Protein AF-A0A3D3FEJ5-F1 (afdb_monomer_lite)

Sequence (404 aa):
GEAEGVEASVSASFIASGGGHFALRRVYKPVFTRKRGEAEKHRTGNTTDYYIDDVPQKAGDYNKFIATHLGTEEDILTVTRPDYFAQAMKPDARRQKLLELFAGGVDDAAVIAHHAELAPLGEQLGTYTVDDCVKRWKAQRRKVNADKDAIPGRIDEAERAKPAVQDLLADAARMPHLAAQRMKIRSKIDAVKSGESAASLRQQVSKLQADMEQARAEYIRKSSGENKALESQMAVLRQELVNAQATTTKHNASAESKEILTASLNQELKDLRNKAREIHGRQFDESSCICRTCHRPYPPEQVDEMRRKFNEEKAKESEATTAHGKSLKATYEDMVKQAEADRAAAQQSQMEADHLQQKLTALQQMLVTPPAWETTKVCKEQQDKIDQAKASLQSLSTAADAQV

Secondary structure (DSSP, 8-state):
---TTPPEEEEEEEE-TTS-EEEEEEEEEEEEE--TT-SS-EEEEEEEEEEETTEEE-HHHHHHHHHHHH--HHHHHHHH-HHIIIIIS-HHHHHHHHHHHHSTT--HHHHHHH-GGGHHHHHHHTTS-HHHHHHHHHHHHHHHHHHHHHHHHHHHHHHHHSPPHHHHHHHHHHHHHHHHHHHHHHHHHHHHHTTHHHHHHHHHHHHHHHHHHHHHHHHHHHHHHHHHHHHHHHHHHHHHHHHHHHHHHHHHHHHHHHHHHHHHHHHHHHHHHHHHHHHHH----GGGGB-TTT-PBPPHHHHHHHHHHHHHHHHHHHHHHHHHHHHHHHHHHHHHHHHHHHHHHHHHHHHHHHHHHHHHHHHHHT---PPPGGGSHHHHHHHHHHHHHHHHHHHHHHHHHTT-

Foldseek 3Di:
DPDQWDKDKDKDKDQDPVRDIKMKMKIKTFDWDDDPPDDDTDGPGIDIWIDINNHTDDPVVNQVVCCVRPNHPLVCCVVVPVCCLPPVDDPVRSVVVCCVVPVPPDDPVNVCVVDVVNVVVCVVQPVHDPVVSVVVVVVVVVVVVVVVVCVVVVVVVVVVPDPDPVVVVVVVVCVVVVVVVVVVVVVVVCCLVVCVVLVVLVVVLVVLVVVLVVVVVVVVCVLCVVCVVLVVVLVVLVVLLVVLVVLLVVLLVLLVVLVVVLVVLVVVLVVLVVVLVVLVPDDDDPCVQADPPPRHGDDPVVVVVSVVVSVVVSVVSNVVSVVVSVVSVVVSVVSNVSSVVSVVSSVVSVVVSVVSVVVSVVSVVVRDDDDDPCPDPVSVVSVVVSVVSVVVSVVSVVVVVVVD

Structure (mmCIF, N/CA/C/O backbone):
data_AF-A0A3D3FEJ5-F1
#
_entry.id   AF-A0A3D3FEJ5-F1
#
loop_
_atom_site.group_PDB
_atom_site.id
_atom_site.type_symbol
_atom_site.label_atom_id
_atom_site.label_alt_id
_atom_site.label_comp_id
_atom_site.label_asym_id
_atom_site.label_entity_id
_atom_site.label_seq_id
_atom_site.pdbx_PDB_ins_code
_atom_site.Cartn_x
_atom_site.Cartn_y
_atom_site.Cartn_z
_atom_site.occupancy
_atom_site.B_iso_or_equiv
_atom_site.auth_seq_id
_atom_site.auth_comp_id
_atom_site.auth_asym_id
_atom_site.auth_atom_id
_atom_site.pdbx_PDB_model_num
ATOM 1 N N . GLY A 1 1 ? -23.263 4.045 133.073 1.00 56.06 1 GLY A N 1
ATOM 2 C CA . GLY A 1 1 ? -22.485 2.866 133.481 1.00 56.06 1 GLY A CA 1
ATOM 3 C C . GLY A 1 1 ? -23.456 1.739 133.711 1.00 56.06 1 GLY A C 1
ATOM 4 O O . GLY A 1 1 ? -24.516 2.020 134.245 1.00 56.06 1 GLY A O 1
ATOM 5 N N . GLU A 1 2 ? -23.089 0.538 133.264 1.00 51.47 2 GLU A N 1
ATOM 6 C CA . GLU A 1 2 ? -23.818 -0.736 133.425 1.00 51.47 2 GLU A CA 1
ATOM 7 C C . GLU A 1 2 ? -25.006 -0.977 132.477 1.00 51.47 2 GLU A C 1
ATOM 9 O O . GLU A 1 2 ? -26.164 -0.954 132.872 1.00 51.47 2 GLU A O 1
ATOM 14 N N . ALA A 1 3 ? -24.673 -1.229 131.201 1.00 53.91 3 ALA A N 1
ATOM 15 C CA . ALA A 1 3 ? -25.295 -2.261 130.345 1.00 53.91 3 ALA A CA 1
ATOM 16 C C . ALA A 1 3 ? -24.605 -2.400 128.959 1.00 53.91 3 ALA A C 1
ATOM 18 O O . ALA A 1 3 ? -25.174 -2.982 128.032 1.00 53.91 3 ALA A O 1
ATOM 19 N N . GLU A 1 4 ? -23.392 -1.872 128.746 1.00 58.31 4 GLU A N 1
ATOM 20 C CA . GLU A 1 4 ? -22.659 -2.152 127.503 1.00 58.31 4 GLU A CA 1
ATOM 21 C C . GLU A 1 4 ? -22.113 -3.582 127.549 1.00 58.31 4 GLU A C 1
ATOM 23 O O . GLU A 1 4 ? -21.154 -3.868 128.256 1.00 58.31 4 GLU A O 1
ATOM 28 N N . GLY A 1 5 ? -22.771 -4.490 126.822 1.00 65.50 5 GLY A N 1
ATOM 29 C CA . GLY A 1 5 ? -22.427 -5.916 126.790 1.00 65.50 5 GLY A CA 1
ATOM 30 C C . GLY A 1 5 ? -23.532 -6.866 127.251 1.00 65.50 5 GLY A C 1
ATOM 31 O O . GLY A 1 5 ? -23.280 -8.061 127.336 1.00 65.50 5 GLY A O 1
ATOM 32 N N . VAL A 1 6 ? -24.746 -6.376 127.533 1.00 77.00 6 VAL A N 1
ATOM 33 C CA . VAL A 1 6 ? -25.868 -7.250 127.910 1.00 77.00 6 VAL A CA 1
ATOM 34 C C . VAL A 1 6 ? -26.266 -8.139 126.729 1.00 77.00 6 VAL A C 1
ATOM 36 O O . VAL A 1 6 ? -26.616 -7.646 125.654 1.00 77.00 6 VAL A O 1
ATOM 39 N N . GLU A 1 7 ? -26.219 -9.451 126.943 1.00 84.12 7 GLU A N 1
ATOM 40 C CA . GLU A 1 7 ? -26.758 -10.449 126.022 1.00 84.12 7 GLU A CA 1
ATOM 41 C C . GLU A 1 7 ? -28.206 -10.760 126.408 1.00 84.12 7 GLU A C 1
ATOM 43 O O . GLU A 1 7 ? -28.510 -11.030 127.570 1.00 84.12 7 GLU A O 1
ATOM 48 N N . ALA A 1 8 ? -29.109 -10.725 125.429 1.00 89.00 8 ALA A N 1
ATOM 49 C CA . ALA A 1 8 ? -30.489 -11.150 125.611 1.00 89.00 8 ALA A CA 1
ATOM 50 C C . ALA A 1 8 ? -30.648 -12.538 124.997 1.00 89.00 8 ALA A C 1
ATOM 52 O O . ALA A 1 8 ? -30.375 -12.727 123.812 1.00 89.00 8 ALA A O 1
ATOM 53 N N . SER A 1 9 ? -31.101 -13.513 125.781 1.00 90.44 9 SER A N 1
ATOM 54 C CA . SER A 1 9 ? -31.381 -14.851 125.268 1.00 90.44 9 SER A CA 1
ATOM 55 C C . SER A 1 9 ? -32.808 -15.274 125.565 1.00 90.44 9 SER A C 1
ATOM 57 O O . SER A 1 9 ? -33.370 -14.930 126.602 1.00 90.44 9 SER A O 1
ATOM 59 N N . VAL A 1 10 ? -33.389 -16.011 124.625 1.00 93.25 10 VAL A N 1
ATOM 60 C CA . VAL A 1 10 ? -34.671 -16.691 124.789 1.00 93.25 10 VAL A CA 1
ATOM 61 C C . VAL A 1 10 ? -34.430 -18.160 124.496 1.00 93.25 10 VAL A C 1
ATOM 63 O O . VAL A 1 10 ? -33.845 -18.500 123.463 1.00 93.25 10 VAL A O 1
ATOM 66 N N . SER A 1 11 ? -34.866 -19.022 125.404 1.00 91.38 11 SER A N 1
ATOM 67 C CA . SER A 1 11 ? -34.846 -20.467 125.230 1.00 91.38 11 SER A CA 1
ATOM 68 C C . SER A 1 11 ? -36.242 -21.044 125.422 1.00 91.38 11 SER A C 1
ATOM 70 O O . SER A 1 11 ? -37.041 -20.542 126.210 1.00 91.38 11 SER A O 1
ATOM 72 N N . ALA A 1 12 ? -36.539 -22.098 124.674 1.00 91.38 12 ALA A N 1
ATOM 73 C CA . ALA A 1 12 ? -37.779 -22.846 124.771 1.00 91.38 12 ALA A CA 1
ATOM 74 C C . ALA A 1 12 ? -37.475 -24.330 124.567 1.00 91.38 12 ALA A C 1
ATOM 76 O O . ALA A 1 12 ? -36.712 -24.690 123.674 1.00 91.38 12 ALA A O 1
ATOM 77 N N . SER A 1 13 ? -38.053 -25.184 125.409 1.00 90.25 13 SER A N 1
ATOM 78 C CA . SER A 1 13 ? -37.953 -26.640 125.284 1.00 90.25 13 SER A CA 1
ATOM 79 C C . SER A 1 13 ? -39.299 -27.192 124.850 1.00 90.25 13 SER A C 1
ATOM 81 O O . SER A 1 13 ? -40.329 -26.828 125.416 1.00 90.25 13 SER A O 1
ATOM 83 N N . PHE A 1 14 ? -39.284 -28.062 123.848 1.00 88.75 14 PHE A N 1
ATOM 84 C CA . PHE A 1 14 ? -40.476 -28.643 123.252 1.00 88.75 14 PHE A CA 1
ATOM 85 C C . PHE A 1 14 ? -40.434 -30.158 123.401 1.00 88.75 14 PHE A C 1
ATOM 87 O O . PHE A 1 14 ? -39.386 -30.782 123.239 1.00 88.75 14 PHE A O 1
ATOM 94 N N . ILE A 1 15 ? -41.594 -30.743 123.686 1.00 85.81 15 ILE A N 1
ATOM 95 C CA . ILE A 1 15 ? -41.798 -32.189 123.693 1.00 85.81 15 ILE A CA 1
ATOM 96 C C . ILE A 1 15 ? -42.698 -32.497 122.502 1.00 85.81 15 ILE A C 1
ATOM 98 O O . ILE A 1 15 ? -43.832 -32.025 122.432 1.00 85.81 15 ILE A O 1
ATOM 102 N N . ALA A 1 16 ? -42.176 -33.254 121.545 1.00 75.94 16 ALA A N 1
ATOM 103 C CA . ALA A 1 16 ? -42.945 -33.724 120.407 1.00 75.94 16 ALA A CA 1
ATOM 104 C C . ALA A 1 16 ? -43.931 -34.814 120.850 1.00 75.94 16 ALA A C 1
ATOM 106 O O . ALA A 1 16 ? -43.645 -35.601 121.754 1.00 75.94 16 ALA A O 1
ATOM 107 N N . SER A 1 17 ? -45.062 -34.933 120.153 1.00 71.94 17 SER A N 1
ATOM 108 C CA . SER A 1 17 ? -46.116 -35.912 120.467 1.00 71.94 17 SER A CA 1
ATOM 109 C C . SER A 1 17 ? -45.645 -37.378 120.449 1.00 71.94 17 SER A C 1
ATOM 111 O O . SER A 1 17 ? -46.304 -38.236 121.026 1.00 71.94 17 SER A O 1
ATOM 113 N N . GLY A 1 18 ? -44.504 -37.670 119.810 1.00 73.44 18 GLY A N 1
ATOM 114 C CA . GLY A 1 18 ? -43.855 -38.989 119.781 1.00 73.44 18 GLY A CA 1
ATOM 115 C C . GLY A 1 18 ? -42.821 -39.242 120.891 1.00 73.44 18 GLY A C 1
ATOM 116 O O . GLY A 1 18 ? -42.098 -40.230 120.816 1.00 73.44 18 GLY A O 1
ATOM 117 N N . GLY A 1 19 ? -42.700 -38.356 121.886 1.00 71.50 19 GLY A N 1
ATOM 118 C CA . GLY A 1 19 ? -41.788 -38.505 123.031 1.00 71.50 19 GLY A CA 1
ATOM 119 C C . GLY A 1 19 ? -40.366 -37.963 122.827 1.00 71.50 19 GLY A C 1
ATOM 120 O O . GLY A 1 19 ? -39.582 -37.938 123.775 1.00 71.50 19 GLY A O 1
ATOM 121 N N . GLY A 1 20 ? -40.022 -37.496 121.623 1.00 79.81 20 GLY A N 1
ATOM 122 C CA . GLY A 1 20 ? -38.778 -36.757 121.376 1.00 79.81 20 GLY A CA 1
ATOM 123 C C . GLY A 1 20 ? -38.816 -35.361 122.004 1.00 79.81 20 GLY A C 1
ATOM 124 O O . GLY A 1 20 ? -39.882 -34.757 122.102 1.00 79.81 20 GLY A O 1
ATOM 125 N N . HIS A 1 21 ? -37.664 -34.833 122.409 1.00 86.19 21 HIS A N 1
ATOM 126 C CA . HIS A 1 21 ? -37.541 -33.475 122.938 1.00 86.19 21 HIS A CA 1
ATOM 127 C C . HIS A 1 21 ? -36.461 -32.713 122.179 1.00 86.19 21 HIS A C 1
ATOM 129 O O . HIS A 1 21 ? -35.486 -33.314 121.736 1.00 86.19 21 HIS A O 1
ATOM 135 N N . PHE A 1 22 ? -36.658 -31.406 122.023 1.00 90.81 22 PHE A N 1
ATOM 136 C CA . PHE A 1 22 ? -35.626 -30.507 121.520 1.00 90.81 22 PHE A CA 1
ATOM 137 C C . PHE A 1 22 ? -35.732 -29.141 122.198 1.00 90.81 22 PHE A C 1
ATOM 139 O O . PHE A 1 22 ? -36.826 -28.661 122.515 1.00 90.81 22 PHE A O 1
ATOM 146 N N . ALA A 1 23 ? -34.591 -28.498 122.411 1.00 92.94 23 ALA A N 1
ATOM 147 C CA . ALA A 1 23 ? -34.484 -27.164 122.972 1.00 92.94 23 ALA A CA 1
ATOM 148 C C . ALA A 1 23 ? -33.993 -26.182 121.910 1.00 92.94 23 ALA A C 1
ATOM 150 O O . ALA A 1 23 ? -32.957 -26.375 121.280 1.00 92.94 23 ALA A O 1
ATOM 151 N N . LEU A 1 24 ? -34.725 -25.089 121.732 1.00 93.88 24 LEU A N 1
ATOM 152 C CA . LEU A 1 24 ? -34.327 -23.980 120.880 1.00 93.88 24 LEU A CA 1
ATOM 153 C C . LEU A 1 24 ? -33.816 -22.846 121.755 1.00 93.88 24 LEU A C 1
ATOM 155 O O . LEU A 1 24 ? -34.475 -22.460 122.720 1.00 93.88 24 LEU A O 1
ATOM 159 N N . ARG A 1 25 ? -32.675 -22.261 121.394 1.00 94.81 25 ARG A N 1
ATOM 160 C CA . ARG A 1 25 ? -32.161 -21.063 122.060 1.00 94.81 25 ARG A CA 1
ATOM 161 C C . ARG A 1 25 ? -31.662 -20.052 121.040 1.00 94.81 25 ARG A C 1
ATOM 163 O O . ARG A 1 25 ? -30.899 -20.382 120.137 1.00 94.81 25 ARG A O 1
ATOM 170 N N . ARG A 1 26 ? -32.095 -18.804 121.200 1.00 94.25 26 ARG A N 1
ATOM 171 C CA . ARG A 1 26 ? -31.674 -17.661 120.390 1.00 94.25 26 ARG A CA 1
ATOM 172 C C . ARG A 1 26 ? -31.016 -16.639 121.303 1.00 94.25 26 ARG A C 1
ATOM 174 O O . ARG A 1 26 ? -31.635 -16.190 122.264 1.00 94.25 26 ARG A O 1
ATOM 181 N N . VAL A 1 27 ? -29.776 -16.275 121.000 1.00 93.00 27 VAL A N 1
ATOM 182 C CA . VAL A 1 27 ? -28.989 -15.313 121.779 1.00 93.00 27 VAL A CA 1
ATOM 183 C C . VAL A 1 27 ? -28.694 -14.106 120.909 1.00 93.00 27 VAL A C 1
ATOM 185 O O . VAL A 1 27 ? -28.019 -14.222 119.892 1.00 93.00 27 VAL A O 1
ATOM 188 N N . TYR A 1 28 ? -29.198 -12.944 121.301 1.00 92.69 28 TYR A N 1
ATOM 189 C CA . TYR A 1 28 ? -28.879 -11.669 120.681 1.00 92.69 28 TYR A CA 1
ATOM 190 C C . TYR A 1 28 ? -27.816 -10.952 121.502 1.00 92.69 28 TYR A C 1
ATOM 192 O O . TYR A 1 28 ? -28.030 -10.652 122.680 1.00 92.69 28 TYR A O 1
ATOM 200 N N . LYS A 1 29 ? -26.673 -10.665 120.877 1.00 90.31 29 LYS A N 1
ATOM 201 C CA . LYS A 1 29 ? -25.531 -10.063 121.565 1.00 90.31 29 LYS A CA 1
ATOM 202 C C . LYS A 1 29 ? -24.871 -8.947 120.757 1.00 90.31 29 LYS A C 1
ATOM 204 O O . LYS A 1 29 ? -24.789 -9.040 119.525 1.00 90.31 29 LYS A O 1
ATOM 209 N N . PRO A 1 30 ? -24.386 -7.884 121.421 1.00 88.31 30 PRO A N 1
ATOM 210 C CA . PRO A 1 30 ? -23.575 -6.865 120.773 1.00 88.31 30 PRO A CA 1
ATOM 211 C C . PRO A 1 30 ? -22.228 -7.447 120.330 1.00 88.31 30 PRO A C 1
ATOM 213 O O . PRO A 1 30 ? -21.557 -8.164 121.069 1.00 88.31 30 PRO A O 1
ATOM 216 N N . VAL A 1 31 ? -21.817 -7.114 119.110 1.00 87.81 31 VAL A N 1
ATOM 217 C CA . VAL A 1 31 ? -20.504 -7.469 118.572 1.00 87.81 31 VAL A CA 1
ATOM 218 C C . VAL A 1 31 ? -19.569 -6.290 118.787 1.00 87.81 31 VAL A C 1
ATOM 220 O O . VAL A 1 31 ? -19.819 -5.183 118.304 1.00 87.81 31 VAL A O 1
ATOM 223 N N . PHE A 1 32 ? -18.477 -6.543 119.502 1.00 85.25 32 PHE A N 1
ATOM 224 C CA . PHE A 1 32 ? -17.398 -5.585 119.704 1.00 85.25 32 PHE A CA 1
ATOM 225 C C . PHE A 1 32 ? -16.184 -6.023 118.895 1.00 85.25 32 PHE A C 1
ATOM 227 O O . PHE A 1 32 ? -15.639 -7.107 119.119 1.00 85.25 32 PHE A O 1
ATOM 234 N N . THR A 1 33 ? -15.735 -5.180 117.968 1.00 82.19 33 THR A N 1
ATOM 235 C CA . THR A 1 33 ? -14.503 -5.424 117.213 1.00 82.19 33 THR A CA 1
ATOM 236 C C . THR A 1 33 ? -13.509 -4.292 117.440 1.00 82.19 33 THR A C 1
ATOM 238 O O . THR A 1 33 ? -13.861 -3.173 117.804 1.00 82.19 33 THR A O 1
ATOM 241 N N . ARG A 1 34 ? -12.225 -4.612 117.280 1.00 81.00 34 ARG A N 1
ATOM 242 C CA . ARG A 1 34 ? -11.107 -3.674 117.403 1.00 81.00 34 ARG A CA 1
ATOM 243 C C . ARG A 1 34 ? -10.465 -3.533 116.032 1.00 81.00 34 ARG A C 1
ATOM 245 O O . ARG A 1 34 ? -10.137 -4.549 115.415 1.00 81.00 34 ARG A O 1
ATOM 252 N N . LYS A 1 35 ? -10.283 -2.304 115.549 1.00 76.44 35 LYS A N 1
ATOM 253 C CA . LYS A 1 35 ? -9.509 -2.064 114.327 1.00 76.44 35 LYS A CA 1
ATOM 254 C C . LYS A 1 35 ? -8.017 -2.196 114.636 1.00 76.44 35 LYS A C 1
ATOM 256 O O . LYS A 1 35 ? -7.555 -1.880 115.733 1.00 76.44 35 LYS A O 1
ATOM 261 N N . ARG A 1 36 ? -7.249 -2.720 113.677 1.00 67.19 36 ARG A N 1
ATOM 262 C CA . ARG A 1 36 ? -5.806 -2.957 113.831 1.00 67.19 36 ARG A CA 1
ATOM 263 C C . ARG A 1 36 ? -5.096 -1.612 114.057 1.00 67.19 36 ARG A C 1
ATOM 265 O O . ARG A 1 36 ? -5.006 -0.825 113.125 1.00 67.19 36 ARG A O 1
ATOM 272 N N . GLY A 1 37 ? -4.614 -1.371 115.279 1.00 71.19 37 GLY A N 1
ATOM 273 C CA . GLY A 1 37 ? -3.888 -0.151 115.666 1.00 71.19 37 GLY A CA 1
ATOM 274 C C . GLY A 1 37 ? -4.509 0.659 116.814 1.00 71.19 37 GLY A C 1
ATOM 275 O O . GLY A 1 37 ? -3.795 1.430 117.441 1.00 71.19 37 GLY A O 1
ATOM 276 N N . GLU A 1 38 ? -5.784 0.456 117.154 1.00 72.81 38 GLU A N 1
ATOM 277 C CA . GLU A 1 38 ? -6.431 1.115 118.311 1.00 72.81 38 GLU A CA 1
ATOM 278 C C . GLU A 1 38 ? -6.228 0.302 119.591 1.00 72.81 38 GLU A C 1
ATOM 280 O O . GLU A 1 38 ? -5.949 -0.885 119.482 1.00 72.81 38 GLU A O 1
ATOM 285 N N . ALA A 1 39 ? -6.337 0.882 120.791 1.00 68.19 39 ALA A N 1
ATOM 286 C CA . ALA A 1 39 ? -6.144 0.163 122.062 1.00 68.19 39 ALA A CA 1
ATOM 287 C C . ALA A 1 39 ? -7.429 -0.504 122.601 1.00 68.19 39 ALA A C 1
ATOM 289 O O . ALA A 1 39 ? -7.347 -1.575 123.205 1.00 68.19 39 ALA A O 1
ATOM 290 N N . GLU A 1 40 ? -8.603 0.070 122.327 1.00 72.94 40 GLU A N 1
ATOM 291 C CA . GLU A 1 40 ? -9.896 -0.344 122.893 1.00 72.94 40 GLU A CA 1
ATOM 292 C C . GLU A 1 40 ? -10.798 -1.051 121.859 1.00 72.94 40 GLU A C 1
ATOM 294 O O . GLU A 1 40 ? -10.580 -0.969 120.649 1.00 72.94 40 GLU A O 1
ATOM 299 N N . LYS A 1 41 ? -11.791 -1.822 122.330 1.00 77.12 41 LYS A N 1
ATOM 300 C CA . LYS A 1 41 ? -12.805 -2.469 121.474 1.00 77.12 41 LYS A CA 1
ATOM 301 C C . LYS A 1 41 ? -14.028 -1.557 121.367 1.00 77.12 41 LYS A C 1
ATOM 303 O O . LYS A 1 41 ? -14.548 -1.130 122.391 1.00 77.12 41 LYS A O 1
ATOM 308 N N . HIS A 1 42 ? -14.541 -1.349 120.155 1.00 79.00 42 HIS A N 1
ATOM 309 C CA . HIS A 1 42 ? -15.747 -0.553 119.916 1.00 79.00 42 HIS A CA 1
ATOM 310 C C . HIS A 1 42 ? -16.901 -1.440 119.436 1.00 79.00 42 HIS A C 1
ATOM 312 O O . HIS A 1 42 ? -16.696 -2.437 118.736 1.00 79.00 42 HIS A O 1
ATOM 318 N N . ARG A 1 43 ? -18.136 -1.095 119.819 1.00 83.12 43 ARG A N 1
ATOM 319 C CA . ARG A 1 43 ? -19.339 -1.796 119.351 1.00 83.12 43 ARG A CA 1
ATOM 320 C C . ARG A 1 43 ? -19.503 -1.553 117.852 1.00 83.12 43 ARG A C 1
ATOM 322 O O . ARG A 1 43 ? -19.650 -0.411 117.430 1.00 83.12 43 ARG A O 1
ATOM 329 N N . THR A 1 44 ? -19.498 -2.616 117.054 1.00 81.75 44 THR A N 1
ATOM 330 C CA . THR A 1 44 ? -19.622 -2.533 115.588 1.00 81.75 44 THR A CA 1
ATOM 331 C C . THR A 1 44 ? -20.954 -3.030 115.052 1.00 81.75 44 THR A C 1
ATOM 333 O O . THR A 1 44 ? -21.302 -2.732 113.914 1.00 81.75 44 THR A O 1
ATOM 336 N N . GLY A 1 45 ? -21.741 -3.725 115.869 1.00 86.62 45 GLY A N 1
ATOM 337 C CA . GLY A 1 45 ? -23.086 -4.149 115.505 1.00 86.62 45 GLY A CA 1
ATOM 338 C C . GLY A 1 45 ? -23.676 -5.082 116.548 1.00 86.62 45 GLY A C 1
ATOM 339 O O . GLY A 1 45 ? -23.204 -5.129 117.683 1.00 86.62 45 GLY A O 1
ATOM 340 N N . ASN A 1 46 ? -24.695 -5.839 116.153 1.00 89.06 46 ASN A N 1
ATOM 341 C CA . ASN A 1 46 ? -25.262 -6.923 116.949 1.00 89.06 46 ASN A CA 1
ATOM 342 C C . ASN A 1 46 ? -25.338 -8.185 116.084 1.00 89.06 46 ASN A C 1
ATOM 344 O O . ASN A 1 46 ? -25.555 -8.092 114.877 1.00 89.06 46 ASN A O 1
ATOM 348 N N . THR A 1 47 ? -25.176 -9.352 116.699 1.00 90.69 47 THR A N 1
ATOM 349 C CA . THR A 1 47 ? -25.355 -10.654 116.048 1.00 90.69 47 THR A CA 1
ATOM 350 C C . THR A 1 47 ? -26.396 -11.471 116.798 1.00 90.69 47 THR A C 1
ATOM 352 O O . THR A 1 47 ? -26.698 -11.204 117.963 1.00 90.69 47 THR A O 1
ATOM 355 N N . THR A 1 48 ? -26.959 -12.458 116.110 1.00 92.81 48 THR A N 1
ATOM 356 C CA . THR A 1 48 ? -27.819 -13.467 116.720 1.00 92.81 48 THR A CA 1
ATOM 357 C C . THR A 1 48 ? -27.190 -14.836 116.528 1.00 92.81 48 THR A C 1
ATOM 359 O O . THR A 1 48 ? -26.985 -15.251 115.388 1.00 92.81 48 THR A O 1
ATOM 362 N N . ASP A 1 49 ? -26.952 -15.537 117.627 1.00 93.50 49 ASP A N 1
ATOM 363 C CA . ASP A 1 49 ? -26.521 -16.928 117.616 1.00 93.50 49 ASP A CA 1
ATOM 364 C C . ASP A 1 49 ? -27.731 -17.827 117.883 1.00 93.50 49 ASP A C 1
ATOM 366 O O . ASP A 1 49 ? -28.556 -17.552 118.762 1.00 93.50 49 ASP A O 1
ATOM 370 N N . TYR A 1 50 ? -27.842 -18.899 117.107 1.00 95.56 50 TYR A N 1
ATOM 371 C CA . TYR A 1 50 ? -28.946 -19.849 117.172 1.00 95.56 50 TYR A CA 1
ATOM 372 C C . TYR A 1 50 ? -28.424 -21.193 117.651 1.00 95.56 50 TYR A C 1
ATOM 374 O O . TYR A 1 50 ? -27.348 -21.612 117.233 1.00 95.56 50 TYR A O 1
ATOM 382 N N . TYR A 1 51 ? -29.184 -21.872 118.500 1.00 95.38 51 TYR A N 1
ATOM 383 C CA . TYR A 1 51 ? -28.821 -23.169 119.054 1.00 95.38 51 TYR A CA 1
ATOM 384 C C . TYR A 1 51 ? -30.022 -24.112 119.032 1.00 95.38 51 TYR A C 1
ATOM 386 O O . TYR A 1 51 ? -31.147 -23.694 119.323 1.00 95.38 51 TYR A O 1
ATOM 394 N N . ILE A 1 52 ? -29.754 -25.377 118.715 1.00 93.06 52 ILE A N 1
ATOM 395 C CA . ILE A 1 52 ? -30.688 -26.501 118.845 1.00 93.06 52 ILE A CA 1
ATOM 396 C C . ILE A 1 52 ? -29.998 -27.528 119.741 1.00 93.06 52 ILE A C 1
ATOM 398 O O . ILE A 1 52 ? -28.884 -27.931 119.421 1.00 93.06 52 ILE A O 1
ATOM 402 N N . ASP A 1 53 ? -30.605 -27.883 120.874 1.00 92.25 53 ASP A N 1
ATOM 403 C CA . ASP A 1 53 ? -30.022 -28.769 121.899 1.00 92.25 53 ASP A CA 1
ATOM 404 C C . ASP A 1 53 ? -28.600 -28.348 122.304 1.00 92.25 53 ASP A C 1
ATOM 406 O O . ASP A 1 53 ? -27.665 -29.142 122.361 1.00 92.25 53 ASP A O 1
ATOM 410 N N . ASP A 1 54 ? -28.430 -27.038 122.506 1.00 90.44 54 ASP A N 1
ATOM 411 C CA . ASP A 1 54 ? -27.156 -26.368 122.794 1.00 90.44 54 ASP A CA 1
ATOM 412 C C . ASP A 1 54 ? -26.066 -26.473 121.709 1.00 90.44 54 ASP A C 1
ATOM 414 O O . ASP A 1 54 ? -24.971 -25.930 121.878 1.00 90.44 54 ASP A O 1
ATOM 418 N N . VAL A 1 55 ? -26.382 -27.029 120.535 1.00 92.69 55 VAL A N 1
ATOM 419 C CA . VAL A 1 55 ? -25.497 -27.045 119.361 1.00 92.69 55 VAL A CA 1
ATOM 420 C C . VAL A 1 55 ? -25.711 -25.784 118.513 1.00 92.69 55 VAL A C 1
ATOM 422 O O . VAL A 1 55 ? -26.838 -25.540 118.074 1.00 92.69 55 VAL A O 1
ATOM 425 N N . PRO A 1 56 ? -24.667 -24.974 118.240 1.00 93.75 56 PRO A N 1
ATOM 426 C CA . PRO A 1 56 ? -24.794 -23.760 117.435 1.00 93.75 56 PRO A CA 1
ATOM 427 C C . PRO A 1 56 ? -25.139 -24.071 115.972 1.00 93.75 56 PRO A C 1
ATOM 429 O O . PRO A 1 56 ? -24.518 -24.925 115.343 1.00 93.75 56 PRO A O 1
ATOM 432 N N . GLN A 1 57 ? -26.097 -23.328 115.418 1.00 94.62 57 GLN A N 1
ATOM 433 C CA . GLN A 1 57 ? -26.614 -23.485 114.059 1.00 94.62 57 GLN A CA 1
ATOM 434 C C . GLN A 1 57 ? -26.547 -22.182 113.263 1.00 94.62 57 GLN A C 1
ATOM 436 O O . GLN A 1 57 ? -26.619 -21.074 113.803 1.00 94.62 57 GLN A O 1
ATOM 441 N N . LYS A 1 58 ? -26.462 -22.312 111.935 1.00 93.88 58 LYS A N 1
ATOM 442 C CA . LYS A 1 58 ? -26.656 -21.175 111.026 1.00 93.88 58 LYS A CA 1
ATOM 443 C C . LYS A 1 58 ? -28.133 -20.784 111.002 1.00 93.88 58 LYS A C 1
ATOM 445 O O . LYS A 1 58 ? -29.006 -21.644 111.063 1.00 93.88 58 LYS A O 1
ATOM 450 N N . ALA A 1 59 ? -28.409 -19.494 110.804 1.00 91.06 59 ALA A N 1
ATOM 451 C CA . ALA A 1 59 ? -29.773 -18.959 110.767 1.00 91.06 59 ALA A CA 1
ATOM 452 C C . ALA A 1 59 ? -30.698 -19.704 109.781 1.00 91.06 59 ALA A C 1
ATOM 454 O O . ALA A 1 59 ? -31.846 -19.986 110.102 1.00 91.06 59 ALA A O 1
ATOM 455 N N . GLY A 1 60 ? -30.192 -20.062 108.594 1.00 91.31 60 GLY A N 1
ATOM 456 C CA . GLY A 1 60 ? -30.979 -20.783 107.589 1.00 91.31 60 GLY A CA 1
ATOM 457 C C . GLY A 1 60 ? -31.372 -22.197 108.022 1.00 91.31 60 GLY A C 1
ATOM 458 O O . GLY A 1 60 ? -32.516 -22.595 107.823 1.00 91.31 60 GLY A O 1
ATOM 459 N N . ASP A 1 61 ? -30.452 -22.939 108.637 1.00 92.62 61 ASP A N 1
ATOM 460 C CA . ASP A 1 61 ? -30.706 -24.314 109.084 1.00 92.62 61 ASP A CA 1
ATOM 461 C C . ASP A 1 61 ? -31.606 -24.329 110.323 1.00 92.62 61 ASP A C 1
ATOM 463 O O . ASP A 1 61 ? -32.524 -25.141 110.410 1.00 92.62 61 ASP A O 1
ATOM 467 N N . TYR A 1 62 ? -31.430 -23.350 111.215 1.00 93.38 62 TYR A N 1
ATOM 468 C CA . TYR A 1 62 ? -32.336 -23.104 112.334 1.00 93.38 62 TYR A CA 1
ATOM 469 C C . TYR A 1 62 ? -33.772 -22.822 111.862 1.00 93.38 62 TYR A C 1
ATOM 471 O O . TYR A 1 62 ? -34.717 -23.456 112.328 1.00 93.38 62 TYR A O 1
ATOM 479 N N . ASN A 1 63 ? -33.944 -21.940 110.872 1.00 91.50 63 ASN A N 1
ATOM 480 C CA . ASN A 1 63 ? -35.263 -21.630 110.315 1.00 91.50 63 ASN A CA 1
ATOM 481 C C . ASN A 1 63 ? -35.890 -22.828 109.587 1.00 91.50 63 ASN A C 1
ATOM 483 O O . ASN A 1 63 ? -37.092 -23.043 109.705 1.00 91.50 63 ASN A O 1
ATOM 487 N N . LYS A 1 64 ? -35.102 -23.633 108.859 1.00 92.12 64 LYS A N 1
ATOM 488 C CA . LYS A 1 64 ? -35.592 -24.872 108.226 1.00 92.12 64 LYS A CA 1
ATOM 489 C C . LYS A 1 64 ? -36.046 -25.903 109.254 1.00 92.12 64 LYS A C 1
ATOM 491 O O . LYS A 1 64 ? -37.066 -26.558 109.048 1.00 92.12 64 LYS A O 1
ATOM 496 N N . PHE A 1 65 ? -35.299 -26.045 110.347 1.00 90.75 65 PHE A N 1
ATOM 497 C CA . PHE A 1 65 ? -35.665 -26.945 111.434 1.00 90.75 65 PHE A CA 1
ATOM 498 C C . PHE A 1 65 ? -37.001 -26.525 112.056 1.00 90.75 65 PHE A C 1
ATOM 500 O O . PHE A 1 65 ? -37.908 -27.347 112.171 1.00 90.75 65 PHE A O 1
ATOM 507 N N . ILE A 1 66 ? -37.167 -25.228 112.349 1.00 90.62 66 ILE A N 1
ATOM 508 C CA . ILE A 1 66 ? -38.450 -24.669 112.798 1.00 90.62 66 ILE A CA 1
ATOM 509 C C . ILE A 1 66 ? -39.550 -24.946 111.769 1.00 90.62 66 ILE A C 1
ATOM 511 O O . ILE A 1 66 ? -40.577 -25.502 112.138 1.00 90.62 66 ILE A O 1
ATOM 515 N N . ALA A 1 67 ? -39.319 -24.647 110.487 1.00 89.69 67 ALA A N 1
ATOM 516 C CA . ALA A 1 67 ? -40.302 -24.858 109.424 1.00 89.69 67 ALA A CA 1
ATOM 517 C C . ALA A 1 67 ? -40.798 -26.309 109.346 1.00 89.69 67 ALA A C 1
ATOM 519 O O . ALA A 1 67 ? -41.983 -26.553 109.139 1.00 89.69 67 ALA A O 1
ATOM 520 N N . THR A 1 68 ? -39.893 -27.265 109.548 1.00 88.88 68 THR A N 1
ATOM 521 C CA . THR A 1 68 ? -40.191 -28.699 109.461 1.00 88.88 68 THR A CA 1
ATOM 522 C C . THR A 1 68 ? -40.958 -29.206 110.682 1.00 88.88 68 THR A C 1
ATOM 524 O O . THR A 1 68 ? -41.859 -30.027 110.538 1.00 88.88 68 THR A O 1
ATOM 527 N N . HIS A 1 69 ? -40.606 -28.740 111.885 1.00 85.69 69 HIS A N 1
ATOM 528 C CA . HIS A 1 69 ? -41.157 -29.276 113.135 1.00 85.69 69 HIS A CA 1
ATOM 529 C C . HIS A 1 69 ? -42.325 -28.467 113.711 1.00 85.69 69 HIS A C 1
ATOM 531 O O . HIS A 1 69 ? -43.148 -29.028 114.429 1.00 85.69 69 HIS A O 1
ATOM 537 N N . LEU A 1 70 ? -42.395 -27.167 113.421 1.00 85.38 70 LEU A N 1
ATOM 538 C CA . LEU A 1 70 ? -43.374 -26.228 113.980 1.00 85.38 70 LEU A CA 1
ATOM 539 C C . LEU A 1 70 ? -44.209 -25.507 112.905 1.00 85.38 70 LEU A C 1
ATOM 541 O O . LEU A 1 70 ? -45.167 -24.821 113.254 1.00 85.38 70 LEU A O 1
ATOM 545 N N . GLY A 1 71 ? -43.880 -25.675 111.621 1.00 85.69 71 GLY A N 1
ATOM 546 C CA . GLY A 1 71 ? -44.505 -24.958 110.507 1.00 85.69 71 GLY A CA 1
ATOM 547 C C . GLY A 1 71 ? -43.707 -23.727 110.079 1.00 85.69 71 GLY A C 1
ATOM 548 O O . GLY A 1 71 ? -42.819 -23.254 110.792 1.00 85.69 71 GLY A O 1
ATOM 549 N N . THR A 1 72 ? -43.987 -23.222 108.876 1.00 87.06 72 THR A N 1
ATOM 550 C CA . THR A 1 72 ? -43.272 -22.060 108.326 1.00 87.06 72 THR A CA 1
ATOM 551 C C . THR A 1 72 ? -43.508 -20.808 109.173 1.00 87.06 72 THR A C 1
ATOM 553 O O . THR A 1 72 ? -44.469 -20.729 109.935 1.00 87.06 72 THR A O 1
ATOM 556 N N . GLU A 1 73 ? -42.652 -19.791 109.037 1.00 85.50 73 GLU A N 1
ATOM 557 C CA . GLU A 1 73 ? -42.845 -18.518 109.747 1.00 85.50 73 GLU A CA 1
ATOM 558 C C . GLU A 1 73 ? -44.232 -17.916 109.467 1.00 85.50 73 GLU A C 1
ATOM 560 O O . GLU A 1 73 ? -44.884 -17.428 110.387 1.00 85.50 73 GLU A O 1
ATOM 565 N N . GLU A 1 74 ? -44.726 -18.027 108.230 1.00 84.81 74 GLU A N 1
ATOM 566 C CA . GLU A 1 74 ? -46.077 -17.589 107.869 1.00 84.81 74 GLU A CA 1
ATOM 567 C C . GLU A 1 74 ? -47.164 -18.400 108.592 1.00 84.81 74 GLU A C 1
ATOM 569 O O . GLU A 1 74 ? -48.142 -17.811 109.055 1.00 84.81 74 GLU A O 1
ATOM 574 N N . ASP A 1 75 ? -46.997 -19.720 108.747 1.00 84.31 75 ASP A N 1
ATOM 575 C CA . ASP A 1 75 ? -47.933 -20.574 109.499 1.00 84.31 75 ASP A CA 1
ATOM 576 C C . ASP A 1 75 ? -47.959 -20.188 110.978 1.00 84.31 75 ASP A C 1
ATOM 578 O O . ASP A 1 75 ? -49.023 -19.976 111.562 1.00 84.31 75 ASP A O 1
ATOM 582 N N . ILE A 1 76 ? -46.774 -20.031 111.572 1.00 87.38 76 ILE A N 1
ATOM 583 C CA . ILE A 1 76 ? -46.619 -19.656 112.976 1.00 87.38 76 ILE A CA 1
ATOM 584 C C . ILE A 1 76 ? -47.243 -18.281 113.211 1.00 87.38 76 ILE A C 1
ATOM 586 O O . ILE A 1 76 ? -48.018 -18.119 114.152 1.00 87.38 76 ILE A O 1
ATOM 590 N N . LEU A 1 77 ? -46.966 -17.289 112.361 1.00 88.50 77 LEU A N 1
ATOM 591 C CA . LEU A 1 77 ? -47.563 -15.956 112.471 1.00 88.50 77 LEU A CA 1
ATOM 592 C C . LEU A 1 77 ? -49.078 -15.994 112.263 1.00 88.50 77 LEU A C 1
ATOM 594 O O . LEU A 1 77 ? -49.798 -15.320 112.989 1.00 88.50 77 LEU A O 1
ATOM 598 N N . THR A 1 78 ? -49.575 -16.814 111.338 1.00 86.19 78 THR A N 1
ATOM 599 C CA . THR A 1 78 ? -51.018 -16.980 111.105 1.00 86.19 78 THR A CA 1
ATOM 600 C C . THR A 1 78 ? -51.741 -17.502 112.348 1.00 86.19 78 THR A C 1
ATOM 602 O O . THR A 1 78 ? -52.831 -17.029 112.660 1.00 86.19 78 THR A O 1
ATOM 605 N N . VAL A 1 79 ? -51.134 -18.436 113.085 1.00 84.19 79 VAL A N 1
ATOM 606 C CA . VAL A 1 79 ? -51.729 -19.010 114.304 1.00 84.19 79 VAL A CA 1
ATOM 607 C C . VAL A 1 79 ? -51.519 -18.113 115.529 1.00 84.19 79 VAL A C 1
ATOM 609 O O . VAL A 1 79 ? -52.402 -18.005 116.377 1.00 84.19 79 VAL A O 1
ATOM 612 N N . THR A 1 80 ? -50.358 -17.467 115.647 1.00 86.31 80 THR A N 1
ATOM 613 C CA . THR A 1 80 ? -49.974 -16.711 116.854 1.00 86.31 80 THR A CA 1
ATOM 614 C C . THR A 1 80 ? -50.409 -15.249 116.837 1.00 86.31 80 THR A C 1
ATOM 616 O O . THR A 1 80 ? -50.554 -14.646 117.901 1.00 86.31 80 THR A O 1
ATOM 619 N N . ARG A 1 81 ? -50.626 -14.662 115.654 1.00 90.00 81 ARG A N 1
ATOM 620 C CA . ARG A 1 81 ? -51.003 -13.256 115.479 1.00 90.00 81 ARG A CA 1
ATOM 621 C C . ARG A 1 81 ? -52.340 -13.127 114.746 1.00 90.00 81 ARG A C 1
ATOM 623 O O . ARG A 1 81 ? -52.376 -13.254 113.521 1.00 90.00 81 ARG A O 1
ATOM 630 N N . PRO A 1 82 ? -53.428 -12.777 115.459 1.00 84.00 82 PRO A N 1
ATOM 631 C CA . PRO A 1 82 ? -54.762 -12.656 114.864 1.00 84.00 82 PRO A CA 1
ATOM 632 C C . PRO A 1 82 ? -54.855 -11.668 113.686 1.00 84.00 82 PRO A C 1
ATOM 634 O O . PRO A 1 82 ? -55.710 -11.819 112.816 1.00 84.00 82 PRO A O 1
ATOM 637 N N . ASP A 1 83 ? -53.986 -10.654 113.637 1.00 89.56 83 ASP A N 1
ATOM 638 C CA . ASP A 1 83 ? -53.958 -9.614 112.603 1.00 89.56 83 ASP A CA 1
ATOM 639 C C . ASP A 1 83 ? -53.193 -10.017 111.331 1.00 89.56 83 ASP A C 1
ATOM 641 O O . ASP A 1 83 ? -53.434 -9.450 110.262 1.00 89.56 83 ASP A O 1
ATOM 645 N N . TYR A 1 84 ? -52.282 -10.993 111.416 1.00 90.44 84 TYR A N 1
ATOM 646 C CA . TYR A 1 84 ? -51.335 -11.294 110.340 1.00 90.44 84 TYR A CA 1
ATOM 647 C C . TYR A 1 84 ? -52.038 -11.763 109.064 1.00 90.44 84 TYR A C 1
ATOM 649 O O . TYR A 1 84 ? -51.863 -11.180 107.990 1.00 90.44 84 TYR A O 1
ATOM 657 N N . PHE A 1 85 ? -52.902 -12.768 109.199 1.00 87.94 85 PHE A N 1
ATOM 658 C CA . PHE A 1 85 ? -53.643 -13.318 108.074 1.00 87.94 85 PHE A CA 1
ATOM 659 C C . PHE A 1 85 ? -54.603 -12.290 107.460 1.00 87.94 85 PHE A C 1
ATOM 661 O O . PHE A 1 85 ? -54.684 -12.154 106.242 1.00 87.94 85 PHE A O 1
ATOM 668 N N . ALA A 1 86 ? -55.315 -11.528 108.296 1.00 85.00 86 ALA A N 1
ATOM 669 C CA . ALA A 1 86 ? -56.345 -10.604 107.831 1.00 85.00 86 ALA A CA 1
ATOM 670 C C . ALA A 1 86 ? -55.774 -9.314 107.216 1.00 85.00 86 ALA A C 1
ATOM 672 O O . ALA A 1 86 ? -56.335 -8.816 106.240 1.00 85.00 86 ALA A O 1
ATOM 673 N N . GLN A 1 87 ? -54.677 -8.768 107.752 1.00 87.44 87 GLN A N 1
ATOM 674 C CA . GLN A 1 87 ? -54.196 -7.425 107.397 1.00 87.44 87 GLN A CA 1
ATOM 675 C C . GLN A 1 87 ? -52.798 -7.403 106.773 1.00 87.44 87 GLN A C 1
ATOM 677 O O . GLN A 1 87 ? -52.567 -6.619 105.855 1.00 87.44 87 GLN A O 1
ATOM 682 N N . ALA A 1 88 ? -51.870 -8.241 107.244 1.00 88.25 88 ALA A N 1
ATOM 683 C CA . ALA A 1 88 ? -50.476 -8.185 106.802 1.00 88.25 88 ALA A CA 1
ATOM 684 C C . ALA A 1 88 ? -50.226 -8.964 105.497 1.00 88.25 88 ALA A C 1
ATOM 686 O O . ALA A 1 88 ? -49.402 -8.552 104.678 1.00 88.25 88 ALA A O 1
ATOM 687 N N . MET A 1 89 ? -50.937 -10.072 105.274 1.00 87.38 89 MET A N 1
ATOM 688 C CA . MET A 1 89 ? -50.790 -10.865 104.051 1.00 87.38 89 MET A CA 1
ATOM 689 C C . MET A 1 89 ? -51.418 -10.178 102.827 1.00 87.38 89 MET A C 1
ATOM 691 O O . MET A 1 89 ? -52.535 -9.655 102.873 1.00 87.38 89 MET A O 1
ATOM 695 N N . LYS A 1 90 ? -50.720 -10.241 101.683 1.00 89.12 90 LYS A N 1
ATOM 696 C CA . LYS A 1 90 ? -51.231 -9.730 100.400 1.00 89.12 90 LYS A CA 1
ATOM 697 C C . LYS A 1 90 ? -52.512 -10.470 99.987 1.00 89.12 90 LYS A C 1
ATOM 699 O O . LYS A 1 90 ? -52.580 -11.681 100.189 1.00 89.12 90 LYS A O 1
ATOM 704 N N . PRO A 1 91 ? -53.485 -9.800 99.339 1.00 87.88 91 PRO A N 1
ATOM 705 C CA . PRO A 1 91 ? -54.746 -10.421 98.930 1.00 87.88 91 PRO A CA 1
ATOM 706 C C . PRO A 1 91 ? -54.599 -11.747 98.171 1.00 87.88 91 PRO A C 1
ATOM 708 O O . PRO A 1 91 ? -55.294 -12.702 98.511 1.00 87.88 91 PRO A O 1
ATOM 711 N N . ASP A 1 92 ? -53.670 -11.827 97.217 1.00 85.06 92 ASP A N 1
ATOM 712 C CA . ASP A 1 92 ? -53.441 -13.040 96.419 1.00 85.06 92 ASP A CA 1
ATOM 713 C C . ASP A 1 92 ? -52.851 -14.177 97.259 1.00 85.06 92 ASP A C 1
ATOM 715 O O . ASP A 1 92 ? -53.338 -15.302 97.200 1.00 85.06 92 ASP A O 1
ATOM 719 N N . ALA A 1 93 ? -51.872 -13.868 98.116 1.00 84.88 93 ALA A N 1
ATOM 720 C CA . ALA A 1 93 ? -51.276 -14.838 99.033 1.00 84.88 93 ALA A CA 1
ATOM 721 C C . ALA A 1 93 ? -52.296 -15.337 100.069 1.00 84.88 93 ALA A C 1
ATOM 723 O O . ALA A 1 93 ? -52.330 -16.524 100.371 1.00 84.88 93 ALA A O 1
ATOM 724 N N . ARG A 1 94 ? -53.189 -14.465 100.566 1.00 87.19 94 ARG A N 1
ATOM 725 C CA . ARG A 1 94 ? -54.312 -14.873 101.431 1.00 87.19 94 ARG A CA 1
ATOM 726 C C . ARG A 1 94 ? -55.247 -15.829 100.709 1.00 87.19 94 ARG A C 1
ATOM 728 O O . ARG A 1 94 ? -55.618 -16.853 101.267 1.00 87.19 94 ARG A O 1
ATOM 735 N N . ARG A 1 95 ? -55.641 -15.490 99.476 1.00 84.62 95 ARG A N 1
ATOM 736 C CA . ARG A 1 95 ? -56.526 -16.334 98.666 1.00 84.62 95 ARG A CA 1
ATOM 737 C C . ARG A 1 95 ? -55.889 -17.697 98.430 1.00 84.62 95 ARG A C 1
ATOM 739 O O . ARG A 1 95 ? -56.552 -18.704 98.640 1.00 84.62 95 ARG A O 1
ATOM 746 N N . GLN A 1 96 ? -54.620 -17.721 98.038 1.00 83.69 96 GLN A N 1
ATOM 747 C CA . GLN A 1 96 ? -53.879 -18.957 97.844 1.00 83.69 96 GLN A CA 1
ATOM 748 C C . GLN A 1 96 ? -53.802 -19.767 99.141 1.00 83.69 96 GLN A C 1
ATOM 750 O O . GLN A 1 96 ? -54.139 -20.943 99.128 1.00 83.69 96 GLN A O 1
ATOM 755 N N . LYS A 1 97 ? -53.484 -19.135 100.275 1.00 81.81 97 LYS A N 1
ATOM 756 C CA . LYS A 1 97 ? -53.423 -19.814 101.574 1.00 81.81 97 LYS A CA 1
ATOM 757 C C . LYS A 1 97 ? -54.770 -20.403 102.002 1.00 81.81 97 LYS A C 1
ATOM 759 O O . LYS A 1 97 ? -54.807 -21.505 102.533 1.00 81.81 97 LYS A O 1
ATOM 764 N N . LEU A 1 98 ? -55.885 -19.712 101.746 1.00 85.25 98 LEU A N 1
ATOM 765 C CA . LEU A 1 98 ? -57.228 -20.265 101.979 1.00 85.25 98 LEU A CA 1
ATOM 766 C C . LEU A 1 98 ? -57.505 -21.476 101.094 1.00 85.25 98 LEU A C 1
ATOM 768 O O . LEU A 1 98 ? -58.079 -22.450 101.568 1.00 85.25 98 LEU A O 1
ATOM 772 N N . LEU A 1 99 ? -57.106 -21.418 99.824 1.00 84.19 99 LEU A N 1
ATOM 773 C CA . LEU A 1 99 ? -57.259 -22.543 98.906 1.00 84.19 99 LEU A CA 1
ATOM 774 C C . LEU A 1 99 ? -56.386 -23.728 99.343 1.00 84.19 99 LEU A C 1
ATOM 776 O O . LEU A 1 99 ? -56.874 -24.847 99.398 1.00 84.19 99 LEU A O 1
ATOM 780 N N . GLU A 1 100 ? -55.142 -23.494 99.753 1.00 80.94 100 GLU A N 1
ATOM 781 C CA . GLU A 1 100 ? -54.257 -24.540 100.279 1.00 80.94 100 GLU A CA 1
ATOM 782 C C . GLU A 1 100 ? -54.815 -25.189 101.558 1.00 80.94 100 GLU A C 1
ATOM 784 O O . GLU A 1 100 ? -54.762 -26.408 101.700 1.00 80.94 100 GLU A O 1
ATOM 789 N N . LEU A 1 101 ? -55.371 -24.391 102.480 1.00 78.88 101 LEU A N 1
ATOM 790 C CA . LEU A 1 101 ? -55.885 -24.876 103.766 1.00 78.88 101 LEU A CA 1
ATOM 791 C C . LEU A 1 101 ? -57.262 -25.549 103.669 1.00 78.88 101 LEU A C 1
ATOM 793 O O . LEU A 1 101 ? -57.514 -26.516 104.384 1.00 78.88 101 LEU A O 1
ATOM 797 N N . PHE A 1 102 ? -58.165 -25.030 102.831 1.00 81.31 102 PHE A N 1
ATOM 798 C CA . PHE A 1 102 ? -59.577 -25.440 102.809 1.00 81.31 102 PHE A CA 1
ATOM 799 C C . PHE A 1 102 ? -60.023 -26.105 101.506 1.00 81.31 102 PHE A C 1
ATOM 801 O O . PHE A 1 102 ? -61.043 -26.789 101.506 1.00 81.31 102 PHE A O 1
ATOM 808 N N . ALA A 1 103 ? -59.289 -25.925 100.407 1.00 72.19 103 ALA A N 1
ATOM 809 C CA . ALA A 1 103 ? -59.584 -26.538 99.110 1.00 72.19 103 ALA A CA 1
ATOM 810 C C . ALA A 1 103 ? -58.617 -27.688 98.773 1.00 72.19 103 ALA A C 1
ATOM 812 O O . ALA A 1 103 ? -58.431 -28.031 97.604 1.00 72.19 103 ALA A O 1
ATOM 813 N N . GLY A 1 104 ? -58.006 -28.297 99.797 1.00 63.16 104 GLY A N 1
ATOM 814 C CA . GLY A 1 104 ? -57.148 -29.466 99.637 1.00 63.16 104 GLY A CA 1
ATOM 815 C C . GLY A 1 104 ? -57.862 -30.577 98.861 1.00 63.16 104 GLY A C 1
ATOM 816 O O . GLY A 1 104 ? -58.882 -31.094 99.311 1.00 63.16 104 GLY A O 1
ATOM 817 N N . GLY A 1 105 ? -57.313 -30.936 97.696 1.00 66.12 105 GLY A N 1
ATOM 818 C CA . GLY A 1 105 ? -57.798 -32.042 96.863 1.00 66.12 105 GLY A CA 1
ATOM 819 C C . GLY A 1 105 ? -58.594 -31.658 95.612 1.00 66.12 105 GLY A C 1
ATOM 820 O O . GLY A 1 105 ? -59.061 -32.562 94.927 1.00 66.12 105 GLY A O 1
ATOM 821 N N . VAL A 1 106 ? -58.742 -30.369 95.285 1.00 73.31 106 VAL A N 1
ATOM 822 C CA . VAL A 1 106 ? -59.356 -29.936 94.016 1.00 73.31 106 VAL A CA 1
ATOM 823 C C . VAL A 1 106 ? -58.260 -29.582 93.011 1.00 73.31 106 VAL A C 1
ATOM 825 O O . VAL A 1 106 ? -57.570 -28.578 93.181 1.00 73.31 106 VAL A O 1
ATOM 828 N N . ASP A 1 107 ? -58.085 -30.407 91.979 1.00 78.38 107 ASP A N 1
ATOM 829 C CA . ASP A 1 107 ? -57.179 -30.125 90.864 1.00 78.38 107 ASP A CA 1
ATOM 830 C C . ASP A 1 107 ? -57.914 -29.445 89.694 1.00 78.38 107 ASP A C 1
ATOM 832 O O . ASP A 1 107 ? -59.142 -29.493 89.577 1.00 78.38 107 ASP A O 1
ATOM 836 N N . ASP A 1 108 ? -57.154 -28.792 88.810 1.00 79.19 108 ASP A N 1
ATOM 837 C CA . ASP A 1 108 ? -57.714 -28.104 87.638 1.00 79.19 108 ASP A CA 1
ATOM 838 C C . ASP A 1 108 ? -58.540 -29.064 86.760 1.00 79.19 108 ASP A C 1
ATOM 840 O O . ASP A 1 108 ? -59.550 -28.667 86.180 1.00 79.19 108 ASP A O 1
ATOM 844 N N . ALA A 1 109 ? -58.148 -30.342 86.694 1.00 79.81 109 ALA A N 1
ATOM 845 C CA . ALA A 1 109 ? -58.844 -31.368 85.925 1.00 79.81 109 ALA A CA 1
ATOM 846 C C . ALA A 1 109 ? -60.240 -31.679 86.492 1.00 79.81 109 ALA A C 1
ATOM 848 O O . ALA A 1 109 ? -61.202 -31.759 85.724 1.00 79.81 109 ALA A O 1
ATOM 849 N N . ALA A 1 110 ? -60.380 -31.794 87.816 1.00 81.25 110 ALA A N 1
ATOM 850 C CA . ALA A 1 110 ? -61.665 -31.976 88.482 1.00 81.25 110 ALA A CA 1
ATOM 851 C C . ALA A 1 110 ? -62.573 -30.761 88.274 1.00 81.25 110 ALA A C 1
ATOM 853 O O . ALA A 1 110 ? -63.753 -30.927 87.964 1.00 81.25 110 ALA A O 1
ATOM 854 N N . VAL A 1 111 ? -62.035 -29.540 88.371 1.00 84.06 111 VAL A N 1
ATOM 855 C CA . VAL A 1 111 ? -62.816 -28.318 88.106 1.00 84.06 111 VAL A CA 1
ATOM 856 C C . VAL A 1 111 ? -63.319 -28.300 86.662 1.00 84.06 111 VAL A C 1
ATOM 858 O O . VAL A 1 111 ? -64.503 -28.070 86.429 1.00 84.06 111 VAL A O 1
ATOM 861 N N . ILE A 1 112 ? -62.457 -28.596 85.686 1.00 84.88 112 ILE A N 1
ATOM 862 C CA . ILE A 1 112 ? -62.844 -28.636 84.268 1.00 84.88 112 ILE A CA 1
ATOM 863 C C . ILE A 1 112 ? -63.901 -29.720 84.009 1.00 84.88 112 ILE A C 1
ATOM 865 O O . ILE A 1 112 ? -64.839 -29.484 83.252 1.00 84.88 112 ILE A O 1
ATOM 869 N N . ALA A 1 113 ? -63.799 -30.885 84.656 1.00 83.38 113 ALA A N 1
ATOM 870 C CA . ALA A 1 113 ? -64.771 -31.968 84.504 1.00 83.38 113 ALA A CA 1
ATOM 871 C C . ALA A 1 113 ? -66.159 -31.625 85.079 1.00 83.38 113 ALA A C 1
ATOM 873 O O . ALA A 1 113 ? -67.173 -32.085 84.553 1.00 83.38 113 ALA A O 1
ATOM 874 N N . HIS A 1 114 ? -66.219 -30.814 86.138 1.00 86.31 114 HIS A N 1
ATOM 875 C CA . HIS A 1 114 ? -67.475 -30.397 86.769 1.00 86.31 114 HIS A CA 1
ATOM 876 C C . HIS A 1 114 ? -68.183 -29.232 86.055 1.00 86.31 114 HIS A C 1
ATOM 878 O O . HIS A 1 114 ? -69.367 -29.003 86.307 1.00 86.31 114 HIS A O 1
ATOM 884 N N . HIS A 1 115 ? -67.496 -28.528 85.153 1.00 87.06 115 HIS A N 1
ATOM 885 C CA . HIS A 1 115 ? -67.984 -27.321 84.485 1.00 87.06 115 HIS A CA 1
ATOM 886 C C . HIS A 1 115 ? -67.952 -27.479 82.959 1.00 87.06 115 HIS A C 1
ATOM 888 O O . HIS A 1 115 ? -66.906 -27.337 82.326 1.00 87.06 115 HIS A O 1
ATOM 894 N N . ALA A 1 116 ? -69.110 -27.744 82.345 1.00 87.50 116 ALA A N 1
ATOM 895 C CA . ALA A 1 116 ? -69.220 -28.025 80.908 1.00 87.50 116 ALA A CA 1
ATOM 896 C C . ALA A 1 116 ? -68.685 -26.882 80.022 1.00 87.50 116 ALA A C 1
ATOM 898 O O . ALA A 1 116 ? -68.120 -27.123 78.957 1.00 87.50 116 ALA A O 1
ATOM 899 N N . GLU A 1 117 ? -68.812 -25.638 80.477 1.00 89.25 117 GLU A N 1
ATOM 900 C CA . GLU A 1 117 ? -68.278 -24.442 79.829 1.00 89.25 117 GLU A CA 1
ATOM 901 C C . GLU A 1 117 ? -66.741 -24.411 79.751 1.00 89.25 117 GLU A C 1
ATOM 903 O O . GLU A 1 117 ? -66.187 -23.737 78.881 1.00 89.25 117 GLU A O 1
ATOM 908 N N . LEU A 1 118 ? -66.047 -25.154 80.622 1.00 88.12 118 LEU A N 1
ATOM 909 C CA . LEU A 1 118 ? -64.587 -25.256 80.645 1.00 88.12 118 LEU A CA 1
ATOM 910 C C . LEU A 1 118 ? -64.058 -26.434 79.821 1.00 88.12 118 LEU A C 1
ATOM 912 O O . LEU A 1 118 ? -62.851 -26.505 79.598 1.00 88.12 118 LEU A O 1
ATOM 916 N N . ALA A 1 119 ? -64.923 -27.322 79.317 1.00 85.12 119 ALA A N 1
ATOM 917 C CA . ALA A 1 119 ? -64.517 -28.495 78.539 1.00 85.12 119 ALA A CA 1
ATOM 918 C C . ALA A 1 119 ? -63.531 -28.187 77.385 1.00 85.12 119 ALA A C 1
ATOM 920 O O . ALA A 1 119 ? -62.560 -28.934 77.235 1.00 85.12 119 ALA A O 1
ATOM 921 N N . PRO A 1 120 ? -63.663 -27.075 76.622 1.00 86.25 120 PRO A N 1
ATOM 922 C CA . PRO A 1 120 ? -62.702 -26.732 75.569 1.00 86.25 120 PRO A CA 1
ATOM 923 C C . PRO A 1 120 ? -61.278 -26.460 76.074 1.00 86.25 120 PRO A C 1
ATOM 925 O O . PRO A 1 120 ? -60.323 -26.582 75.309 1.00 86.25 120 PRO A O 1
ATOM 928 N N . LEU A 1 121 ? -61.106 -26.088 77.349 1.00 83.06 121 LEU A N 1
ATOM 929 C CA . LEU A 1 121 ? -59.782 -25.874 77.934 1.00 83.06 121 LEU A CA 1
ATOM 930 C C . LEU A 1 121 ? -59.019 -27.187 78.101 1.00 83.06 121 LEU A C 1
ATOM 932 O O . LEU A 1 121 ? -57.795 -27.163 78.030 1.00 83.06 121 LEU A O 1
ATOM 936 N N . GLY A 1 122 ? -59.704 -28.325 78.256 1.00 79.44 122 GLY A N 1
ATOM 937 C CA . GLY A 1 122 ? -59.053 -29.630 78.395 1.00 79.44 122 GLY A CA 1
ATOM 938 C C . GLY A 1 122 ? -58.140 -29.958 77.209 1.00 79.44 122 GLY A C 1
ATOM 939 O O . GLY A 1 122 ? -56.969 -30.288 77.397 1.00 79.44 122 GLY A O 1
ATOM 940 N N . GLU A 1 123 ? -58.631 -29.768 75.980 1.00 78.31 123 GLU A N 1
ATOM 941 C CA . GLU A 1 123 ? -57.833 -29.960 74.758 1.00 78.31 123 GLU A CA 1
ATOM 942 C C . GLU A 1 123 ? -56.703 -28.929 74.624 1.00 78.31 123 GLU A C 1
ATOM 944 O O . GLU A 1 123 ? -55.636 -29.223 74.085 1.00 78.31 123 GLU A O 1
ATOM 949 N N . GLN A 1 124 ? -56.925 -27.708 75.116 1.00 77.94 124 GLN A N 1
ATOM 950 C CA . GLN A 1 124 ? -55.978 -26.605 74.972 1.00 77.94 124 GLN A CA 1
ATOM 951 C C . GLN A 1 124 ? -54.852 -26.614 76.015 1.00 77.94 124 GLN A C 1
ATOM 953 O O . GLN A 1 124 ? -53.764 -26.100 75.738 1.00 77.94 124 GLN A O 1
ATOM 958 N N . LEU A 1 125 ? -55.102 -27.168 77.202 1.00 80.81 125 LEU A N 1
ATOM 959 C CA . LEU A 1 125 ? -54.121 -27.304 78.277 1.00 80.81 125 LEU A CA 1
ATOM 960 C C . LEU A 1 125 ? -53.133 -28.434 77.978 1.00 80.81 125 LEU A C 1
ATOM 962 O O . LEU A 1 125 ? -51.925 -28.244 78.124 1.00 80.81 125 LEU A O 1
ATOM 966 N N . GLY A 1 126 ? -53.614 -29.581 77.489 1.00 77.50 126 GLY A N 1
ATOM 967 C CA . GLY A 1 126 ? -52.761 -30.735 77.198 1.00 77.50 126 GLY A CA 1
ATOM 968 C C . GLY A 1 126 ? -51.953 -31.163 78.431 1.00 77.50 126 GLY A C 1
ATOM 969 O O . GLY A 1 126 ? -52.524 -31.596 79.424 1.00 77.50 126 GLY A O 1
ATOM 970 N N . THR A 1 127 ? -50.621 -31.035 78.374 1.00 76.56 127 THR A N 1
ATOM 971 C CA . THR A 1 127 ? -49.704 -31.332 79.497 1.00 76.56 127 THR A CA 1
ATOM 972 C C . THR A 1 127 ? -49.300 -30.100 80.318 1.00 76.56 127 THR A C 1
ATOM 974 O O . THR A 1 127 ? -48.449 -30.212 81.198 1.00 76.56 127 THR A O 1
ATOM 977 N N . TYR A 1 128 ? -49.811 -28.913 79.989 1.00 80.25 128 TYR A N 1
ATOM 978 C CA . TYR A 1 128 ? -49.435 -27.654 80.634 1.00 80.25 128 TYR A CA 1
ATOM 979 C C . TYR A 1 128 ? -50.406 -27.277 81.751 1.00 80.25 128 TYR A C 1
ATOM 981 O O . TYR A 1 128 ? -51.598 -27.571 81.687 1.00 80.25 128 TYR A O 1
ATOM 989 N N . THR A 1 129 ? -49.890 -26.554 82.746 1.00 82.38 129 THR A N 1
ATOM 990 C CA . THR A 1 129 ? -50.731 -25.905 83.756 1.00 82.38 129 THR A CA 1
ATOM 991 C C . THR A 1 129 ? -51.511 -24.742 83.139 1.00 82.38 129 THR A C 1
ATOM 993 O O . THR A 1 129 ? -51.095 -24.154 82.130 1.00 82.38 129 THR A O 1
ATOM 996 N N . VAL A 1 130 ? -52.629 -24.362 83.763 1.00 83.38 130 VAL A N 1
ATOM 997 C CA . VAL A 1 130 ? -53.436 -23.208 83.329 1.00 83.38 130 VAL A CA 1
ATOM 998 C C . VAL A 1 130 ? -52.589 -21.934 83.258 1.00 83.38 130 VAL A C 1
ATOM 1000 O O . VAL A 1 130 ? -52.661 -21.187 82.276 1.00 83.38 130 VAL A O 1
ATOM 1003 N N . ASP A 1 131 ? -51.711 -21.726 84.237 1.00 83.94 131 ASP A N 1
ATOM 1004 C CA . ASP A 1 131 ? -50.810 -20.574 84.285 1.00 83.94 131 ASP A CA 1
ATOM 1005 C C . ASP A 1 131 ? -49.830 -20.526 83.108 1.00 83.94 131 ASP A C 1
ATOM 1007 O O . ASP A 1 131 ? -49.554 -19.450 82.558 1.00 83.94 131 ASP A O 1
ATOM 1011 N N . ASP A 1 132 ? -49.314 -21.678 82.681 1.00 86.31 132 ASP A N 1
ATOM 1012 C CA . ASP A 1 132 ? -48.388 -21.758 81.553 1.00 86.31 132 ASP A CA 1
ATOM 1013 C C . ASP A 1 132 ? -49.091 -21.483 80.221 1.00 86.31 132 ASP A C 1
ATOM 1015 O O . ASP A 1 132 ? -48.567 -20.735 79.384 1.00 86.31 132 ASP A O 1
ATOM 1019 N N . CYS A 1 133 ? -50.317 -21.981 80.049 1.00 87.44 133 CYS A N 1
ATOM 1020 C CA . CYS A 1 133 ? -51.142 -21.659 78.887 1.00 87.44 133 CYS A CA 1
ATOM 1021 C C . CYS A 1 133 ? -51.480 -20.167 78.816 1.00 87.44 133 CYS A C 1
ATOM 1023 O O . CYS A 1 133 ? -51.320 -19.548 77.759 1.00 87.44 133 CYS A O 1
ATOM 1025 N N . VAL A 1 134 ? -51.827 -19.536 79.943 1.00 88.75 134 VAL A N 1
ATOM 1026 C CA . VAL A 1 134 ? -52.076 -18.086 80.000 1.00 88.75 134 VAL A CA 1
ATOM 1027 C C . VAL A 1 134 ? -50.835 -17.289 79.589 1.00 88.75 134 VAL A C 1
ATOM 1029 O O . VAL A 1 134 ? -50.945 -16.330 78.814 1.00 88.75 134 VAL A O 1
ATOM 1032 N N . LYS A 1 135 ? -49.640 -17.666 80.066 1.00 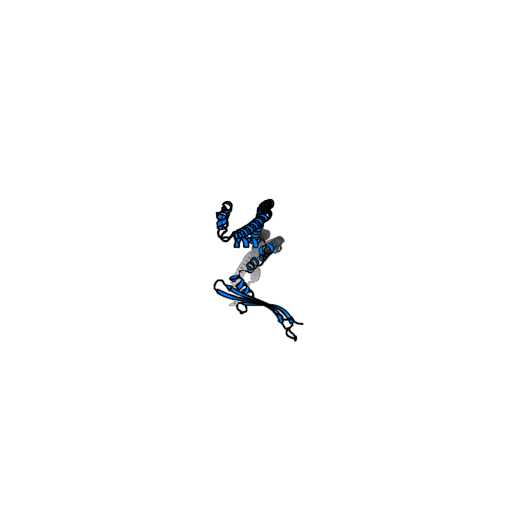90.62 135 LYS A N 1
ATOM 1033 C CA . LYS A 1 135 ? -48.379 -17.020 79.653 1.00 90.62 135 LYS A CA 1
ATOM 1034 C C . LYS A 1 135 ? -48.146 -17.178 78.149 1.00 90.62 135 LYS A C 1
ATOM 1036 O O . LYS A 1 135 ? -47.856 -16.188 77.469 1.00 90.62 135 LYS A O 1
ATOM 1041 N N . ARG A 1 136 ? -48.325 -18.392 77.618 1.00 88.31 136 ARG A N 1
ATOM 1042 C CA . ARG A 1 136 ? -48.140 -18.710 76.195 1.00 88.31 136 ARG A CA 1
ATOM 1043 C C . ARG A 1 136 ? -49.096 -17.922 75.304 1.00 88.31 136 ARG A C 1
ATOM 1045 O O . ARG A 1 136 ? -48.644 -17.284 74.354 1.00 88.31 136 ARG A O 1
ATOM 1052 N N . TRP A 1 137 ? -50.390 -17.900 75.617 1.00 91.56 137 TRP A N 1
ATOM 1053 C CA . TRP A 1 137 ? -51.376 -17.162 74.824 1.00 91.56 137 TRP A CA 1
ATOM 1054 C C . TRP A 1 137 ? -51.149 -15.656 74.881 1.00 91.56 137 TRP A C 1
ATOM 1056 O O . TRP A 1 137 ? -51.256 -14.985 73.856 1.00 91.56 137 TRP A O 1
ATOM 1066 N N . LYS A 1 138 ? -50.754 -15.105 76.039 1.00 93.62 138 LYS A N 1
ATOM 1067 C CA . LYS A 1 138 ? -50.362 -13.689 76.137 1.00 93.62 138 LYS A CA 1
ATOM 1068 C C . LYS A 1 138 ? -49.170 -13.372 75.231 1.00 93.62 138 LYS A C 1
ATOM 1070 O O . LYS A 1 138 ? -49.192 -12.342 74.555 1.00 93.62 138 LYS A O 1
ATOM 1075 N N . ALA A 1 139 ? -48.1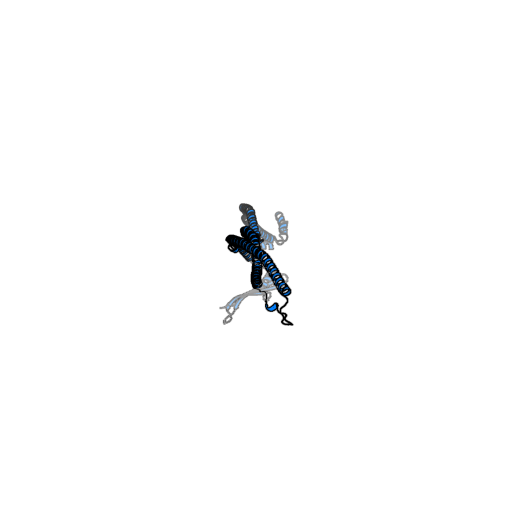59 -14.239 75.188 1.00 92.38 139 ALA A N 1
ATOM 1076 C CA . ALA A 1 139 ? -47.002 -14.070 74.311 1.00 92.38 139 ALA A CA 1
ATOM 1077 C C . ALA A 1 139 ? -47.383 -14.184 72.824 1.00 92.38 139 ALA A C 1
ATOM 1079 O O . ALA A 1 139 ? -47.027 -13.314 72.029 1.00 92.38 139 ALA A O 1
ATOM 1080 N N . GLN A 1 140 ? -48.173 -15.197 72.455 1.00 92.62 140 GLN A N 1
ATOM 1081 C CA . GLN A 1 140 ? -48.638 -15.397 71.082 1.00 92.62 140 GLN A CA 1
ATOM 1082 C C . GLN A 1 140 ? -49.501 -14.226 70.604 1.00 92.62 140 GLN A C 1
ATOM 1084 O O . GLN A 1 140 ? -49.291 -13.721 69.505 1.00 92.62 140 GLN A O 1
ATOM 1089 N N . ARG A 1 141 ? -50.406 -13.725 71.451 1.00 94.50 141 ARG A N 1
ATOM 1090 C CA . ARG A 1 141 ? -51.230 -12.550 71.144 1.00 94.50 141 ARG A CA 1
ATOM 1091 C C . ARG A 1 141 ? -50.381 -11.307 70.882 1.00 94.50 141 ARG A C 1
ATOM 1093 O O . ARG A 1 141 ? -50.671 -10.562 69.953 1.00 94.50 141 ARG A O 1
ATOM 1100 N N . ARG A 1 142 ? -49.323 -11.084 71.674 1.00 94.75 142 ARG A N 1
ATOM 1101 C CA . ARG A 1 142 ? -48.378 -9.976 71.442 1.00 94.75 142 ARG A CA 1
ATOM 1102 C C . ARG A 1 142 ? -47.672 -10.116 70.095 1.00 94.75 142 ARG A C 1
ATOM 1104 O O . ARG A 1 142 ? -47.604 -9.136 69.365 1.00 94.75 142 ARG A O 1
ATOM 1111 N N . LYS A 1 143 ? -47.202 -11.322 69.758 1.00 94.06 143 LYS A N 1
ATOM 1112 C CA . LYS A 1 143 ? -46.544 -11.597 68.474 1.00 94.06 143 LYS A CA 1
ATOM 1113 C C . LYS A 1 143 ? -47.481 -11.344 67.290 1.00 94.06 143 LYS A C 1
ATOM 1115 O O . LYS A 1 143 ? -47.131 -10.587 66.400 1.00 94.06 143 LYS A O 1
ATOM 1120 N N . VAL A 1 144 ? -48.690 -11.906 67.328 1.00 94.88 144 VAL A N 1
ATOM 1121 C CA . VAL A 1 144 ? -49.686 -11.736 66.258 1.00 94.88 144 VAL A CA 1
ATOM 1122 C C . VAL A 1 144 ? -50.066 -10.266 66.072 1.00 94.88 144 VAL A C 1
ATOM 1124 O O . VAL A 1 144 ? -50.203 -9.815 64.941 1.00 94.88 144 VAL A O 1
ATOM 1127 N N . ASN A 1 145 ? -50.200 -9.498 67.157 1.00 94.56 145 ASN A N 1
ATOM 1128 C CA . ASN A 1 145 ? -50.458 -8.062 67.046 1.00 94.56 145 ASN A CA 1
ATOM 1129 C C . ASN A 1 145 ? -49.284 -7.313 66.406 1.00 94.56 145 ASN A C 1
ATOM 1131 O O . ASN A 1 145 ? -49.518 -6.511 65.511 1.00 94.56 145 ASN A O 1
ATOM 1135 N N . ALA A 1 146 ? -48.044 -7.609 66.804 1.00 93.94 146 ALA A N 1
ATOM 1136 C CA . ALA A 1 146 ? -46.869 -6.998 66.187 1.00 93.94 146 ALA A CA 1
ATOM 1137 C C . ALA A 1 146 ? -46.775 -7.320 64.685 1.00 93.94 146 ALA A C 1
ATOM 1139 O O . ALA A 1 146 ? -46.519 -6.428 63.882 1.00 93.94 146 ALA A O 1
ATOM 1140 N N . ASP A 1 147 ? -47.047 -8.571 64.299 1.00 92.19 147 ASP A N 1
ATOM 1141 C CA . ASP A 1 147 ? -47.075 -8.982 62.893 1.00 92.19 147 ASP A CA 1
ATOM 1142 C C . ASP A 1 147 ? -48.17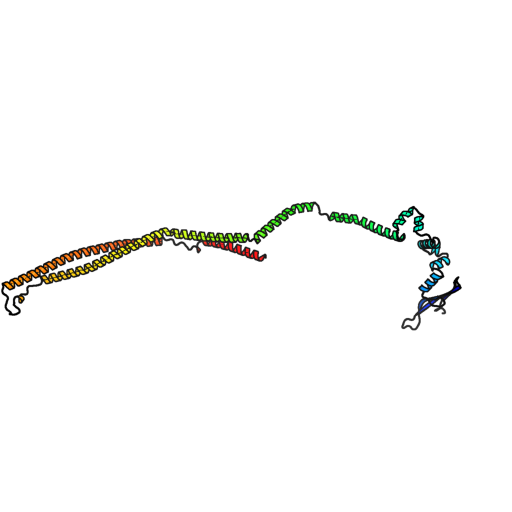8 -8.234 62.126 1.00 92.19 147 ASP A C 1
ATOM 1144 O O . ASP A 1 147 ? -47.930 -7.704 61.044 1.00 92.19 147 ASP A O 1
ATOM 1148 N N . LYS A 1 148 ? -49.382 -8.129 62.704 1.00 95.31 148 LYS A N 1
ATOM 1149 C CA . LYS A 1 148 ? -50.511 -7.393 62.118 1.00 95.31 148 LYS A CA 1
ATOM 1150 C C . LYS A 1 148 ? -50.174 -5.919 61.886 1.00 95.31 148 LYS A C 1
ATOM 1152 O O . LYS A 1 148 ? -50.476 -5.394 60.819 1.00 95.31 148 LYS A O 1
ATOM 1157 N N . ASP A 1 149 ? -49.538 -5.275 62.859 1.00 93.50 149 ASP A N 1
ATOM 1158 C CA . ASP A 1 149 ? -49.176 -3.858 62.785 1.00 93.50 149 ASP A CA 1
ATOM 1159 C C . ASP A 1 149 ? -48.027 -3.613 61.782 1.00 93.50 149 ASP A C 1
ATOM 1161 O O . ASP A 1 149 ? -47.934 -2.534 61.199 1.00 93.50 149 ASP A O 1
ATOM 1165 N N . ALA A 1 150 ? -47.188 -4.622 61.516 1.00 93.31 150 ALA A N 1
ATOM 1166 C CA . ALA A 1 150 ? -46.087 -4.545 60.552 1.00 93.31 150 ALA A CA 1
ATOM 1167 C C . ALA A 1 150 ? -46.504 -4.791 59.086 1.00 93.31 150 ALA A C 1
ATOM 1169 O O . ALA A 1 150 ? -45.802 -4.355 58.170 1.00 93.31 150 ALA A O 1
ATOM 1170 N N . ILE A 1 151 ? -47.619 -5.490 58.833 1.00 92.44 151 ILE A N 1
ATOM 1171 C CA . ILE A 1 151 ? -48.072 -5.837 57.471 1.00 92.44 151 ILE A CA 1
ATOM 1172 C C . ILE A 1 151 ? -48.258 -4.601 56.567 1.00 92.44 151 ILE A C 1
ATOM 1174 O O . ILE A 1 151 ? -47.726 -4.636 55.456 1.00 92.44 151 ILE A O 1
ATOM 1178 N N . PRO A 1 152 ? -48.934 -3.511 56.990 1.00 93.31 152 PRO A N 1
ATOM 1179 C CA . PRO A 1 152 ? -49.130 -2.339 56.133 1.00 93.31 152 PRO A CA 1
ATOM 1180 C C . PRO A 1 152 ? -47.816 -1.727 55.634 1.00 93.31 152 PRO A C 1
ATOM 1182 O O . PRO A 1 152 ? -47.672 -1.479 54.442 1.00 93.31 152 PRO A O 1
ATOM 1185 N N . GLY A 1 153 ? -46.815 -1.580 56.511 1.00 91.06 153 GLY A N 1
ATOM 1186 C CA . GLY A 1 153 ? -45.509 -1.031 56.126 1.00 91.06 153 GLY A CA 1
ATOM 1187 C C . GLY A 1 153 ? -44.771 -1.899 55.103 1.00 91.06 153 GLY A C 1
ATOM 1188 O O . GLY A 1 153 ? -44.170 -1.379 54.166 1.00 91.06 153 GLY A O 1
ATOM 1189 N N . ARG A 1 154 ? -44.871 -3.229 55.229 1.00 91.31 154 ARG A N 1
ATOM 1190 C CA . ARG A 1 154 ? -44.289 -4.169 54.255 1.00 91.31 154 ARG A CA 1
ATOM 1191 C C . ARG A 1 154 ? -44.983 -4.104 52.894 1.00 91.31 154 ARG A C 1
ATOM 1193 O O . ARG A 1 154 ? -44.324 -4.287 51.874 1.00 91.31 154 ARG A O 1
ATOM 1200 N N . ILE A 1 155 ? -46.295 -3.864 52.871 1.00 91.38 155 ILE A N 1
ATOM 1201 C CA . ILE A 1 155 ? -47.051 -3.668 51.626 1.00 91.38 155 ILE A CA 1
ATOM 1202 C C . ILE A 1 155 ? -46.611 -2.363 50.954 1.00 91.38 155 ILE A C 1
ATOM 1204 O O . ILE A 1 155 ? -46.285 -2.379 49.771 1.00 91.38 155 ILE A O 1
ATOM 1208 N N . ASP A 1 156 ? -46.516 -1.268 51.709 1.00 90.31 156 ASP A N 1
ATOM 1209 C CA . ASP A 1 156 ? -46.081 0.033 51.185 1.00 90.31 156 ASP A CA 1
ATOM 1210 C C . ASP A 1 156 ? -44.657 -0.007 50.607 1.00 90.31 156 ASP A C 1
ATOM 1212 O O . ASP A 1 156 ? -44.366 0.633 49.594 1.00 90.31 156 ASP A O 1
ATOM 1216 N N . GLU A 1 157 ? -43.750 -0.748 51.246 1.00 87.88 157 GLU A N 1
ATOM 1217 C CA . GLU A 1 157 ? -42.389 -0.963 50.749 1.00 87.88 157 GLU A CA 1
ATOM 1218 C C . GLU A 1 157 ? -42.386 -1.776 49.448 1.00 87.88 157 GLU A C 1
ATOM 1220 O O . GLU A 1 157 ? -41.736 -1.385 48.477 1.00 87.88 157 GLU A O 1
ATOM 1225 N N . ALA A 1 158 ? -43.161 -2.862 49.391 1.00 87.12 158 ALA A N 1
ATOM 1226 C CA . ALA A 1 158 ? -43.287 -3.684 48.192 1.00 87.12 158 ALA A CA 1
ATOM 1227 C C . ALA A 1 158 ? -43.920 -2.918 47.017 1.00 87.12 158 ALA A C 1
ATOM 1229 O O . ALA A 1 158 ? -43.480 -3.088 45.883 1.00 87.12 158 ALA A O 1
ATOM 1230 N N . GLU A 1 159 ? -44.911 -2.055 47.267 1.00 86.00 159 GLU A N 1
ATOM 1231 C CA . GLU A 1 159 ? -45.495 -1.187 46.236 1.00 86.00 159 GLU A CA 1
ATOM 1232 C C . GLU A 1 159 ? -44.491 -0.143 45.730 1.00 86.00 159 GLU A C 1
ATOM 1234 O O . GLU A 1 159 ? -44.391 0.059 44.522 1.00 86.00 159 GLU A O 1
ATOM 1239 N N . ARG A 1 160 ? -43.683 0.469 46.610 1.00 83.44 160 ARG A N 1
ATOM 1240 C CA . ARG A 1 160 ? -42.605 1.386 46.186 1.00 83.44 160 ARG A CA 1
ATOM 1241 C C . ARG A 1 160 ? -41.490 0.691 45.408 1.00 83.44 160 ARG A C 1
ATOM 1243 O O . ARG A 1 160 ? -40.862 1.324 44.566 1.00 83.44 160 ARG A O 1
ATOM 1250 N N . ALA A 1 161 ? -41.220 -0.578 45.702 1.00 81.12 161 ALA A N 1
ATOM 1251 C CA . ALA A 1 161 ? -40.196 -1.356 45.015 1.00 81.12 161 ALA A CA 1
ATOM 1252 C C . ALA A 1 161 ? -40.611 -1.784 43.597 1.00 81.12 161 ALA A C 1
ATOM 1254 O O . ALA A 1 161 ? -39.756 -2.211 42.818 1.00 81.12 161 ALA A O 1
ATOM 1255 N N . LYS A 1 162 ? -41.900 -1.681 43.235 1.00 78.38 162 LYS A N 1
ATOM 1256 C CA . LYS A 1 162 ? -42.345 -1.954 41.866 1.00 78.38 162 LYS A CA 1
ATOM 1257 C C . LYS A 1 162 ? -41.815 -0.864 40.927 1.00 78.38 162 LYS A C 1
ATOM 1259 O O . LYS A 1 162 ? -42.084 0.315 41.155 1.00 78.38 162 LYS A O 1
ATOM 1264 N N . PRO A 1 163 ? -41.103 -1.229 39.847 1.00 69.19 163 PRO A N 1
ATOM 1265 C CA . PRO A 1 163 ? -40.707 -0.271 38.824 1.00 69.19 163 PRO A CA 1
ATOM 1266 C C . PRO A 1 163 ? -41.934 0.415 38.216 1.00 69.19 163 PRO A C 1
ATOM 1268 O O . PRO A 1 163 ? -42.963 -0.230 37.990 1.00 69.19 163 PRO A O 1
ATOM 1271 N N . ALA A 1 164 ? -41.825 1.710 37.913 1.00 69.88 164 ALA A N 1
ATOM 1272 C CA . ALA A 1 164 ? -42.889 2.430 37.230 1.00 69.88 164 ALA A CA 1
ATOM 1273 C C . ALA A 1 164 ? -43.133 1.815 35.840 1.00 69.88 164 ALA A C 1
ATOM 1275 O O . ALA A 1 164 ? -42.208 1.614 35.053 1.00 69.88 164 ALA A O 1
ATOM 1276 N N . VAL A 1 165 ? -44.395 1.522 35.518 1.00 66.56 165 VAL A N 1
ATOM 1277 C CA . VAL A 1 165 ? -44.782 0.845 34.264 1.00 66.56 165 VAL A CA 1
ATOM 1278 C C . VAL A 1 165 ? -44.348 1.641 33.022 1.00 66.56 165 VAL A C 1
ATOM 1280 O O . VAL A 1 165 ? -44.012 1.047 31.997 1.00 66.56 165 VAL A O 1
ATOM 1283 N N . GLN A 1 166 ? -44.293 2.977 33.112 1.00 63.38 166 GLN A N 1
ATOM 1284 C CA . GLN A 1 166 ? -43.759 3.823 32.040 1.00 63.38 166 GLN A CA 1
ATOM 1285 C C . GLN A 1 166 ? -42.271 3.568 31.742 1.00 63.38 166 GLN A C 1
ATOM 1287 O O . GLN A 1 166 ? -41.898 3.577 30.568 1.00 63.38 166 GLN A O 1
ATOM 1292 N N . ASP A 1 167 ? -41.437 3.307 32.752 1.00 62.84 167 ASP A N 1
ATOM 1293 C CA . ASP A 1 167 ? -39.993 3.107 32.560 1.00 62.84 167 ASP A CA 1
ATOM 1294 C C . ASP A 1 167 ? -39.709 1.774 31.859 1.00 62.84 167 ASP A C 1
ATOM 1296 O O . ASP A 1 167 ? -38.913 1.720 30.924 1.00 62.84 167 ASP A O 1
ATOM 1300 N N . LEU A 1 168 ? -40.462 0.722 32.197 1.00 64.50 168 LEU A N 1
ATOM 1301 C CA . LEU A 1 168 ? -40.391 -0.579 31.519 1.00 64.50 168 LEU A CA 1
ATOM 1302 C C . LEU A 1 168 ? -40.716 -0.482 30.019 1.00 64.50 168 LEU A C 1
ATOM 1304 O O . LEU A 1 168 ? -40.053 -1.117 29.197 1.00 64.50 168 LEU A O 1
ATOM 1308 N N . LEU A 1 169 ? -41.717 0.320 29.645 1.00 69.06 169 LEU A N 1
ATOM 1309 C CA . LEU A 1 169 ? -42.081 0.538 28.240 1.00 69.06 169 LEU A CA 1
ATOM 1310 C C . LEU A 1 169 ? -41.050 1.409 27.508 1.00 69.06 169 LEU A C 1
ATOM 1312 O O . LEU A 1 169 ? -40.708 1.123 26.358 1.00 69.06 169 LEU A O 1
ATOM 1316 N N . ALA A 1 170 ? -40.529 2.447 28.167 1.00 69.38 170 ALA A N 1
ATOM 1317 C CA . ALA A 1 170 ? -39.485 3.302 27.611 1.00 69.38 170 ALA A CA 1
ATOM 1318 C C . ALA A 1 170 ? -38.176 2.529 27.377 1.00 69.38 170 ALA A C 1
ATOM 1320 O O . ALA A 1 170 ? -37.554 2.678 26.322 1.00 69.38 170 ALA A O 1
ATOM 1321 N N . ASP A 1 171 ? -37.783 1.664 28.311 1.00 69.50 171 ASP A N 1
ATOM 1322 C CA . ASP A 1 171 ? -36.588 0.829 28.194 1.00 69.50 171 ASP A CA 1
ATOM 1323 C C . ASP A 1 171 ? -36.757 -0.271 27.141 1.00 69.50 171 ASP A C 1
ATOM 1325 O O . ASP A 1 171 ? -35.852 -0.494 26.330 1.00 69.50 171 ASP A O 1
ATOM 1329 N N . ALA A 1 172 ? -37.939 -0.892 27.060 1.00 71.94 172 ALA A N 1
ATOM 1330 C CA . ALA A 1 172 ? -38.263 -1.846 26.000 1.00 71.94 172 ALA A CA 1
ATOM 1331 C C . ALA A 1 172 ? -38.185 -1.211 24.599 1.00 71.94 172 ALA A C 1
ATOM 1333 O O . ALA A 1 172 ? -37.694 -1.844 23.663 1.00 71.94 172 ALA A O 1
ATOM 1334 N N . ALA A 1 173 ? -38.595 0.054 24.452 1.00 73.38 173 ALA A N 1
ATOM 1335 C CA . ALA A 1 173 ? -38.484 0.792 23.194 1.00 73.38 173 ALA A CA 1
ATOM 1336 C C . ALA A 1 173 ? -37.034 1.201 22.852 1.00 73.38 173 ALA A C 1
ATOM 1338 O O . ALA A 1 173 ? -36.663 1.244 21.677 1.00 73.38 173 ALA A O 1
ATOM 1339 N N . ARG A 1 174 ? -36.186 1.475 23.856 1.00 76.62 174 ARG A N 1
ATOM 1340 C CA . ARG A 1 174 ? -34.768 1.852 23.660 1.00 76.62 174 ARG A CA 1
ATOM 1341 C C . ARG A 1 174 ? -33.849 0.657 23.412 1.00 76.62 174 ARG A C 1
ATOM 1343 O O . ARG A 1 174 ? -32.853 0.799 22.700 1.00 76.62 174 ARG A O 1
ATOM 1350 N N . MET A 1 175 ? -34.173 -0.514 23.958 1.00 79.06 175 MET A N 1
ATOM 1351 C CA . MET A 1 175 ? -33.409 -1.757 23.795 1.00 79.06 175 MET A CA 1
ATOM 1352 C C . MET A 1 175 ? -33.034 -2.102 22.342 1.00 79.06 175 MET A C 1
ATOM 1354 O O . MET A 1 175 ? -31.850 -2.339 22.095 1.00 79.06 175 MET A O 1
ATOM 1358 N N . PRO A 1 176 ? -33.955 -2.107 21.357 1.00 84.06 176 PRO A N 1
ATOM 1359 C CA . PRO A 1 176 ? -33.595 -2.413 19.972 1.00 84.06 176 PRO A CA 1
ATOM 1360 C C . PRO A 1 176 ? -32.650 -1.369 19.364 1.00 84.06 176 PRO A C 1
ATOM 1362 O O . PRO A 1 176 ? -31.729 -1.732 18.632 1.00 84.06 176 PRO A O 1
ATOM 1365 N N . HIS A 1 177 ? -32.800 -0.087 19.712 1.00 81.88 177 HIS A N 1
ATOM 1366 C CA . HIS A 1 177 ? -31.891 0.968 19.258 1.00 81.88 177 HIS A CA 1
ATOM 1367 C C . HIS A 1 177 ? -30.482 0.804 19.853 1.00 81.88 177 HIS A C 1
ATOM 1369 O O . HIS A 1 177 ? -29.488 0.888 19.130 1.00 81.88 177 HIS A O 1
ATOM 1375 N N . LEU A 1 178 ? -30.382 0.503 21.152 1.00 84.38 178 LEU A N 1
ATOM 1376 C CA . LEU A 1 178 ? -29.108 0.209 21.818 1.00 84.38 178 LEU A CA 1
ATOM 1377 C C . LEU A 1 178 ? -28.457 -1.068 21.264 1.00 84.38 178 LEU A C 1
ATOM 1379 O O . LEU A 1 178 ? -27.246 -1.098 21.037 1.00 84.38 178 LEU A O 1
ATOM 1383 N N . ALA A 1 179 ? -29.245 -2.107 20.978 1.00 84.44 179 ALA A N 1
ATOM 1384 C CA . ALA A 1 179 ? -28.764 -3.329 20.341 1.00 84.44 179 ALA A CA 1
ATOM 1385 C C . ALA A 1 179 ? -28.225 -3.058 18.925 1.00 84.44 179 ALA A C 1
ATOM 1387 O O . ALA A 1 179 ? -27.139 -3.537 18.586 1.00 84.44 179 ALA A O 1
ATOM 1388 N N . ALA A 1 180 ? -28.922 -2.236 18.134 1.00 85.12 180 ALA A N 1
ATOM 1389 C CA . ALA A 1 180 ? -28.477 -1.810 16.809 1.00 85.12 180 ALA A CA 1
ATOM 1390 C C . ALA A 1 180 ? -27.192 -0.969 16.875 1.00 85.12 180 ALA A C 1
ATOM 1392 O O . ALA A 1 180 ? -26.256 -1.212 16.112 1.00 85.12 180 ALA A O 1
ATOM 1393 N N . GLN A 1 181 ? -27.091 -0.027 17.821 1.00 86.12 181 GLN A N 1
ATOM 1394 C CA . GLN A 1 181 ? -25.862 0.738 18.055 1.00 86.12 181 GLN A CA 1
ATOM 1395 C C . GLN A 1 181 ? -24.693 -0.175 18.435 1.00 86.12 181 GLN A C 1
ATOM 1397 O O . GLN A 1 181 ? -23.612 -0.058 17.855 1.00 86.12 181 GLN A O 1
ATOM 1402 N N . ARG A 1 182 ? -24.913 -1.134 19.342 1.00 85.94 182 ARG A N 1
ATOM 1403 C CA . ARG A 1 182 ? -23.900 -2.121 19.737 1.00 85.94 182 ARG A CA 1
ATOM 1404 C C . ARG A 1 182 ? -23.434 -2.957 18.547 1.00 85.94 182 ARG A C 1
ATOM 1406 O O . ARG A 1 182 ? -22.236 -3.183 18.398 1.00 85.94 182 ARG A O 1
ATOM 1413 N N . MET A 1 183 ? -24.356 -3.396 17.691 1.00 86.62 183 MET A N 1
ATOM 1414 C CA . MET A 1 183 ? -24.034 -4.170 16.489 1.00 86.62 183 MET A CA 1
ATOM 1415 C C . MET A 1 183 ? -23.246 -3.334 15.473 1.00 86.62 183 MET A C 1
ATOM 1417 O O . MET A 1 183 ? -22.256 -3.811 14.926 1.00 86.62 183 MET A O 1
ATOM 1421 N N . LYS A 1 184 ? -23.602 -2.056 15.297 1.00 85.12 184 LYS A N 1
ATOM 1422 C CA . LYS A 1 184 ? -22.872 -1.118 14.433 1.00 85.12 184 LYS A CA 1
ATOM 1423 C C . LYS A 1 184 ? -21.446 -0.881 14.934 1.00 85.12 184 LYS A C 1
ATOM 1425 O O . LYS A 1 184 ? -20.511 -0.912 14.139 1.00 85.12 184 LYS A O 1
ATOM 1430 N N . ILE A 1 185 ? -21.263 -0.699 16.243 1.00 82.75 185 ILE A N 1
ATOM 1431 C CA . ILE A 1 185 ? -19.937 -0.555 16.862 1.00 82.75 185 ILE A CA 1
ATOM 1432 C C . ILE A 1 185 ? -19.122 -1.846 16.707 1.00 82.75 185 ILE A C 1
ATOM 1434 O O . ILE A 1 185 ? -17.972 -1.769 16.290 1.00 82.75 185 ILE A O 1
ATOM 1438 N N . ARG A 1 186 ? -19.715 -3.025 16.949 1.00 79.50 186 ARG A N 1
ATOM 1439 C CA . ARG A 1 186 ? -19.047 -4.317 16.708 1.00 79.50 186 ARG A CA 1
ATOM 1440 C C . ARG A 1 186 ? -18.612 -4.485 15.255 1.00 79.50 186 ARG A C 1
ATOM 1442 O O . ARG A 1 186 ? -17.450 -4.777 15.035 1.00 79.50 186 ARG A O 1
ATOM 1449 N N . SER A 1 187 ? -19.474 -4.170 14.285 1.00 78.88 187 SER A N 1
ATOM 1450 C CA . SER A 1 187 ? -19.100 -4.238 12.863 1.00 78.88 187 SER A CA 1
ATOM 1451 C C . SER A 1 187 ? -17.922 -3.322 12.515 1.00 78.88 187 SER A C 1
ATOM 1453 O O . SER A 1 187 ? -17.052 -3.705 11.744 1.00 78.88 187 SER A O 1
ATOM 1455 N N . LYS A 1 188 ? -17.841 -2.131 13.129 1.00 74.56 188 LYS A N 1
ATOM 1456 C CA . LYS A 1 188 ? -16.701 -1.222 12.952 1.00 74.56 188 LYS A CA 1
ATOM 1457 C C . LYS A 1 188 ? -15.423 -1.789 13.566 1.00 74.56 188 LYS A C 1
ATOM 1459 O O . LYS A 1 188 ? -14.367 -1.671 12.961 1.00 74.56 188 LYS A O 1
ATOM 1464 N N . ILE A 1 189 ? -15.517 -2.397 14.749 1.00 73.19 189 ILE A N 1
ATOM 1465 C CA . ILE A 1 189 ? -14.381 -3.060 15.402 1.00 73.19 189 ILE A CA 1
ATOM 1466 C C . ILE A 1 189 ? -13.901 -4.239 14.553 1.00 73.19 189 ILE A C 1
ATOM 1468 O O . ILE A 1 189 ? -12.703 -4.372 14.333 1.00 73.19 189 ILE A O 1
ATOM 1472 N N . ASP A 1 190 ? -14.816 -5.054 14.037 1.00 70.12 190 ASP A N 1
ATOM 1473 C CA . ASP A 1 190 ? -14.484 -6.215 13.212 1.00 70.12 190 ASP A CA 1
ATOM 1474 C C . ASP A 1 190 ? -13.894 -5.796 11.853 1.00 70.12 190 ASP A C 1
ATOM 1476 O O . ASP A 1 190 ? -12.934 -6.413 11.402 1.00 70.12 190 ASP A O 1
ATOM 1480 N N . ALA A 1 191 ? -14.360 -4.703 11.238 1.00 65.06 191 ALA A N 1
ATOM 1481 C CA . ALA A 1 191 ? -13.761 -4.128 10.023 1.00 65.06 191 ALA A CA 1
ATOM 1482 C C . ALA A 1 191 ? -12.329 -3.599 10.253 1.00 65.06 191 ALA A C 1
ATOM 1484 O O . ALA A 1 191 ? -11.458 -3.721 9.390 1.00 65.06 191 ALA A O 1
ATOM 1485 N N . VAL A 1 192 ? -12.057 -3.040 11.438 1.00 65.50 192 VAL A N 1
ATOM 1486 C CA . VAL A 1 192 ? -10.704 -2.615 11.836 1.00 65.50 192 VAL A CA 1
ATOM 1487 C C . VAL A 1 192 ? -9.815 -3.831 12.139 1.00 65.50 192 VAL A C 1
ATOM 1489 O O . VAL A 1 192 ? -8.687 -3.888 11.656 1.00 65.50 192 VAL A O 1
ATOM 1492 N N . LYS A 1 193 ? -10.321 -4.832 12.875 1.00 63.44 193 LYS A N 1
ATOM 1493 C CA . LYS A 1 193 ? -9.571 -6.042 13.274 1.00 63.44 193 LYS A CA 1
ATOM 1494 C C . LYS A 1 193 ? -9.302 -7.018 12.133 1.00 63.44 193 LYS A C 1
ATOM 1496 O O . LYS A 1 193 ? -8.248 -7.641 12.109 1.00 63.44 193 LYS A O 1
ATOM 1501 N N . SER A 1 194 ? -10.231 -7.158 11.191 1.00 59.84 194 SER A N 1
ATOM 1502 C CA . SER A 1 194 ? -10.045 -7.980 9.986 1.00 59.84 194 SER A CA 1
ATOM 1503 C C . SER A 1 194 ? -9.022 -7.381 9.019 1.00 59.84 194 SER A C 1
ATOM 1505 O O . SER A 1 194 ? -8.642 -8.026 8.043 1.00 59.84 194 SER A O 1
ATOM 1507 N N . GLY A 1 195 ? -8.549 -6.157 9.286 1.00 60.38 195 GLY A N 1
ATOM 1508 C CA . GLY A 1 195 ? -7.600 -5.471 8.430 1.00 60.38 195 GLY A CA 1
ATOM 1509 C C . GLY A 1 195 ? -8.197 -5.136 7.069 1.00 60.38 195 GLY A C 1
ATOM 1510 O O . GLY A 1 195 ? -7.437 -4.975 6.127 1.00 60.38 195 GLY A O 1
ATOM 1511 N N . GLU A 1 196 ? -9.521 -5.026 6.939 1.00 64.25 196 GLU A N 1
ATOM 1512 C CA . GLU A 1 196 ? -10.200 -4.705 5.677 1.00 64.25 196 GLU A CA 1
ATOM 1513 C C . GLU A 1 196 ? -9.755 -3.327 5.151 1.00 64.25 196 GLU A C 1
ATOM 1515 O O . GLU A 1 196 ? -9.483 -3.152 3.961 1.00 64.25 196 GLU A O 1
ATOM 1520 N N . SER A 1 197 ? -9.524 -2.375 6.064 1.00 67.31 197 SER A N 1
ATOM 1521 C CA . SER A 1 197 ? -8.897 -1.085 5.754 1.00 67.31 197 SER A CA 1
ATOM 1522 C C . SER A 1 197 ? -7.456 -1.253 5.256 1.00 67.31 197 SER A C 1
ATOM 1524 O O . SER A 1 197 ? -7.107 -0.714 4.205 1.00 67.31 197 SER A O 1
ATOM 1526 N N . ALA A 1 198 ? -6.637 -2.058 5.938 1.00 70.62 198 ALA A N 1
ATOM 1527 C CA . ALA A 1 198 ? -5.256 -2.337 5.548 1.00 70.62 198 ALA A CA 1
ATOM 1528 C C . ALA A 1 198 ? -5.168 -3.122 4.226 1.00 70.62 198 ALA A C 1
ATOM 1530 O O . ALA A 1 198 ? -4.304 -2.840 3.404 1.00 70.62 198 ALA A O 1
ATOM 1531 N N . ALA A 1 199 ? -6.070 -4.072 3.983 1.00 74.88 199 ALA A N 1
ATOM 1532 C CA . ALA A 1 199 ? -6.172 -4.845 2.753 1.00 74.88 199 ALA A CA 1
ATOM 1533 C C . ALA A 1 199 ? -6.580 -3.951 1.576 1.00 74.88 199 ALA A C 1
ATOM 1535 O O . ALA A 1 199 ? -5.935 -4.005 0.530 1.00 74.88 199 ALA A O 1
ATOM 1536 N N . SER A 1 200 ? -7.564 -3.062 1.768 1.00 79.62 200 SER A N 1
ATOM 1537 C CA . SER A 1 200 ? -7.961 -2.084 0.747 1.00 79.62 200 SER A CA 1
ATOM 1538 C C . SER A 1 200 ? -6.826 -1.112 0.400 1.00 79.62 200 SER A C 1
ATOM 1540 O O . SER A 1 200 ? -6.588 -0.834 -0.774 1.00 79.62 200 SER A O 1
ATOM 1542 N N . LEU A 1 201 ? -6.055 -0.664 1.399 1.00 79.25 201 LEU A N 1
ATOM 1543 C CA . LEU A 1 201 ? -4.885 0.194 1.209 1.00 79.25 201 LEU A CA 1
ATOM 1544 C C . LEU A 1 201 ? -3.727 -0.551 0.535 1.00 79.25 201 LEU A C 1
ATOM 1546 O O . LEU A 1 201 ? -3.101 0.003 -0.363 1.00 79.25 201 LEU A O 1
ATOM 1550 N N . ARG A 1 202 ? -3.469 -1.821 0.885 1.00 81.06 202 ARG A N 1
ATOM 1551 C CA . ARG A 1 202 ? -2.485 -2.667 0.174 1.00 81.06 202 ARG A CA 1
ATOM 1552 C C . ARG A 1 202 ? -2.874 -2.833 -1.294 1.00 81.06 202 ARG A C 1
ATOM 1554 O O . ARG A 1 202 ? -2.019 -2.713 -2.170 1.00 81.06 202 ARG A O 1
ATOM 1561 N N . GLN A 1 203 ? -4.159 -3.057 -1.567 1.00 85.88 203 GLN A N 1
ATOM 1562 C CA . GLN A 1 203 ? -4.683 -3.166 -2.925 1.00 85.88 203 GLN A CA 1
ATOM 1563 C C . GLN A 1 203 ? -4.576 -1.835 -3.686 1.00 85.88 203 GLN A C 1
ATOM 1565 O O . GLN A 1 203 ? -4.186 -1.838 -4.851 1.00 85.88 203 GLN A O 1
ATOM 1570 N N . GLN A 1 204 ? -4.846 -0.696 -3.038 1.00 87.31 204 GLN A N 1
ATOM 1571 C CA . GLN A 1 204 ? -4.634 0.629 -3.630 1.00 87.31 204 GLN A CA 1
ATOM 1572 C C . GLN A 1 204 ? -3.161 0.894 -3.949 1.00 87.31 204 GLN A C 1
ATOM 1574 O O . GLN A 1 204 ? -2.867 1.353 -5.048 1.00 87.31 204 GLN A O 1
ATOM 1579 N N . VAL A 1 205 ? -2.233 0.574 -3.039 1.00 87.75 205 VAL A N 1
ATOM 1580 C CA . VAL A 1 205 ? -0.787 0.716 -3.285 1.00 87.75 205 VAL A CA 1
ATOM 1581 C C . VAL A 1 205 ? -0.362 -0.146 -4.472 1.00 87.75 205 VAL A C 1
ATOM 1583 O O . VAL A 1 205 ? 0.302 0.354 -5.376 1.00 87.75 205 VAL A O 1
ATOM 1586 N N . SER A 1 206 ? -0.790 -1.410 -4.514 1.00 86.25 206 SER A N 1
ATOM 1587 C CA . SER A 1 206 ? -0.489 -2.312 -5.630 1.00 86.25 206 SER A CA 1
ATOM 1588 C C . SER A 1 206 ? -1.054 -1.796 -6.956 1.00 86.25 206 SER A C 1
ATOM 1590 O O . SER A 1 206 ? -0.357 -1.827 -7.970 1.00 86.25 206 SER A O 1
ATOM 1592 N N . LYS A 1 207 ? -2.279 -1.257 -6.949 1.00 90.19 207 LYS A N 1
ATOM 1593 C CA . LYS A 1 207 ? -2.893 -0.656 -8.135 1.00 90.19 207 LYS A CA 1
ATOM 1594 C C . LYS A 1 207 ? -2.131 0.583 -8.608 1.00 90.19 207 LYS A C 1
ATOM 1596 O O . LYS A 1 207 ? -1.803 0.665 -9.782 1.00 90.19 207 LYS A O 1
ATOM 1601 N N . LEU A 1 208 ? -1.788 1.503 -7.706 1.00 89.81 208 LEU A N 1
ATOM 1602 C CA . LEU A 1 208 ? -1.016 2.705 -8.042 1.00 89.81 208 LEU A CA 1
ATOM 1603 C C . LEU A 1 208 ? 0.374 2.361 -8.599 1.00 89.81 208 LEU A C 1
ATOM 1605 O O . LEU A 1 208 ? 0.845 3.027 -9.515 1.00 89.81 208 LEU A O 1
ATOM 1609 N N . GLN A 1 209 ? 1.016 1.308 -8.085 1.00 87.94 209 GLN A N 1
ATOM 1610 C CA . GLN A 1 209 ? 2.280 0.801 -8.626 1.00 87.94 209 GLN A CA 1
ATOM 1611 C C . GLN A 1 209 ? 2.116 0.222 -10.036 1.00 87.94 209 GLN A C 1
ATOM 1613 O O . GLN A 1 209 ? 2.942 0.500 -10.903 1.00 87.94 209 GLN A O 1
ATOM 1618 N N . ALA A 1 210 ? 1.051 -0.545 -10.282 1.00 88.44 210 ALA A N 1
ATOM 1619 C CA . ALA A 1 210 ? 0.745 -1.067 -11.612 1.00 88.44 210 ALA A CA 1
ATOM 1620 C C . ALA A 1 210 ? 0.438 0.063 -12.611 1.00 88.44 210 ALA A C 1
ATOM 1622 O O . ALA A 1 210 ? 0.982 0.066 -13.714 1.00 88.44 210 ALA A O 1
ATOM 1623 N N . ASP A 1 211 ? -0.356 1.056 -12.201 1.00 88.81 211 ASP A N 1
ATOM 1624 C CA . ASP A 1 211 ? -0.678 2.238 -13.007 1.00 88.81 211 ASP A CA 1
ATOM 1625 C C . ASP A 1 211 ? 0.587 3.056 -13.336 1.00 88.81 211 ASP A C 1
ATOM 1627 O O . ASP A 1 211 ? 0.714 3.597 -14.436 1.00 88.81 211 ASP A O 1
ATOM 1631 N N . MET A 1 212 ? 1.548 3.135 -12.406 1.00 88.75 212 MET A N 1
ATOM 1632 C CA . MET A 1 212 ? 2.835 3.803 -12.627 1.00 88.75 212 MET A CA 1
ATOM 1633 C C . MET A 1 212 ? 3.708 3.056 -13.640 1.00 88.75 212 MET A C 1
ATOM 1635 O O . MET A 1 212 ? 4.282 3.678 -14.534 1.00 88.75 212 MET A O 1
ATOM 1639 N N . GLU A 1 213 ? 3.787 1.728 -13.544 1.00 85.56 213 GLU A N 1
ATOM 1640 C CA . GLU A 1 213 ? 4.558 0.923 -14.496 1.00 85.56 213 GLU A CA 1
ATOM 1641 C C . GLU A 1 213 ? 3.924 0.952 -15.894 1.00 85.56 213 GLU A C 1
ATOM 1643 O O . GLU A 1 213 ? 4.627 1.049 -16.902 1.00 85.56 213 GLU A O 1
ATOM 1648 N N . GLN A 1 214 ? 2.590 0.963 -15.972 1.00 87.94 214 GLN A N 1
ATOM 1649 C CA . GLN A 1 214 ? 1.882 1.133 -17.237 1.00 87.94 214 GLN A CA 1
ATOM 1650 C C . GLN A 1 214 ? 2.147 2.516 -17.849 1.00 87.94 214 GLN A C 1
ATOM 1652 O O . GLN A 1 214 ? 2.486 2.603 -19.031 1.00 87.94 214 GLN A O 1
ATOM 1657 N N . ALA A 1 215 ? 2.065 3.590 -17.058 1.00 86.06 215 ALA A N 1
ATOM 1658 C CA . ALA A 1 215 ? 2.364 4.944 -17.524 1.00 86.06 215 ALA A CA 1
ATOM 1659 C C . ALA A 1 215 ? 3.822 5.079 -17.998 1.00 86.06 215 ALA A C 1
ATOM 1661 O O . ALA A 1 215 ? 4.082 5.690 -19.037 1.00 86.06 215 ALA A O 1
ATOM 1662 N N . ARG A 1 216 ? 4.767 4.439 -17.296 1.00 87.00 216 ARG A N 1
ATOM 1663 C CA . ARG A 1 216 ? 6.174 4.349 -17.708 1.00 87.00 216 ARG A CA 1
ATOM 1664 C C . ARG A 1 216 ? 6.323 3.627 -19.046 1.00 87.00 216 ARG A C 1
ATOM 1666 O O . ARG A 1 216 ? 7.009 4.125 -19.938 1.00 87.00 216 ARG A O 1
ATOM 1673 N N . ALA A 1 217 ? 5.670 2.479 -19.215 1.00 83.81 217 ALA A N 1
ATOM 1674 C CA . ALA A 1 217 ? 5.708 1.718 -20.461 1.00 83.81 217 ALA A CA 1
ATOM 1675 C C . ALA A 1 217 ? 5.094 2.502 -21.634 1.00 83.81 217 ALA A C 1
ATOM 1677 O O . ALA A 1 217 ? 5.645 2.498 -22.736 1.00 83.81 217 ALA A O 1
ATOM 1678 N N . GLU A 1 218 ? 3.986 3.212 -21.412 1.00 85.25 218 GLU A N 1
ATOM 1679 C CA . GLU A 1 218 ? 3.369 4.090 -22.411 1.00 85.25 218 GLU A CA 1
ATOM 1680 C C . GLU A 1 218 ? 4.266 5.280 -22.771 1.00 85.25 218 GLU A C 1
ATOM 1682 O O . GLU A 1 218 ? 4.395 5.605 -23.952 1.00 85.25 218 GLU A O 1
ATOM 1687 N N . TYR A 1 219 ? 4.931 5.896 -21.789 1.00 84.00 219 TYR A N 1
ATOM 1688 C CA . TYR A 1 219 ? 5.899 6.970 -22.014 1.00 84.00 219 TYR A CA 1
ATOM 1689 C C . TYR A 1 219 ? 7.094 6.500 -22.845 1.00 84.00 219 TYR A C 1
ATOM 1691 O O . TYR A 1 219 ? 7.474 7.165 -23.808 1.00 84.00 219 TYR A O 1
ATOM 1699 N N . ILE A 1 220 ? 7.651 5.326 -22.530 1.00 81.38 220 ILE A N 1
ATOM 1700 C CA . ILE A 1 220 ? 8.749 4.719 -23.295 1.00 81.38 220 ILE A CA 1
ATOM 1701 C C . ILE A 1 220 ? 8.288 4.364 -24.716 1.00 81.38 220 ILE A C 1
ATOM 1703 O O . ILE A 1 220 ? 9.011 4.594 -25.683 1.00 81.38 220 ILE A O 1
ATOM 1707 N N . ARG A 1 221 ? 7.069 3.839 -24.885 1.00 78.88 221 ARG 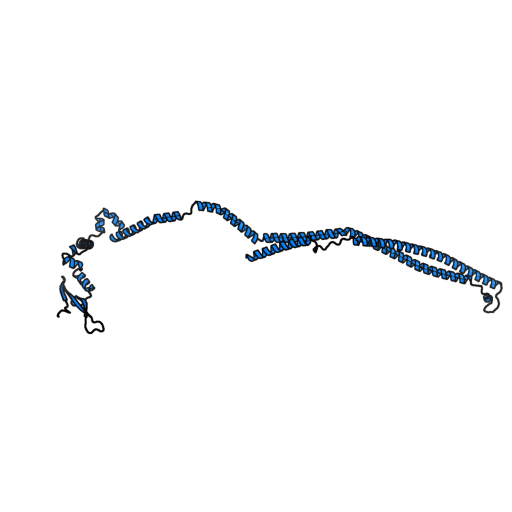A N 1
ATOM 1708 C CA . ARG A 1 221 ? 6.513 3.528 -26.214 1.00 78.88 221 ARG A CA 1
ATOM 1709 C C . ARG A 1 221 ? 6.273 4.775 -27.060 1.00 78.88 221 ARG A C 1
ATOM 1711 O O . ARG A 1 221 ? 6.555 4.737 -28.251 1.00 78.88 221 ARG A O 1
ATOM 1718 N N . LYS A 1 222 ? 5.765 5.862 -26.473 1.00 78.62 222 LYS A N 1
ATOM 1719 C CA . LYS A 1 222 ? 5.574 7.138 -27.183 1.00 78.62 222 LYS A CA 1
ATOM 1720 C C . LYS A 1 222 ? 6.917 7.759 -27.560 1.00 78.62 222 LYS A C 1
ATOM 1722 O O . LYS A 1 222 ? 7.129 8.045 -28.730 1.00 78.62 222 LYS A O 1
ATOM 1727 N N . SER A 1 223 ? 7.854 7.830 -26.615 1.00 74.56 223 SER A N 1
ATOM 1728 C CA . SER A 1 223 ? 9.197 8.376 -26.864 1.00 74.56 223 SER A CA 1
ATOM 1729 C C . SER A 1 223 ? 10.003 7.578 -27.893 1.00 74.56 223 SER A C 1
ATOM 1731 O O . SER A 1 223 ? 10.632 8.163 -28.768 1.00 74.56 223 SER A O 1
ATOM 1733 N N . SER A 1 224 ? 9.970 6.244 -27.839 1.00 69.81 224 SER A N 1
ATOM 1734 C CA . SER A 1 224 ? 10.623 5.399 -28.855 1.00 69.81 224 SER A CA 1
ATOM 1735 C C . SER A 1 224 ? 9.876 5.394 -30.192 1.00 69.81 224 SER A C 1
ATOM 1737 O O . SER A 1 224 ? 10.493 5.286 -31.249 1.00 69.81 224 SER A O 1
ATOM 1739 N N . GLY A 1 225 ? 8.548 5.534 -30.171 1.00 73.12 225 GLY A N 1
ATOM 1740 C CA . GLY A 1 225 ? 7.715 5.616 -31.369 1.00 73.12 225 GLY A CA 1
ATOM 1741 C C . GLY A 1 225 ? 7.958 6.884 -32.187 1.00 73.12 225 GLY A C 1
ATOM 1742 O O . GLY A 1 225 ? 7.970 6.805 -33.414 1.00 73.12 225 GLY A O 1
ATOM 1743 N N . GLU A 1 226 ? 8.204 8.018 -31.523 1.00 71.75 226 GLU A N 1
ATOM 1744 C CA . GLU A 1 226 ? 8.470 9.319 -32.157 1.00 71.75 226 GLU A CA 1
ATOM 1745 C C . GLU A 1 226 ? 9.704 9.286 -33.071 1.00 71.75 226 GLU A C 1
ATOM 1747 O O . GLU A 1 226 ? 9.662 9.817 -34.181 1.00 71.75 226 GLU A O 1
ATOM 1752 N N . ASN A 1 227 ? 10.762 8.573 -32.673 1.00 81.31 227 ASN A N 1
ATOM 1753 C CA . ASN A 1 227 ? 11.981 8.457 -33.477 1.00 81.31 227 ASN A CA 1
ATOM 1754 C C . ASN A 1 227 ? 11.985 7.256 -34.431 1.00 81.31 227 ASN A C 1
ATOM 1756 O O . ASN A 1 227 ? 12.788 7.234 -35.359 1.00 81.31 227 ASN A O 1
ATOM 1760 N N . LYS A 1 228 ? 11.088 6.272 -34.278 1.00 82.31 228 LYS A N 1
ATOM 1761 C CA . LYS A 1 228 ? 11.131 5.010 -35.044 1.00 82.31 228 LYS A CA 1
ATOM 1762 C C . LYS A 1 228 ? 11.095 5.210 -36.564 1.00 82.31 228 LYS A C 1
ATOM 1764 O O . LYS A 1 228 ? 11.792 4.515 -37.303 1.00 82.31 228 LYS A O 1
ATOM 1769 N N . ALA A 1 229 ? 10.285 6.158 -37.042 1.00 82.38 229 ALA A N 1
ATOM 1770 C CA . ALA A 1 229 ? 10.216 6.486 -38.466 1.00 82.38 229 ALA A CA 1
ATOM 1771 C C . ALA A 1 229 ? 11.534 7.109 -38.962 1.00 82.38 229 ALA A C 1
ATOM 1773 O O . ALA A 1 229 ? 12.063 6.676 -39.986 1.00 82.38 229 ALA A O 1
ATOM 1774 N N . LEU A 1 230 ? 12.101 8.051 -38.201 1.00 84.62 230 LEU A N 1
ATOM 1775 C CA . LEU A 1 230 ? 13.386 8.691 -38.503 1.00 84.62 230 LEU A CA 1
ATOM 1776 C C . LEU A 1 230 ? 14.545 7.686 -38.453 1.00 84.62 230 LEU A C 1
ATOM 1778 O O . LEU A 1 230 ? 15.359 7.647 -39.368 1.00 84.62 230 LEU A O 1
ATOM 1782 N N . GLU A 1 231 ? 14.580 6.807 -37.452 1.00 85.75 231 GLU A N 1
ATOM 1783 C CA . GLU A 1 231 ? 15.580 5.743 -37.321 1.00 85.75 231 GLU A CA 1
ATOM 1784 C C . GLU A 1 231 ? 15.532 4.760 -38.496 1.00 85.75 231 GLU A C 1
ATOM 1786 O O . GLU A 1 231 ? 16.580 4.374 -39.017 1.00 85.75 231 GLU A O 1
ATOM 1791 N N . SER A 1 232 ? 14.332 4.394 -38.964 1.00 86.81 232 SER A N 1
ATOM 1792 C CA . SER A 1 232 ? 14.181 3.534 -40.144 1.00 86.81 232 SER A CA 1
ATOM 1793 C C . SER A 1 232 ? 14.706 4.203 -41.420 1.00 86.81 232 SER A C 1
ATOM 1795 O O . SER A 1 232 ? 15.421 3.570 -42.196 1.00 86.81 232 SER A O 1
ATOM 1797 N N . GLN A 1 233 ? 14.439 5.501 -41.601 1.00 87.50 233 GLN A N 1
ATOM 1798 C CA . GLN A 1 233 ? 14.957 6.281 -42.728 1.00 87.50 233 GLN A CA 1
ATOM 1799 C C . GLN A 1 233 ? 16.481 6.430 -42.647 1.00 87.50 233 GLN A C 1
ATOM 1801 O O . GLN A 1 233 ? 17.176 6.262 -43.647 1.00 87.50 233 GLN A O 1
ATOM 1806 N N . MET A 1 234 ? 17.022 6.670 -41.451 1.00 89.25 234 MET A N 1
ATOM 1807 C CA . MET A 1 234 ? 18.465 6.719 -41.218 1.00 89.25 234 MET A CA 1
ATOM 1808 C C . MET A 1 234 ? 19.145 5.372 -41.489 1.00 89.25 234 MET A C 1
ATOM 1810 O O . MET A 1 234 ? 20.268 5.355 -41.985 1.00 89.25 234 MET A O 1
ATOM 1814 N N . ALA A 1 235 ? 18.499 4.242 -41.187 1.00 90.94 235 ALA A N 1
ATOM 1815 C CA . ALA A 1 235 ? 19.042 2.919 -41.493 1.00 90.94 235 ALA A CA 1
ATOM 1816 C C . ALA A 1 235 ? 19.172 2.692 -43.009 1.00 90.94 235 ALA A C 1
ATOM 1818 O O . ALA A 1 235 ? 20.217 2.229 -43.464 1.00 90.94 235 ALA A O 1
ATOM 1819 N N . VAL A 1 236 ? 18.155 3.083 -43.786 1.00 92.56 236 VAL A N 1
ATOM 1820 C CA . VAL A 1 236 ? 18.191 3.018 -45.257 1.00 92.56 236 VAL A CA 1
ATOM 1821 C C . VAL A 1 236 ? 19.296 3.918 -45.813 1.00 92.56 236 VAL A C 1
ATOM 1823 O O . VAL A 1 236 ? 20.158 3.442 -46.548 1.00 92.56 236 VAL A O 1
ATOM 1826 N N . LEU A 1 237 ? 19.353 5.183 -45.384 1.00 91.94 237 LEU A N 1
ATOM 1827 C CA . LEU A 1 237 ? 20.373 6.132 -45.844 1.00 91.94 237 LEU A CA 1
ATOM 1828 C C . LEU A 1 237 ? 21.800 5.709 -45.465 1.00 91.94 237 LEU A C 1
ATOM 1830 O O . LEU A 1 237 ? 22.732 5.957 -46.223 1.00 91.94 237 LEU A O 1
ATOM 1834 N N . ARG A 1 238 ? 21.999 5.050 -44.314 1.00 92.44 238 ARG A N 1
ATOM 1835 C CA . ARG A 1 238 ? 23.301 4.464 -43.942 1.00 92.44 238 ARG A CA 1
ATOM 1836 C C . ARG A 1 238 ? 23.713 3.359 -44.905 1.00 92.44 238 ARG A C 1
ATOM 1838 O O . ARG A 1 238 ? 24.879 3.303 -45.283 1.00 92.44 238 ARG A O 1
ATOM 1845 N N . GLN A 1 239 ? 22.779 2.499 -45.304 1.00 93.06 239 GLN A N 1
ATOM 1846 C CA . GLN A 1 239 ? 23.064 1.445 -46.273 1.00 93.06 239 GLN A CA 1
ATOM 1847 C C . GLN A 1 239 ? 23.407 2.033 -47.647 1.00 93.06 239 GLN A C 1
ATOM 1849 O O . GLN A 1 239 ? 24.370 1.598 -48.276 1.00 93.06 239 GLN A O 1
ATOM 1854 N N . GLU A 1 240 ? 22.659 3.044 -48.092 1.00 92.44 240 GLU A N 1
ATOM 1855 C CA . GLU A 1 240 ? 22.933 3.770 -49.337 1.00 92.44 240 GLU A CA 1
ATOM 1856 C C . GLU A 1 240 ? 24.299 4.466 -49.300 1.00 92.44 240 GLU A C 1
ATOM 1858 O O . GLU A 1 240 ? 25.066 4.351 -50.253 1.00 92.44 240 GLU A O 1
ATOM 1863 N N . LEU A 1 241 ? 24.653 5.104 -48.179 1.00 93.50 241 LEU A N 1
ATOM 1864 C CA . LEU A 1 241 ? 25.955 5.741 -47.986 1.00 93.50 241 LEU A CA 1
ATOM 1865 C C . LEU A 1 241 ? 27.103 4.731 -48.092 1.00 93.50 241 LEU A C 1
ATOM 1867 O O . LEU A 1 241 ? 28.082 4.988 -48.790 1.00 93.50 241 LEU A O 1
ATOM 1871 N N . VAL A 1 242 ? 26.984 3.583 -47.419 1.00 93.62 242 VAL A N 1
ATOM 1872 C CA . VAL A 1 242 ? 27.993 2.513 -47.481 1.00 93.62 242 VAL A CA 1
ATOM 1873 C C . VAL A 1 242 ? 28.157 2.016 -48.917 1.00 93.62 242 VAL A C 1
ATOM 1875 O O . VAL A 1 242 ? 29.284 1.837 -49.380 1.00 93.62 242 VAL A O 1
ATOM 1878 N N . ASN A 1 243 ? 27.052 1.843 -49.646 1.00 92.81 243 ASN A N 1
ATOM 1879 C CA . ASN A 1 243 ? 27.093 1.433 -51.046 1.00 92.81 243 ASN A CA 1
ATOM 1880 C C . ASN A 1 243 ? 27.781 2.496 -51.922 1.00 92.81 243 ASN A C 1
ATOM 1882 O O . ASN A 1 243 ? 28.674 2.151 -52.695 1.00 92.81 243 ASN A O 1
ATOM 1886 N N . ALA A 1 244 ? 27.432 3.778 -51.766 1.00 92.19 244 ALA A N 1
ATOM 1887 C CA . ALA A 1 244 ? 28.048 4.882 -52.504 1.00 92.19 244 ALA A CA 1
ATOM 1888 C C . ALA A 1 244 ? 29.562 4.977 -52.223 1.00 92.19 244 ALA A C 1
ATOM 1890 O O . ALA A 1 244 ? 30.371 5.031 -53.150 1.00 92.19 244 ALA A O 1
ATOM 1891 N N . GLN A 1 245 ? 29.978 4.868 -50.959 1.00 92.56 245 GLN A N 1
ATOM 1892 C CA . GLN A 1 245 ? 31.395 4.835 -50.574 1.00 92.56 245 GLN A CA 1
ATOM 1893 C C . GLN A 1 245 ? 32.138 3.627 -51.167 1.00 92.56 245 GLN A C 1
ATOM 1895 O O . GLN A 1 245 ? 33.268 3.763 -51.643 1.00 92.56 245 GLN A O 1
ATOM 1900 N N . ALA A 1 246 ? 31.510 2.449 -51.197 1.00 93.06 246 ALA A N 1
ATOM 1901 C CA . ALA A 1 246 ? 32.076 1.265 -51.840 1.00 93.06 246 ALA A CA 1
ATOM 1902 C C . ALA A 1 246 ? 32.227 1.447 -53.363 1.00 93.06 246 ALA A C 1
ATOM 1904 O O . ALA A 1 246 ? 33.221 1.012 -53.946 1.00 93.06 246 ALA A O 1
ATOM 1905 N N . THR A 1 247 ? 31.284 2.130 -54.021 1.00 92.44 247 THR A N 1
ATOM 1906 C CA . THR A 1 247 ? 31.421 2.460 -55.449 1.00 92.44 247 THR A CA 1
ATOM 1907 C C . THR A 1 247 ? 32.546 3.463 -55.704 1.00 92.44 247 THR A C 1
ATOM 1909 O O . THR A 1 247 ? 33.347 3.241 -56.612 1.00 92.44 247 THR A O 1
ATOM 1912 N N . THR A 1 248 ? 32.694 4.489 -54.859 1.00 92.75 248 THR A N 1
ATOM 1913 C CA . THR A 1 248 ? 33.796 5.456 -54.961 1.00 92.75 248 THR A CA 1
ATOM 1914 C C . THR A 1 248 ? 35.153 4.783 -54.810 1.00 92.75 248 THR A C 1
ATOM 1916 O O . THR A 1 248 ? 36.048 5.010 -55.623 1.00 92.75 248 THR A O 1
ATOM 1919 N N . THR A 1 249 ? 35.320 3.920 -53.802 1.00 93.44 249 THR A N 1
ATOM 1920 C CA . THR A 1 249 ? 36.593 3.210 -53.591 1.00 93.44 249 THR A CA 1
ATOM 1921 C C . THR A 1 249 ? 36.927 2.293 -54.765 1.00 93.44 249 THR A C 1
ATOM 1923 O O . THR A 1 249 ? 38.073 2.278 -55.212 1.00 93.44 249 THR A O 1
ATOM 1926 N N . LYS A 1 250 ? 35.931 1.601 -55.333 1.00 93.94 250 LYS A N 1
ATOM 1927 C CA . LYS A 1 250 ? 36.105 0.775 -56.535 1.00 93.94 250 LYS A CA 1
ATOM 1928 C C . LYS A 1 250 ? 36.561 1.593 -57.749 1.00 93.94 250 LYS A C 1
ATOM 1930 O O . LYS A 1 250 ? 37.508 1.187 -58.422 1.00 93.94 250 LYS A O 1
ATOM 1935 N N . HIS A 1 251 ? 35.903 2.715 -58.041 1.00 93.00 251 HIS A N 1
ATOM 1936 C CA . HIS A 1 251 ? 36.264 3.558 -59.185 1.00 93.00 251 HIS A CA 1
ATOM 1937 C C . HIS A 1 251 ? 37.631 4.228 -59.000 1.00 93.00 251 HIS A C 1
ATOM 1939 O O . HIS A 1 251 ? 38.422 4.230 -59.939 1.00 93.00 251 HIS A O 1
ATOM 1945 N N . ASN A 1 252 ? 37.961 4.688 -57.788 1.00 92.31 252 ASN A N 1
ATOM 1946 C CA . ASN A 1 252 ? 39.288 5.230 -57.478 1.00 92.31 252 ASN A CA 1
ATOM 1947 C C . ASN A 1 252 ? 40.398 4.190 -57.661 1.00 92.31 252 ASN A C 1
ATOM 1949 O O . ASN A 1 252 ? 41.392 4.480 -58.319 1.00 92.31 252 ASN A O 1
ATOM 1953 N N . ALA A 1 253 ? 40.218 2.968 -57.148 1.00 93.31 253 ALA A N 1
ATOM 1954 C CA . ALA A 1 253 ? 41.205 1.900 -57.316 1.00 93.31 253 ALA A CA 1
ATOM 1955 C C . ALA A 1 253 ? 41.391 1.509 -58.796 1.00 93.31 253 ALA A C 1
ATOM 1957 O O . ALA A 1 253 ? 42.507 1.247 -59.244 1.00 93.31 253 ALA A O 1
ATOM 1958 N N . SER A 1 254 ? 40.301 1.497 -59.573 1.00 93.81 254 SER A N 1
ATOM 1959 C CA . SER A 1 254 ? 40.345 1.245 -61.019 1.00 93.81 254 SER A CA 1
ATOM 1960 C C . SER A 1 254 ? 41.086 2.357 -61.772 1.00 93.81 254 SER A C 1
ATOM 1962 O O . SER A 1 254 ? 41.959 2.064 -62.592 1.00 93.81 254 SER A O 1
ATOM 1964 N N . ALA A 1 255 ? 40.796 3.624 -61.457 1.00 93.00 255 ALA A N 1
ATOM 1965 C CA . ALA A 1 255 ? 41.489 4.775 -62.029 1.00 93.00 255 ALA A CA 1
ATOM 1966 C C . ALA A 1 255 ? 42.988 4.751 -61.699 1.00 93.00 255 ALA A C 1
ATOM 1968 O O . ALA A 1 255 ? 43.809 4.860 -62.604 1.00 93.00 255 ALA A O 1
ATOM 1969 N N . GLU A 1 256 ? 43.351 4.519 -60.434 1.00 93.31 256 GLU A N 1
ATOM 1970 C CA . GLU A 1 256 ? 44.745 4.442 -59.985 1.00 93.31 256 GLU A CA 1
ATOM 1971 C C . GLU A 1 256 ? 45.514 3.327 -60.710 1.00 93.31 256 GLU A C 1
ATOM 1973 O O . GLU A 1 256 ? 46.614 3.548 -61.218 1.00 93.31 256 GLU A O 1
ATOM 1978 N N . SER A 1 257 ? 44.915 2.140 -60.849 1.00 93.25 257 SER A N 1
ATOM 1979 C CA . SER A 1 257 ? 45.529 1.033 -61.589 1.00 93.25 257 SER A CA 1
ATOM 1980 C C . SER A 1 257 ? 45.783 1.385 -63.062 1.00 93.25 257 SER A C 1
ATOM 1982 O O . SER A 1 257 ? 46.864 1.106 -63.591 1.00 93.25 257 SER A O 1
ATOM 1984 N N . LYS A 1 258 ? 44.824 2.049 -63.720 1.00 92.75 258 LYS A N 1
ATOM 1985 C CA . LYS A 1 258 ? 44.969 2.515 -65.107 1.00 92.75 258 LYS A CA 1
ATOM 1986 C C . LYS A 1 258 ? 45.988 3.653 -65.225 1.00 92.75 258 LYS A C 1
ATOM 1988 O O . LYS A 1 258 ? 46.752 3.684 -66.186 1.00 92.75 258 LYS A O 1
ATOM 1993 N N . GLU A 1 259 ? 46.073 4.551 -64.248 1.00 91.81 259 GLU A N 1
ATOM 1994 C CA . GLU A 1 259 ? 47.086 5.616 -64.187 1.00 91.81 259 GLU A CA 1
ATOM 1995 C C . GLU A 1 259 ? 48.506 5.047 -64.063 1.00 91.81 259 GLU A C 1
ATOM 1997 O O . GLU A 1 259 ? 49.414 5.465 -64.783 1.00 91.81 259 GLU A O 1
ATOM 2002 N N . ILE A 1 260 ? 48.696 4.020 -63.233 1.00 92.69 260 ILE A N 1
ATOM 2003 C CA . ILE A 1 260 ? 49.973 3.301 -63.134 1.00 92.69 260 ILE A CA 1
ATOM 2004 C C . ILE A 1 260 ? 50.327 2.643 -64.478 1.00 92.69 260 ILE A C 1
ATOM 2006 O O . ILE A 1 260 ? 51.460 2.763 -64.954 1.00 92.69 260 ILE A O 1
ATOM 2010 N N . LEU A 1 261 ? 49.359 1.988 -65.130 1.00 92.31 261 LEU A N 1
ATOM 2011 C CA . LEU A 1 261 ? 49.574 1.353 -66.432 1.00 92.31 261 LEU A CA 1
ATOM 2012 C C . LEU A 1 261 ? 49.907 2.382 -67.523 1.00 92.31 261 LEU A C 1
ATOM 2014 O O . LEU A 1 261 ? 50.863 2.199 -68.273 1.00 92.31 261 LEU A O 1
ATOM 2018 N N . THR A 1 262 ? 49.170 3.490 -67.599 1.00 92.81 262 THR A N 1
ATOM 2019 C CA . THR A 1 262 ? 49.443 4.578 -68.557 1.00 92.81 262 THR A CA 1
ATOM 2020 C C . THR A 1 262 ? 50.810 5.215 -68.335 1.00 92.81 262 THR A C 1
ATOM 2022 O O . THR A 1 262 ? 51.488 5.528 -69.315 1.00 92.81 262 THR A O 1
ATOM 2025 N N . ALA A 1 263 ? 51.271 5.349 -67.087 1.00 91.81 263 ALA A N 1
ATOM 2026 C CA . ALA A 1 263 ? 52.627 5.802 -66.791 1.00 91.81 263 ALA A CA 1
ATOM 2027 C C . ALA A 1 263 ? 53.688 4.837 -67.354 1.00 91.81 263 ALA A C 1
ATOM 2029 O O . ALA A 1 263 ? 54.651 5.286 -67.982 1.00 91.81 263 ALA A O 1
ATOM 2030 N N . SER A 1 264 ? 53.481 3.523 -67.201 1.00 92.19 264 SER A N 1
ATOM 2031 C CA . SER A 1 264 ? 54.348 2.488 -67.782 1.00 92.19 264 SER A CA 1
ATOM 2032 C C . SER A 1 264 ? 54.343 2.519 -69.316 1.00 92.19 264 SER A C 1
ATOM 2034 O O . SER A 1 264 ? 55.411 2.583 -69.927 1.00 92.19 264 SER A O 1
ATOM 2036 N N . LEU A 1 265 ? 53.163 2.587 -69.942 1.00 92.44 265 LEU A N 1
ATOM 2037 C CA . LEU A 1 265 ? 53.010 2.688 -71.399 1.00 92.44 265 LEU A CA 1
ATOM 2038 C C . LEU A 1 265 ? 53.663 3.960 -71.958 1.00 92.44 265 LEU A C 1
ATOM 2040 O O . LEU A 1 265 ? 54.298 3.932 -73.011 1.00 92.44 265 LEU A O 1
ATOM 2044 N N . ASN A 1 266 ? 53.552 5.089 -71.253 1.00 92.25 266 ASN A N 1
ATOM 2045 C CA . ASN A 1 266 ? 54.203 6.336 -71.650 1.00 92.25 266 ASN A CA 1
ATOM 2046 C C . ASN A 1 266 ? 55.732 6.220 -71.592 1.00 92.25 266 ASN A C 1
ATOM 2048 O O . ASN A 1 266 ? 56.425 6.769 -72.452 1.00 92.25 266 ASN A O 1
ATOM 2052 N N . GLN A 1 267 ? 56.267 5.506 -70.599 1.00 92.56 267 GLN A N 1
ATOM 2053 C CA . GLN A 1 267 ? 57.699 5.244 -70.517 1.00 92.56 267 GLN A CA 1
ATOM 2054 C C . GLN A 1 267 ? 58.167 4.364 -71.682 1.00 92.56 267 GLN A C 1
ATOM 2056 O O . GLN A 1 267 ? 59.109 4.731 -72.380 1.00 92.56 267 GLN A O 1
ATOM 2061 N N . GLU A 1 268 ? 57.449 3.285 -71.983 1.00 92.38 268 GLU A N 1
ATOM 2062 C CA . GLU A 1 268 ? 57.768 2.413 -73.114 1.00 92.38 268 GLU A CA 1
ATOM 2063 C C . GLU A 1 268 ? 57.649 3.146 -74.467 1.00 92.38 268 GLU A C 1
ATOM 2065 O O . GLU A 1 268 ? 58.504 2.998 -75.343 1.00 92.38 268 GLU A O 1
ATOM 2070 N N . LEU A 1 269 ? 56.662 4.037 -74.630 1.00 91.62 269 LEU A N 1
ATOM 2071 C CA . LEU A 1 269 ? 56.564 4.926 -75.794 1.00 91.62 269 LEU A CA 1
ATOM 2072 C C . LEU A 1 269 ? 57.778 5.858 -75.925 1.00 91.62 269 LEU A C 1
ATOM 2074 O O . LEU A 1 269 ? 58.224 6.125 -77.045 1.00 91.62 269 LEU A O 1
ATOM 2078 N N . LYS A 1 270 ? 58.322 6.380 -74.816 1.00 92.69 270 LYS A N 1
ATOM 2079 C CA . LYS A 1 270 ? 59.563 7.178 -74.838 1.00 92.69 270 LYS A CA 1
ATOM 2080 C C . LYS A 1 270 ? 60.758 6.322 -75.251 1.00 92.69 270 LYS A C 1
ATOM 2082 O O . LYS A 1 270 ? 61.541 6.764 -76.092 1.00 92.69 270 LYS A O 1
ATOM 2087 N N . ASP A 1 271 ? 60.856 5.101 -74.739 1.00 92.12 271 ASP A N 1
ATOM 2088 C CA . ASP A 1 271 ? 61.940 4.177 -75.073 1.00 92.12 271 ASP A CA 1
ATOM 2089 C C . ASP A 1 271 ? 61.890 3.766 -76.551 1.00 92.12 271 ASP A C 1
ATOM 2091 O O . ASP A 1 271 ? 62.917 3.766 -77.230 1.00 92.12 271 ASP A O 1
ATOM 2095 N N . LEU A 1 272 ? 60.698 3.519 -77.104 1.00 91.50 272 LEU A N 1
ATOM 2096 C CA . LEU A 1 272 ? 60.510 3.263 -78.536 1.00 91.50 272 LEU A CA 1
ATOM 2097 C C . LEU A 1 272 ? 60.884 4.470 -79.401 1.00 91.50 272 LEU A C 1
ATOM 2099 O O . LEU A 1 272 ? 61.499 4.293 -80.450 1.00 91.50 272 LEU A O 1
ATOM 2103 N N . ARG A 1 273 ? 60.570 5.701 -78.971 1.00 91.00 273 ARG A N 1
ATOM 2104 C CA . ARG A 1 273 ? 61.013 6.922 -79.674 1.00 91.00 273 ARG A CA 1
ATOM 2105 C C . ARG A 1 273 ? 62.535 7.054 -79.672 1.00 91.00 273 ARG A C 1
ATOM 2107 O O . ARG A 1 273 ? 63.104 7.464 -80.682 1.00 91.00 273 ARG A O 1
ATOM 2114 N N . ASN A 1 274 ? 63.190 6.699 -78.567 1.00 91.06 274 ASN A N 1
ATOM 2115 C CA . ASN A 1 274 ? 64.648 6.698 -78.478 1.00 91.06 274 ASN A CA 1
ATOM 2116 C C . ASN A 1 274 ? 65.256 5.624 -79.391 1.00 91.06 274 ASN A C 1
ATOM 2118 O O . ASN A 1 274 ? 66.105 5.959 -80.213 1.00 91.06 274 ASN A O 1
ATOM 2122 N N . LYS A 1 275 ? 64.741 4.387 -79.361 1.00 90.69 275 LYS A N 1
ATOM 2123 C CA . LYS A 1 275 ? 65.149 3.304 -80.277 1.00 90.69 275 LYS A CA 1
ATOM 2124 C C . LYS A 1 275 ? 64.952 3.679 -81.745 1.00 90.69 275 LYS A C 1
ATOM 2126 O O . LYS A 1 275 ? 65.838 3.459 -82.562 1.00 90.69 275 LYS A O 1
ATOM 2131 N N . ALA A 1 276 ? 63.824 4.300 -82.090 1.00 89.00 276 ALA A N 1
ATOM 2132 C CA . ALA A 1 276 ? 63.574 4.779 -83.447 1.00 89.00 276 ALA A CA 1
ATOM 2133 C C . ALA A 1 276 ? 64.610 5.832 -83.880 1.00 89.00 276 ALA A C 1
ATOM 2135 O O . ALA A 1 276 ? 65.093 5.792 -85.012 1.00 89.00 276 ALA A O 1
ATOM 2136 N N . ARG A 1 277 ? 64.994 6.746 -82.974 1.00 89.00 277 ARG A N 1
ATOM 2137 C CA . ARG A 1 277 ? 66.053 7.738 -83.218 1.00 89.00 277 ARG A CA 1
ATOM 2138 C C . ARG A 1 277 ? 67.419 7.072 -83.409 1.00 89.00 277 ARG A C 1
ATOM 2140 O O . ARG A 1 277 ? 68.147 7.460 -84.319 1.00 89.00 277 ARG A O 1
ATOM 2147 N N . GLU A 1 278 ? 67.744 6.067 -82.599 1.00 90.31 278 GLU A N 1
ATOM 2148 C CA . GLU A 1 278 ? 68.976 5.280 -82.728 1.00 90.31 278 GLU A CA 1
ATOM 2149 C C . GLU A 1 278 ? 69.037 4.542 -84.067 1.00 90.31 278 GLU A C 1
ATOM 2151 O O . GLU A 1 278 ? 70.002 4.721 -84.804 1.00 90.31 278 GLU A O 1
ATOM 2156 N N . ILE A 1 279 ? 67.995 3.779 -84.428 1.00 88.81 279 ILE A N 1
ATOM 2157 C CA . ILE A 1 279 ? 67.907 3.052 -85.707 1.00 88.81 279 ILE A CA 1
ATOM 2158 C C . ILE A 1 279 ? 68.071 4.023 -86.876 1.00 88.81 279 ILE A C 1
ATOM 2160 O O . ILE A 1 279 ? 68.871 3.772 -87.777 1.00 88.81 279 ILE A O 1
ATOM 2164 N N . HIS A 1 280 ? 67.367 5.160 -86.849 1.00 85.50 280 HIS A N 1
ATOM 2165 C CA . HIS A 1 280 ? 67.488 6.185 -87.884 1.00 85.50 280 HIS A CA 1
ATOM 2166 C C . HIS A 1 280 ? 68.925 6.722 -87.994 1.00 85.50 280 HIS A C 1
ATOM 2168 O O . HIS A 1 280 ? 69.437 6.863 -89.107 1.00 85.50 280 HIS A O 1
ATOM 2174 N N . GLY A 1 281 ? 69.585 6.971 -86.857 1.00 86.06 281 GLY A N 1
ATOM 2175 C CA . GLY A 1 281 ? 70.959 7.472 -86.772 1.00 86.06 281 GLY A CA 1
ATOM 2176 C C . GLY A 1 281 ? 72.054 6.470 -87.158 1.00 86.06 281 GLY A C 1
ATOM 2177 O O . GLY A 1 281 ? 73.168 6.902 -87.448 1.00 86.06 281 GLY A O 1
ATOM 2178 N N . ARG A 1 282 ? 71.771 5.158 -87.212 1.00 87.69 282 ARG A N 1
ATOM 2179 C CA . ARG A 1 282 ? 72.745 4.146 -87.661 1.00 87.69 282 ARG A CA 1
ATOM 2180 C C . ARG A 1 282 ? 73.147 4.397 -89.115 1.00 87.69 282 ARG A C 1
ATOM 2182 O O . ARG A 1 282 ? 72.289 4.453 -90.000 1.00 87.69 282 ARG A O 1
ATOM 2189 N N . GLN A 1 283 ? 74.446 4.494 -89.358 1.00 84.69 283 GLN A N 1
ATOM 2190 C CA . GLN A 1 283 ? 75.041 4.574 -90.691 1.00 84.69 283 GLN A CA 1
ATOM 2191 C C . GLN A 1 283 ? 75.736 3.254 -91.023 1.00 84.69 283 GLN A C 1
ATOM 2193 O O . GLN A 1 283 ? 76.119 2.509 -90.121 1.00 84.69 283 GLN A O 1
ATOM 2198 N N . PHE A 1 284 ? 75.865 2.953 -92.313 1.00 84.69 284 PHE A N 1
ATOM 2199 C CA . PHE A 1 284 ? 76.599 1.776 -92.755 1.00 84.69 284 PHE A CA 1
ATOM 2200 C C . PHE A 1 284 ? 78.091 1.982 -92.468 1.00 84.69 284 PHE A C 1
ATOM 2202 O O . PHE A 1 284 ? 78.682 2.952 -92.937 1.00 84.69 284 PHE A O 1
ATOM 2209 N N . ASP A 1 285 ? 78.686 1.091 -91.681 1.00 84.00 285 ASP A N 1
ATOM 2210 C CA . ASP A 1 285 ? 80.105 1.153 -91.341 1.00 84.00 285 ASP A CA 1
ATOM 2211 C C . ASP A 1 285 ? 80.952 0.753 -92.553 1.00 84.00 285 ASP A C 1
ATOM 2213 O O . ASP A 1 285 ? 81.055 -0.425 -92.896 1.00 84.00 285 ASP A O 1
ATOM 2217 N N . GLU A 1 286 ? 81.583 1.726 -93.205 1.00 77.44 286 GLU A N 1
ATOM 2218 C CA . GLU A 1 286 ? 82.419 1.477 -94.381 1.00 77.44 286 GLU A CA 1
ATOM 2219 C C . GLU A 1 286 ? 83.665 0.634 -94.064 1.00 77.44 286 GLU A C 1
ATOM 2221 O O . GLU A 1 286 ? 84.192 -0.037 -94.953 1.00 77.44 286 GLU A O 1
ATOM 2226 N N . SER A 1 287 ? 84.106 0.578 -92.800 1.00 73.88 287 SER A N 1
ATOM 2227 C CA . SER A 1 287 ? 85.225 -0.280 -92.390 1.00 73.88 287 SER A CA 1
ATOM 2228 C C . SER A 1 287 ? 84.872 -1.775 -92.416 1.00 73.88 287 SER A C 1
ATOM 2230 O O . SER A 1 287 ? 85.762 -2.624 -92.509 1.00 73.88 287 SER A O 1
ATOM 2232 N N . SER A 1 288 ? 83.575 -2.114 -92.427 1.00 75.12 288 SER A N 1
ATOM 2233 C CA . SER A 1 288 ? 83.076 -3.488 -92.582 1.00 75.12 288 SER A CA 1
ATOM 2234 C C . SER A 1 288 ? 83.280 -4.061 -93.994 1.00 75.12 288 SER A C 1
ATOM 2236 O O . SER A 1 288 ? 83.231 -5.278 -94.179 1.00 75.12 288 SER A O 1
ATOM 2238 N N . CYS A 1 289 ? 83.593 -3.206 -94.975 1.00 76.56 289 CYS A N 1
ATOM 2239 C CA . CYS A 1 289 ? 83.910 -3.588 -96.354 1.00 76.56 289 CYS A CA 1
ATOM 2240 C C . CYS A 1 289 ? 85.314 -4.193 -96.521 1.00 76.56 289 CYS A C 1
ATOM 2242 O O . CYS A 1 289 ? 85.687 -4.576 -97.631 1.00 76.56 289 CYS A O 1
ATOM 2244 N N . ILE A 1 290 ? 86.103 -4.277 -95.446 1.00 77.38 290 ILE A N 1
ATOM 2245 C CA . ILE A 1 290 ? 87.449 -4.853 -95.441 1.00 77.38 290 ILE A CA 1
ATOM 2246 C C . ILE A 1 290 ? 87.420 -6.170 -94.661 1.00 77.38 290 ILE A C 1
ATOM 2248 O O . ILE A 1 290 ? 86.947 -6.239 -93.525 1.00 77.38 290 ILE A O 1
ATOM 2252 N N . CYS A 1 291 ? 87.949 -7.240 -95.254 1.00 76.00 291 CYS A N 1
ATOM 2253 C CA . CYS A 1 291 ? 87.996 -8.544 -94.606 1.00 76.00 291 CYS A CA 1
ATOM 2254 C C . CYS A 1 291 ? 88.909 -8.510 -93.370 1.00 76.00 291 CYS A C 1
ATOM 2256 O O . CYS A 1 291 ? 90.103 -8.236 -93.476 1.00 76.00 291 CYS A O 1
ATOM 2258 N N . ARG A 1 292 ? 88.372 -8.851 -92.192 1.00 76.50 292 ARG A N 1
ATOM 2259 C CA . ARG A 1 292 ? 89.109 -8.818 -90.913 1.00 76.50 292 ARG A C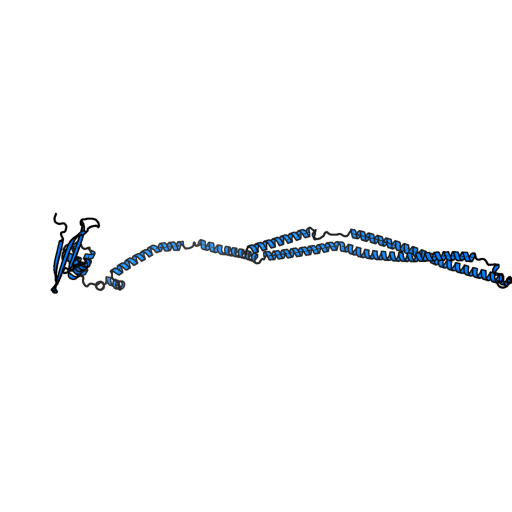A 1
ATOM 2260 C C . ARG A 1 292 ? 90.255 -9.831 -90.818 1.00 76.50 292 ARG A C 1
ATOM 2262 O O . ARG A 1 292 ? 91.108 -9.684 -89.953 1.00 76.50 292 ARG A O 1
ATOM 2269 N N . THR A 1 293 ? 90.269 -10.848 -91.680 1.00 73.19 293 THR A N 1
ATOM 2270 C CA . THR A 1 293 ? 91.248 -11.945 -91.635 1.00 73.19 293 THR A CA 1
ATOM 2271 C C . THR A 1 293 ? 92.406 -11.740 -92.610 1.00 73.19 293 THR A C 1
ATOM 2273 O O . THR A 1 293 ? 93.542 -12.060 -92.283 1.00 73.19 293 THR A O 1
ATOM 2276 N N . CYS A 1 294 ? 92.138 -11.213 -93.810 1.00 78.88 294 CYS A N 1
ATOM 2277 C CA . CYS A 1 294 ? 93.157 -11.015 -94.849 1.00 78.88 294 CYS A CA 1
ATOM 2278 C C . CYS A 1 294 ? 93.397 -9.541 -95.220 1.00 78.88 294 CYS A C 1
ATOM 2280 O O . CYS A 1 294 ? 94.218 -9.267 -96.093 1.00 78.88 294 CYS A O 1
ATOM 2282 N N . HIS A 1 295 ? 92.690 -8.606 -94.575 1.00 74.88 295 HIS A N 1
ATOM 2283 C CA . HIS A 1 295 ? 92.782 -7.148 -94.744 1.00 74.88 295 HIS A CA 1
ATOM 2284 C C . HIS A 1 295 ? 92.593 -6.634 -96.180 1.00 74.88 295 HIS A C 1
ATOM 2286 O O . HIS A 1 295 ? 92.986 -5.515 -96.504 1.00 74.88 295 HIS A O 1
ATOM 2292 N N . ARG A 1 296 ? 91.960 -7.430 -97.050 1.00 76.06 296 ARG A N 1
ATOM 2293 C CA . ARG A 1 296 ? 91.610 -7.031 -98.420 1.00 76.06 296 ARG A CA 1
ATOM 2294 C C . ARG A 1 296 ? 90.175 -6.496 -98.483 1.00 76.06 296 ARG A C 1
ATOM 2296 O O . ARG A 1 296 ? 89.321 -7.018 -97.761 1.00 76.06 296 ARG A O 1
ATOM 2303 N N . PRO A 1 297 ? 89.894 -5.491 -99.332 1.00 78.69 297 PRO A N 1
ATOM 2304 C CA . PRO A 1 297 ? 88.528 -5.043 -99.579 1.00 78.69 297 PRO A CA 1
ATOM 2305 C C . PRO A 1 297 ? 87.715 -6.170 -100.227 1.00 78.69 297 PRO A C 1
ATOM 2307 O O . PRO A 1 297 ? 88.232 -6.906 -101.074 1.00 78.69 297 PRO A O 1
ATOM 2310 N N . TYR A 1 298 ? 86.456 -6.321 -99.819 1.00 79.44 298 TYR A N 1
ATOM 2311 C CA . TYR A 1 298 ? 85.537 -7.265 -100.453 1.00 79.44 298 TYR A CA 1
ATOM 2312 C C . TYR A 1 298 ? 85.225 -6.844 -101.904 1.00 79.44 298 TYR A C 1
ATOM 2314 O O . TYR A 1 298 ? 85.281 -5.652 -102.223 1.00 79.44 298 TYR A O 1
ATOM 2322 N N . PRO A 1 299 ? 84.891 -7.795 -102.799 1.00 82.06 299 PRO A N 1
ATOM 2323 C CA . PRO A 1 299 ? 84.423 -7.490 -104.150 1.00 82.06 299 PRO A CA 1
ATOM 2324 C C . PRO A 1 299 ? 83.206 -6.546 -104.144 1.00 82.06 299 PRO A C 1
ATOM 2326 O O . PRO A 1 299 ? 82.393 -6.624 -103.219 1.00 82.06 299 PRO A O 1
ATOM 2329 N N . PRO A 1 300 ? 83.030 -5.706 -105.182 1.00 80.25 300 PRO A N 1
ATOM 2330 C CA . PRO A 1 300 ? 81.958 -4.706 -105.231 1.00 80.25 300 PRO A CA 1
ATOM 2331 C C . PRO A 1 300 ? 80.562 -5.324 -105.060 1.00 80.25 300 PRO A C 1
ATOM 2333 O O . PRO A 1 300 ? 79.765 -4.815 -104.281 1.00 80.25 300 PRO A O 1
ATOM 2336 N N . GLU A 1 301 ? 80.310 -6.487 -105.670 1.00 79.88 301 GLU A N 1
ATOM 2337 C CA . GLU A 1 301 ? 79.038 -7.213 -105.537 1.00 79.88 301 GLU A CA 1
ATOM 2338 C C . GLU A 1 301 ? 78.721 -7.614 -104.083 1.00 79.88 301 GLU A C 1
ATOM 2340 O O . GLU A 1 301 ? 77.571 -7.545 -103.652 1.00 79.88 301 GLU A O 1
ATOM 2345 N N . GLN A 1 302 ? 79.739 -7.988 -103.296 1.00 78.94 302 GLN A N 1
ATOM 2346 C CA . GLN A 1 302 ? 79.563 -8.360 -101.886 1.00 78.94 302 GLN A CA 1
ATOM 2347 C C . GLN A 1 302 ? 79.355 -7.131 -100.997 1.00 78.94 302 GLN A C 1
ATOM 2349 O O . GLN A 1 302 ? 78.568 -7.181 -100.054 1.00 78.94 302 GLN A O 1
ATOM 2354 N N . VAL A 1 303 ? 80.018 -6.011 -101.300 1.00 80.44 303 VAL A N 1
ATOM 2355 C CA . VAL A 1 303 ? 79.797 -4.736 -100.599 1.00 80.44 303 VAL A CA 1
ATOM 2356 C C . VAL A 1 303 ? 78.373 -4.224 -100.838 1.00 80.44 303 VAL A C 1
ATOM 2358 O O . VAL A 1 303 ? 77.715 -3.780 -99.894 1.00 80.44 303 VAL A O 1
ATOM 2361 N N . ASP A 1 304 ? 77.867 -4.343 -102.066 1.00 81.94 304 ASP A N 1
ATOM 2362 C CA . ASP A 1 304 ? 76.497 -3.960 -102.412 1.00 81.94 304 ASP A CA 1
ATOM 2363 C C . ASP A 1 304 ? 75.457 -4.854 -101.721 1.00 81.94 304 ASP A C 1
ATOM 2365 O O . ASP A 1 304 ? 74.461 -4.348 -101.198 1.00 81.94 304 ASP A O 1
ATOM 2369 N N . GLU A 1 305 ? 75.699 -6.166 -101.624 1.00 83.88 305 GLU A N 1
ATOM 2370 C CA . GLU A 1 305 ? 74.828 -7.073 -100.867 1.00 83.88 305 GLU A CA 1
ATOM 2371 C C . GLU A 1 305 ? 74.816 -6.743 -99.364 1.00 83.88 305 GLU A C 1
ATOM 2373 O O . GLU A 1 305 ? 73.753 -6.756 -98.741 1.00 83.88 305 GLU A O 1
ATOM 2378 N N . MET A 1 306 ? 75.967 -6.394 -98.780 1.00 82.44 306 MET A N 1
ATOM 2379 C CA . MET A 1 306 ? 76.076 -5.983 -97.373 1.00 82.44 306 MET A CA 1
ATOM 2380 C C . MET A 1 306 ? 75.337 -4.666 -97.103 1.00 82.44 306 MET A C 1
ATOM 2382 O O . MET A 1 306 ? 74.612 -4.557 -96.113 1.00 82.44 306 MET A O 1
ATOM 2386 N N . ARG A 1 307 ? 75.442 -3.685 -98.011 1.00 84.62 307 ARG A N 1
ATOM 2387 C CA . ARG A 1 307 ? 74.659 -2.438 -97.951 1.00 84.62 307 ARG A CA 1
ATOM 2388 C C . ARG A 1 307 ? 73.163 -2.704 -98.086 1.00 84.62 307 ARG A C 1
ATOM 2390 O O . ARG A 1 307 ? 72.370 -2.114 -97.353 1.00 84.62 307 ARG A O 1
ATOM 2397 N N . ARG A 1 308 ? 72.770 -3.606 -98.992 1.00 85.06 308 ARG A N 1
ATOM 2398 C CA . ARG A 1 308 ? 71.370 -4.003 -99.175 1.00 85.06 308 ARG A CA 1
ATOM 2399 C C . ARG A 1 308 ? 70.816 -4.664 -97.913 1.00 85.06 308 ARG A C 1
ATOM 2401 O O . ARG A 1 308 ? 69.776 -4.228 -97.436 1.00 85.06 308 ARG A O 1
ATOM 2408 N N . LYS A 1 309 ? 71.535 -5.630 -97.328 1.00 86.69 309 LYS A N 1
ATOM 2409 C CA . LYS A 1 309 ? 71.148 -6.292 -96.068 1.00 86.69 309 LYS A CA 1
ATOM 2410 C C . LYS A 1 309 ? 71.016 -5.298 -94.916 1.00 86.69 309 LYS A C 1
ATOM 2412 O O . LYS A 1 309 ? 69.991 -5.304 -94.247 1.00 86.69 309 LY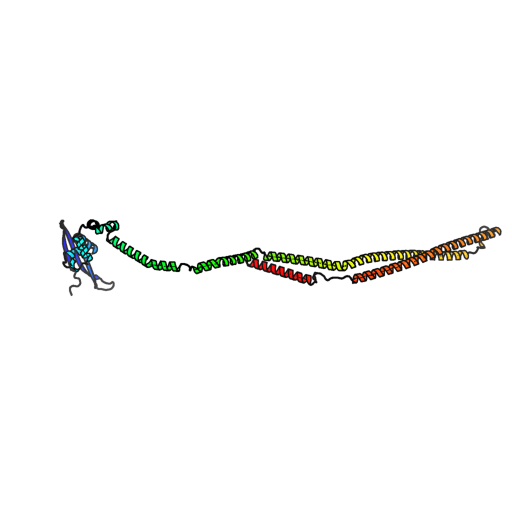S A O 1
ATOM 2417 N N . PHE A 1 310 ? 71.975 -4.385 -94.746 1.00 89.69 310 PHE A N 1
ATOM 2418 C CA . PHE A 1 310 ? 71.894 -3.336 -93.725 1.00 89.69 310 PHE A CA 1
ATOM 2419 C C . PHE A 1 310 ? 70.663 -2.436 -93.906 1.00 89.69 310 PHE A C 1
ATOM 2421 O O . PHE A 1 310 ? 69.951 -2.158 -92.944 1.00 89.69 310 PHE A O 1
ATOM 2428 N N . ASN A 1 311 ? 70.386 -1.993 -95.137 1.00 86.69 311 ASN A N 1
ATOM 2429 C CA . ASN A 1 311 ? 69.220 -1.157 -95.424 1.00 86.69 311 ASN A CA 1
ATOM 2430 C C . ASN A 1 311 ? 67.901 -1.922 -95.232 1.00 86.69 311 ASN A C 1
ATOM 2432 O O . ASN A 1 311 ? 66.950 -1.351 -94.704 1.00 86.69 311 ASN A O 1
ATOM 2436 N N . GLU A 1 312 ? 67.841 -3.201 -95.612 1.00 88.25 312 GLU A N 1
ATOM 2437 C CA . GLU A 1 312 ? 66.679 -4.070 -95.394 1.00 88.25 312 GLU A CA 1
ATOM 2438 C C . GLU A 1 312 ? 66.427 -4.336 -93.903 1.00 88.25 312 GLU A C 1
ATOM 2440 O O . GLU A 1 312 ? 65.288 -4.244 -93.452 1.00 88.25 312 GLU A O 1
ATOM 2445 N N . GLU A 1 313 ? 67.466 -4.639 -93.121 1.00 88.31 313 GLU A N 1
ATOM 2446 C CA . GLU A 1 313 ? 67.371 -4.838 -91.669 1.00 88.31 313 GLU A CA 1
ATOM 2447 C C . GLU A 1 313 ? 66.960 -3.544 -90.964 1.00 88.31 313 GLU A C 1
ATOM 2449 O O . GLU A 1 313 ? 66.011 -3.542 -90.180 1.00 88.31 313 GLU A O 1
ATOM 2454 N N . LYS A 1 314 ? 67.588 -2.413 -91.313 1.00 90.00 314 LYS A N 1
ATOM 2455 C CA . LYS A 1 314 ? 67.225 -1.087 -90.798 1.00 90.00 314 LYS A CA 1
ATOM 2456 C C . LYS A 1 314 ? 65.778 -0.718 -91.140 1.00 90.00 314 LYS A C 1
ATOM 2458 O O . LYS A 1 314 ? 65.076 -0.183 -90.282 1.00 90.00 314 LYS A O 1
ATOM 2463 N N . ALA A 1 315 ? 65.321 -1.004 -92.361 1.00 87.56 315 ALA A N 1
ATOM 2464 C CA . ALA A 1 315 ? 63.940 -0.768 -92.776 1.00 87.56 315 ALA A CA 1
ATOM 2465 C C . ALA A 1 315 ? 62.958 -1.647 -91.986 1.00 87.56 315 ALA A C 1
ATOM 2467 O O . ALA A 1 315 ? 62.012 -1.119 -91.406 1.00 87.56 315 ALA A O 1
ATOM 2468 N N . LYS A 1 316 ? 63.229 -2.955 -91.865 1.00 90.31 316 LYS A N 1
ATOM 2469 C CA . LYS A 1 316 ? 62.403 -3.894 -91.085 1.00 90.31 316 LYS A CA 1
ATOM 2470 C C . LYS A 1 316 ? 62.318 -3.504 -89.608 1.00 90.31 316 LYS A C 1
ATOM 2472 O O . LYS A 1 316 ? 61.224 -3.474 -89.047 1.00 90.31 316 LYS A O 1
ATOM 2477 N N . GLU A 1 317 ? 63.442 -3.169 -88.973 1.00 89.62 317 GLU A N 1
ATOM 2478 C CA . GLU A 1 317 ? 63.468 -2.711 -87.577 1.00 89.62 317 GLU A CA 1
ATOM 2479 C C . GLU A 1 317 ? 62.719 -1.381 -87.398 1.00 89.62 317 GLU A C 1
ATOM 2481 O O . GLU A 1 317 ? 62.000 -1.196 -86.410 1.00 89.62 317 GLU A O 1
ATOM 2486 N N . SER A 1 318 ? 62.847 -0.456 -88.355 1.00 88.19 318 SER A N 1
ATOM 2487 C CA . SER A 1 318 ? 62.146 0.832 -88.333 1.00 88.19 318 SER A CA 1
ATOM 2488 C C . SER A 1 318 ? 60.630 0.668 -88.483 1.00 88.19 318 SER A C 1
ATOM 2490 O O . SER A 1 318 ? 59.865 1.271 -87.721 1.00 88.19 318 SER A O 1
ATOM 2492 N N . GLU A 1 319 ? 60.184 -0.189 -89.403 1.00 90.06 319 GLU A N 1
ATOM 2493 C CA . GLU A 1 319 ? 58.773 -0.523 -89.599 1.00 90.06 319 GLU A CA 1
ATOM 2494 C C . GLU A 1 319 ? 58.187 -1.222 -88.370 1.00 90.06 319 GLU A C 1
ATOM 2496 O O . GLU A 1 319 ? 57.140 -0.800 -87.874 1.00 90.06 319 GLU A O 1
ATOM 2501 N N . ALA A 1 320 ? 58.888 -2.218 -87.816 1.00 91.06 320 ALA A N 1
ATOM 2502 C CA . ALA A 1 320 ? 58.466 -2.925 -86.610 1.00 91.06 320 ALA A CA 1
ATOM 2503 C C . ALA A 1 320 ? 58.352 -1.980 -85.401 1.00 91.06 320 ALA A C 1
ATOM 2505 O O . ALA A 1 320 ? 57.342 -1.993 -84.695 1.00 91.06 320 ALA A O 1
ATOM 2506 N N . THR A 1 321 ? 59.337 -1.096 -85.199 1.00 90.00 321 THR A N 1
ATOM 2507 C CA . THR A 1 321 ? 59.320 -0.097 -84.113 1.00 90.00 321 THR A CA 1
ATOM 2508 C C . THR A 1 321 ? 58.169 0.897 -84.288 1.00 90.00 321 THR A C 1
ATOM 2510 O O . THR A 1 321 ? 57.501 1.260 -83.318 1.00 90.00 321 THR A O 1
ATOM 2513 N N . THR A 1 322 ? 57.888 1.309 -85.527 1.00 89.50 322 THR A N 1
ATOM 2514 C CA . THR A 1 322 ? 56.793 2.236 -85.844 1.00 89.50 322 THR A CA 1
ATOM 2515 C C . THR A 1 322 ? 55.423 1.587 -85.656 1.00 89.50 322 THR A C 1
ATOM 2517 O O . THR A 1 322 ? 54.524 2.212 -85.089 1.00 89.50 322 THR A O 1
ATOM 2520 N N . ALA A 1 323 ? 55.248 0.339 -86.096 1.00 90.62 323 ALA A N 1
ATOM 2521 C CA . ALA A 1 323 ? 54.017 -0.421 -85.902 1.00 90.62 323 ALA A CA 1
ATOM 2522 C C . ALA A 1 323 ? 53.746 -0.663 -84.409 1.00 90.62 323 ALA A C 1
ATOM 2524 O O . ALA A 1 323 ? 52.643 -0.381 -83.934 1.00 90.62 323 ALA A O 1
ATOM 2525 N N . HIS A 1 324 ? 54.770 -1.076 -83.654 1.00 91.25 324 HIS A N 1
ATOM 2526 C CA . HIS A 1 324 ? 54.675 -1.256 -82.207 1.00 91.25 324 HIS A CA 1
ATOM 2527 C C . HIS A 1 324 ? 54.321 0.058 -81.498 1.00 91.25 324 HIS A C 1
ATOM 2529 O O . HIS A 1 324 ? 53.370 0.105 -80.722 1.00 91.25 324 HIS A O 1
ATOM 2535 N N . GLY A 1 325 ? 54.994 1.161 -81.845 1.00 91.38 325 GLY A N 1
ATOM 2536 C CA . GLY A 1 325 ? 54.701 2.482 -81.287 1.00 91.38 325 GLY A CA 1
ATOM 2537 C C . GLY A 1 325 ? 53.281 2.977 -81.586 1.00 91.38 325 GLY A C 1
ATOM 2538 O O . GLY A 1 325 ? 52.657 3.584 -80.719 1.00 91.38 325 GLY A O 1
ATOM 2539 N N . LYS A 1 326 ? 52.733 2.704 -82.779 1.00 91.31 326 LYS A N 1
ATOM 2540 C CA . LYS A 1 326 ? 51.337 3.042 -83.117 1.00 91.31 326 LYS A CA 1
ATOM 2541 C C . LYS A 1 326 ? 50.339 2.230 -82.292 1.00 91.31 326 LYS A C 1
ATOM 2543 O O . LYS A 1 326 ? 49.399 2.813 -81.758 1.00 91.31 326 LYS A O 1
ATOM 2548 N N . SER A 1 327 ? 50.561 0.920 -82.162 1.00 92.00 327 SER A N 1
ATOM 2549 C CA . SER A 1 327 ? 49.715 0.043 -81.343 1.00 92.00 327 SER A CA 1
ATOM 2550 C C . SER A 1 327 ? 49.729 0.474 -79.877 1.00 92.00 327 SER A C 1
ATOM 2552 O O . SER A 1 327 ? 48.676 0.650 -79.272 1.00 92.00 327 SER A O 1
ATOM 2554 N N . LEU A 1 328 ? 50.920 0.723 -79.328 1.00 92.31 328 LEU A N 1
ATOM 2555 C CA . LEU A 1 328 ? 51.102 1.133 -77.938 1.00 92.31 328 LEU A CA 1
ATOM 2556 C C . LEU A 1 328 ? 50.529 2.531 -77.655 1.00 92.31 328 LEU A C 1
ATOM 2558 O O . LEU A 1 328 ? 50.041 2.815 -76.566 1.00 92.31 328 LEU A O 1
ATOM 2562 N N . LYS A 1 329 ? 50.550 3.423 -78.651 1.00 92.44 329 LYS A N 1
ATOM 2563 C CA . LYS A 1 329 ? 49.916 4.740 -78.544 1.00 92.44 329 LYS A CA 1
ATOM 2564 C C . LYS A 1 329 ? 48.391 4.625 -78.489 1.00 92.44 329 LYS A C 1
ATOM 2566 O O . LYS A 1 329 ? 47.774 5.331 -77.699 1.00 92.44 329 LYS A O 1
ATOM 2571 N N . ALA A 1 330 ? 47.797 3.739 -79.288 1.00 92.25 330 ALA A N 1
ATOM 2572 C CA . ALA A 1 330 ? 46.356 3.506 -79.259 1.00 92.25 330 ALA A CA 1
ATOM 2573 C C . ALA A 1 330 ? 45.904 2.924 -77.908 1.00 92.25 330 ALA A C 1
ATOM 2575 O O . ALA A 1 330 ? 44.918 3.397 -77.346 1.00 92.25 330 ALA A O 1
ATOM 2576 N N . THR A 1 331 ? 46.650 1.963 -77.349 1.00 92.44 331 THR A N 1
ATOM 2577 C CA . THR A 1 331 ? 46.354 1.420 -76.012 1.00 92.44 331 THR A CA 1
ATOM 2578 C C . THR A 1 331 ? 46.554 2.462 -74.914 1.00 92.44 331 THR A C 1
ATOM 2580 O O . THR A 1 331 ? 45.737 2.541 -74.004 1.00 92.44 331 THR A O 1
ATOM 2583 N N . TYR A 1 332 ? 47.585 3.307 -75.012 1.00 93.62 332 TYR A N 1
ATOM 2584 C CA . TYR A 1 332 ? 47.785 4.432 -74.095 1.00 93.62 332 TYR A CA 1
ATOM 2585 C C . TYR A 1 332 ? 46.599 5.407 -74.117 1.00 93.62 332 TYR A C 1
ATOM 2587 O O . TYR A 1 332 ? 46.066 5.738 -73.062 1.00 93.62 332 TYR A O 1
ATOM 2595 N N . GLU A 1 333 ? 46.161 5.849 -75.299 1.00 92.56 333 GLU A N 1
ATOM 2596 C CA . GLU A 1 333 ? 45.043 6.794 -75.431 1.00 92.56 333 GLU A CA 1
ATOM 2597 C C . GLU A 1 333 ? 43.719 6.209 -74.917 1.00 92.56 333 GLU A C 1
ATOM 2599 O O . GLU A 1 333 ? 42.938 6.930 -74.295 1.00 92.56 333 GLU A O 1
ATOM 2604 N N . ASP A 1 334 ? 43.470 4.915 -75.135 1.00 93.38 334 ASP A N 1
ATOM 2605 C CA . ASP A 1 334 ? 42.293 4.228 -74.593 1.00 93.38 334 ASP A CA 1
ATOM 2606 C C . ASP A 1 334 ? 42.349 4.124 -73.060 1.00 93.38 334 ASP A C 1
ATOM 2608 O O . ASP A 1 334 ? 41.395 4.490 -72.374 1.00 93.38 334 ASP A O 1
ATOM 2612 N N . MET A 1 335 ? 43.495 3.725 -72.500 1.00 91.75 335 MET A N 1
ATOM 2613 C CA . MET A 1 335 ? 43.673 3.616 -71.048 1.00 91.75 335 MET A CA 1
ATOM 2614 C C . MET A 1 335 ? 43.570 4.973 -70.340 1.00 91.75 335 MET A C 1
ATOM 2616 O O . MET A 1 335 ? 42.983 5.044 -69.262 1.00 91.75 335 MET A O 1
ATOM 2620 N N . VAL A 1 336 ? 44.066 6.056 -70.952 1.00 93.25 336 VAL A N 1
ATOM 2621 C CA . VAL A 1 336 ? 43.894 7.424 -70.430 1.00 93.25 336 VAL A CA 1
ATOM 2622 C C . VAL A 1 336 ? 42.414 7.805 -70.391 1.00 93.25 336 VAL A C 1
ATOM 2624 O O . VAL A 1 336 ? 41.928 8.230 -69.345 1.00 93.25 336 VAL A O 1
ATOM 2627 N N . LYS A 1 337 ? 41.665 7.584 -71.480 1.00 93.94 337 LYS A N 1
ATOM 2628 C CA . LYS A 1 337 ? 40.218 7.863 -71.512 1.00 93.94 337 LYS A CA 1
ATOM 2629 C C . LYS A 1 337 ? 39.456 7.065 -70.460 1.00 93.94 337 LYS A C 1
ATOM 2631 O O . LYS A 1 337 ? 38.555 7.589 -69.811 1.00 93.94 337 LYS A O 1
ATOM 2636 N N . GLN A 1 338 ? 39.812 5.795 -70.282 1.00 92.44 338 GLN A N 1
ATOM 2637 C CA . GLN A 1 338 ? 39.190 4.940 -69.279 1.00 92.44 338 GLN A CA 1
ATOM 2638 C C . GLN A 1 338 ? 39.530 5.370 -67.844 1.00 92.44 338 GLN A C 1
ATOM 2640 O O . GLN A 1 338 ? 38.667 5.264 -66.975 1.00 92.44 338 GLN A O 1
ATOM 2645 N N . ALA A 1 339 ? 40.749 5.851 -67.584 1.00 92.81 339 ALA A N 1
ATOM 2646 C CA . ALA A 1 339 ? 41.138 6.391 -66.280 1.00 92.81 339 ALA A CA 1
ATOM 2647 C C . ALA A 1 339 ? 40.388 7.694 -65.957 1.00 92.81 339 ALA A C 1
ATOM 2649 O O . ALA A 1 339 ? 39.884 7.864 -64.848 1.00 92.81 339 ALA A O 1
ATOM 2650 N N . GLU A 1 340 ? 40.249 8.590 -66.939 1.00 92.56 340 GLU A N 1
ATOM 2651 C CA . GLU A 1 340 ? 39.469 9.826 -66.804 1.00 92.56 340 GLU A CA 1
ATOM 2652 C C . GLU A 1 340 ? 37.982 9.539 -66.550 1.00 92.56 340 GLU A C 1
ATOM 2654 O O . GLU A 1 340 ? 37.378 10.157 -65.672 1.00 92.56 340 GLU A O 1
ATOM 2659 N N . ALA A 1 341 ? 37.402 8.566 -67.262 1.00 93.50 341 ALA A N 1
ATOM 2660 C CA . ALA A 1 341 ? 36.024 8.133 -67.047 1.00 93.50 341 ALA A CA 1
ATOM 2661 C C . ALA A 1 341 ? 35.812 7.539 -65.643 1.00 93.50 341 ALA A C 1
ATOM 2663 O O . ALA A 1 341 ? 34.831 7.878 -64.980 1.00 93.50 341 ALA A O 1
ATOM 2664 N N . ASP A 1 342 ? 36.743 6.709 -65.159 1.00 93.06 342 ASP A N 1
ATOM 2665 C CA . ASP A 1 342 ? 36.681 6.156 -63.801 1.00 93.06 342 ASP A CA 1
ATOM 2666 C C . ASP A 1 342 ? 36.832 7.247 -62.731 1.00 93.06 342 ASP A C 1
ATOM 2668 O O . ASP A 1 342 ? 36.108 7.220 -61.736 1.00 93.06 342 ASP A O 1
ATOM 2672 N N . ARG A 1 343 ? 37.700 8.250 -62.937 1.00 92.00 343 ARG A N 1
ATOM 2673 C CA . ARG A 1 343 ? 37.790 9.413 -62.036 1.00 92.00 343 ARG A CA 1
ATOM 2674 C C . ARG A 1 343 ? 36.499 10.221 -62.004 1.00 92.00 343 ARG A C 1
ATOM 2676 O O . ARG A 1 343 ? 36.066 10.615 -60.924 1.00 92.00 343 ARG A O 1
ATOM 2683 N N . ALA A 1 344 ? 35.887 10.474 -63.159 1.00 92.75 344 ALA A N 1
ATOM 2684 C CA . ALA A 1 344 ? 34.618 11.192 -63.226 1.00 92.75 344 ALA A CA 1
ATOM 2685 C C . ALA A 1 344 ? 33.503 10.416 -62.500 1.00 92.75 344 ALA A C 1
ATOM 2687 O O . ALA A 1 344 ? 32.753 11.003 -61.719 1.00 92.75 344 ALA A O 1
ATOM 2688 N N . ALA A 1 345 ? 33.447 9.092 -62.682 1.00 92.81 345 ALA A N 1
ATOM 2689 C CA . ALA A 1 345 ? 32.513 8.224 -61.967 1.00 92.81 345 ALA A CA 1
ATOM 2690 C C . ALA A 1 345 ? 32.760 8.231 -60.447 1.00 92.81 345 ALA A C 1
ATOM 2692 O O . ALA A 1 345 ? 31.808 8.347 -59.678 1.00 92.81 345 ALA A O 1
ATOM 2693 N N . ALA A 1 346 ? 34.025 8.185 -60.008 1.00 92.94 346 ALA A N 1
ATOM 2694 C CA . ALA A 1 346 ? 34.386 8.270 -58.593 1.00 92.94 346 ALA A CA 1
ATOM 2695 C C . ALA A 1 346 ? 34.002 9.619 -57.964 1.00 92.94 346 ALA A C 1
ATOM 2697 O O . ALA A 1 346 ? 33.535 9.666 -56.828 1.00 92.94 346 ALA A O 1
ATOM 2698 N N . GLN A 1 347 ? 34.176 10.726 -58.694 1.00 92.75 347 GLN A N 1
ATOM 2699 C CA . GLN A 1 347 ? 33.744 12.050 -58.238 1.00 92.75 347 GLN A CA 1
ATOM 2700 C C . GLN A 1 347 ? 32.224 12.119 -58.092 1.00 92.75 347 GLN A C 1
ATOM 2702 O O . GLN A 1 347 ? 31.729 12.635 -57.092 1.00 92.75 347 GLN A O 1
ATOM 2707 N N . GLN A 1 348 ? 31.479 11.562 -59.049 1.00 92.25 348 GLN A N 1
ATOM 2708 C CA . GLN A 1 348 ? 30.021 11.531 -58.991 1.00 92.25 348 GLN A CA 1
ATOM 2709 C C . GLN A 1 348 ? 29.514 10.717 -57.791 1.00 92.25 348 GLN A C 1
ATOM 2711 O O . GLN A 1 348 ? 28.667 11.206 -57.041 1.00 92.25 348 GLN A O 1
ATOM 2716 N N . SER A 1 349 ? 30.064 9.521 -57.558 1.00 91.50 349 SER A N 1
ATOM 2717 C CA . SER A 1 349 ? 29.695 8.698 -56.399 1.00 91.50 349 SER A CA 1
ATOM 2718 C C . SER A 1 349 ? 30.142 9.320 -55.070 1.00 91.50 349 SER A C 1
ATOM 2720 O O . SER A 1 349 ? 29.463 9.161 -54.056 1.00 91.50 349 SER A O 1
ATOM 2722 N N . GLN A 1 350 ? 31.242 10.085 -55.054 1.00 92.69 350 GLN A N 1
ATOM 2723 C CA . GLN A 1 350 ? 31.663 10.845 -53.875 1.00 92.69 350 GLN A CA 1
ATOM 2724 C C . GLN A 1 350 ? 30.689 11.983 -53.548 1.00 92.69 350 GLN A C 1
ATOM 2726 O O . GLN A 1 350 ? 30.306 12.132 -52.391 1.00 92.69 350 GLN A O 1
ATOM 2731 N N . MET A 1 351 ? 30.234 12.747 -54.547 1.00 92.56 351 MET A N 1
ATOM 2732 C CA . MET A 1 351 ? 29.226 13.795 -54.334 1.00 92.56 351 MET A CA 1
ATOM 2733 C C . MET A 1 351 ? 27.907 13.216 -53.805 1.00 92.56 351 MET A C 1
ATOM 2735 O O . MET A 1 351 ? 27.262 13.818 -52.945 1.00 92.56 351 MET A O 1
ATOM 2739 N N . GLU A 1 352 ? 27.511 12.037 -54.290 1.00 92.94 352 GLU A N 1
ATOM 2740 C CA . GLU A 1 352 ? 26.343 11.316 -53.779 1.00 92.94 352 GLU A CA 1
ATOM 2741 C C . GLU A 1 352 ? 26.536 10.879 -52.319 1.00 92.94 352 GLU A C 1
ATOM 2743 O O . GLU A 1 352 ? 25.654 11.113 -51.489 1.00 92.94 352 GLU A O 1
ATOM 2748 N N . ALA A 1 353 ? 27.705 10.328 -51.977 1.00 92.62 353 ALA A N 1
ATOM 2749 C CA . ALA A 1 353 ? 28.044 9.967 -50.603 1.00 92.62 353 ALA A CA 1
ATOM 2750 C C . ALA A 1 353 ? 28.023 11.186 -49.661 1.00 92.62 353 ALA A C 1
ATOM 2752 O O . ALA A 1 353 ? 27.437 11.116 -48.580 1.00 92.62 353 ALA A O 1
ATOM 2753 N N . ASP A 1 354 ? 28.583 12.324 -50.076 1.00 92.88 354 ASP A N 1
ATOM 2754 C CA . ASP A 1 354 ? 28.588 13.557 -49.280 1.00 92.88 354 ASP A CA 1
ATOM 2755 C C . ASP A 1 354 ? 27.164 14.085 -49.048 1.00 92.88 354 ASP A C 1
ATOM 2757 O O . ASP A 1 354 ? 26.804 14.492 -47.939 1.00 92.88 354 ASP A O 1
ATOM 2761 N N . HIS A 1 355 ? 26.312 14.025 -50.071 1.00 92.69 355 HIS A N 1
ATOM 2762 C CA . HIS A 1 355 ? 24.909 14.415 -49.963 1.00 92.69 355 HIS A CA 1
ATOM 2763 C C . HIS A 1 355 ? 24.109 13.480 -49.037 1.00 92.69 355 HIS A C 1
ATOM 2765 O O . HIS A 1 355 ? 23.313 13.950 -48.218 1.00 92.69 355 HIS A O 1
ATOM 2771 N N . LEU A 1 356 ? 24.337 12.164 -49.110 1.00 92.75 356 LEU A N 1
ATOM 2772 C CA . LEU A 1 356 ? 23.741 11.190 -48.188 1.00 92.75 356 LEU A CA 1
ATOM 2773 C C . LEU A 1 356 ? 24.212 11.420 -46.745 1.00 92.75 356 LEU A C 1
ATOM 2775 O O . LEU A 1 356 ? 23.403 11.367 -45.816 1.00 92.75 356 LEU A O 1
ATOM 2779 N N . GLN A 1 357 ? 25.488 11.762 -46.552 1.00 92.50 357 GLN A N 1
ATOM 2780 C CA . GLN A 1 357 ? 26.046 12.103 -45.244 1.00 92.50 357 GLN A CA 1
ATOM 2781 C C . GLN A 1 357 ? 25.409 13.375 -44.658 1.00 92.50 357 GLN A C 1
ATOM 2783 O O . GLN A 1 357 ? 25.066 13.411 -43.472 1.00 92.50 357 GLN A O 1
ATOM 2788 N N . GLN A 1 358 ? 25.196 14.409 -45.478 1.00 92.12 358 GLN A N 1
ATOM 2789 C CA . GLN A 1 358 ? 24.504 15.633 -45.060 1.00 92.12 358 GLN A CA 1
ATOM 2790 C C . GLN A 1 358 ? 23.052 15.351 -44.658 1.00 92.12 358 GLN A C 1
ATOM 2792 O O . GLN A 1 358 ? 22.612 15.800 -43.598 1.00 92.12 358 GLN A O 1
ATOM 2797 N N . LYS A 1 359 ? 22.324 14.548 -45.446 1.00 91.12 359 LYS A N 1
ATOM 2798 C CA . LYS A 1 359 ? 20.956 14.112 -45.114 1.00 91.12 359 LYS A CA 1
ATOM 2799 C C . LYS A 1 359 ? 20.896 13.331 -43.803 1.00 91.12 359 LYS A C 1
ATOM 2801 O O . LYS A 1 359 ? 20.028 13.602 -42.977 1.00 91.12 359 LYS A O 1
ATOM 2806 N N . LEU A 1 360 ? 21.827 12.400 -43.585 1.00 91.56 360 LEU A N 1
ATOM 2807 C CA . LEU A 1 360 ? 21.937 11.657 -42.327 1.00 91.56 360 LEU A CA 1
ATOM 2808 C C . LEU A 1 360 ? 22.170 12.583 -41.133 1.00 91.56 360 LEU A C 1
ATOM 2810 O O . LEU A 1 360 ? 21.523 12.420 -40.102 1.00 91.56 360 LEU A O 1
ATOM 2814 N N . THR A 1 361 ? 23.052 13.569 -41.286 1.00 89.62 361 THR A N 1
ATOM 2815 C CA . THR A 1 361 ? 23.355 14.546 -40.232 1.00 89.62 361 THR A CA 1
ATOM 2816 C C . THR A 1 361 ? 22.132 15.413 -39.914 1.00 89.62 361 THR A C 1
ATOM 2818 O O . THR A 1 361 ? 21.825 15.638 -38.744 1.00 89.62 361 THR A O 1
ATOM 2821 N N . ALA A 1 362 ? 21.379 15.844 -40.932 1.00 89.12 362 ALA A N 1
ATOM 2822 C CA . ALA A 1 362 ? 20.139 16.594 -40.739 1.00 89.12 362 ALA A CA 1
ATOM 2823 C C . ALA A 1 362 ? 19.075 15.762 -40.000 1.00 89.12 362 ALA A C 1
ATOM 2825 O O . ALA A 1 362 ? 18.487 16.238 -39.032 1.00 89.12 362 ALA A O 1
ATOM 2826 N N . LEU A 1 363 ? 18.875 14.497 -40.388 1.00 87.69 363 LEU A N 1
ATOM 2827 C CA . LEU A 1 363 ? 17.933 13.605 -39.700 1.00 87.69 363 LEU A CA 1
ATOM 2828 C C . LEU A 1 363 ? 18.362 13.296 -38.261 1.00 87.69 363 LEU A C 1
ATOM 2830 O O . LEU A 1 363 ? 17.511 13.211 -37.380 1.00 87.69 363 LEU A O 1
ATOM 2834 N N . GLN A 1 364 ? 19.668 13.195 -37.993 1.00 86.44 364 GLN A N 1
ATOM 2835 C CA . GLN A 1 364 ? 20.192 13.046 -36.632 1.00 86.44 364 GLN A CA 1
ATOM 2836 C C . GLN A 1 364 ? 19.858 14.242 -35.737 1.00 86.44 364 GLN A C 1
ATOM 2838 O O . GLN A 1 364 ? 19.554 14.048 -34.566 1.00 86.44 364 GLN A O 1
ATOM 2843 N N . GLN A 1 365 ? 19.887 15.464 -36.273 1.00 85.50 365 GLN A N 1
ATOM 2844 C CA . GLN A 1 365 ? 19.516 16.673 -35.528 1.00 85.50 365 GLN A CA 1
ATOM 2845 C C . GLN A 1 365 ? 18.007 16.773 -35.261 1.00 85.50 365 GLN A C 1
ATOM 2847 O O . GLN A 1 365 ? 17.598 17.483 -34.346 1.00 85.50 365 GLN A O 1
ATOM 2852 N N . MET A 1 366 ? 17.184 16.066 -36.041 1.00 82.31 366 MET A N 1
ATOM 2853 C CA . MET A 1 366 ? 15.731 16.003 -35.859 1.00 82.31 366 MET A CA 1
ATOM 2854 C C . MET A 1 366 ? 15.287 14.947 -34.839 1.00 82.31 366 MET A C 1
ATOM 2856 O O . MET A 1 366 ? 14.108 14.917 -34.487 1.00 82.31 366 MET A O 1
ATOM 2860 N N . LEU A 1 367 ? 16.195 14.084 -34.366 1.00 81.62 367 LEU A N 1
ATOM 2861 C CA . LEU A 1 367 ? 15.885 13.118 -33.314 1.00 81.62 367 LEU A CA 1
ATOM 2862 C C . LEU A 1 367 ? 15.537 13.859 -32.023 1.00 81.62 367 LEU A C 1
ATOM 2864 O O . LEU A 1 367 ? 16.323 14.654 -31.505 1.00 81.62 367 LEU A O 1
ATOM 2868 N N . VAL A 1 368 ? 14.362 13.562 -31.480 1.00 76.75 368 VAL A N 1
ATOM 2869 C CA . VAL A 1 368 ? 13.945 14.095 -30.186 1.00 76.75 368 VAL A CA 1
ATOM 2870 C C . VAL A 1 368 ? 14.546 13.207 -29.104 1.00 76.75 368 VAL A C 1
ATOM 2872 O O . VAL A 1 368 ? 14.346 11.994 -29.114 1.00 76.75 368 VAL A O 1
ATOM 2875 N N . THR A 1 369 ? 15.277 13.790 -28.156 1.00 73.06 369 THR A N 1
ATOM 2876 C CA . THR A 1 369 ? 15.714 13.102 -26.932 1.00 73.06 369 THR A CA 1
ATOM 2877 C C . THR A 1 369 ? 14.767 13.487 -25.800 1.00 73.06 369 THR A C 1
ATOM 2879 O O . THR A 1 369 ? 14.945 14.537 -25.176 1.00 73.06 369 THR A O 1
ATOM 2882 N N . PRO A 1 370 ? 13.718 12.692 -25.539 1.00 71.06 370 PRO A N 1
ATOM 2883 C CA . PRO A 1 370 ? 12.799 13.001 -24.463 1.00 71.06 370 PRO A CA 1
ATOM 2884 C C . PRO A 1 370 ? 13.513 12.911 -23.108 1.00 71.06 370 PRO A C 1
ATOM 2886 O O . PRO A 1 370 ? 14.439 12.111 -22.938 1.00 71.06 370 PRO A O 1
ATOM 2889 N N . PRO A 1 371 ? 13.092 13.724 -22.126 1.00 76.75 371 PRO A N 1
ATOM 2890 C CA . PRO A 1 371 ? 13.678 13.709 -20.794 1.00 76.75 371 PRO A CA 1
ATOM 2891 C C . PRO A 1 371 ? 13.501 12.338 -20.127 1.00 76.75 371 PRO A C 1
ATOM 2893 O O . PRO A 1 371 ? 12.555 11.599 -20.415 1.00 76.75 371 PRO A O 1
ATOM 2896 N N . ALA A 1 372 ? 14.400 11.992 -19.205 1.00 80.25 372 ALA A N 1
ATOM 2897 C CA . ALA A 1 372 ? 14.290 10.751 -18.445 1.00 80.25 372 ALA A CA 1
ATOM 2898 C C . ALA A 1 372 ? 12.945 10.694 -17.701 1.00 80.25 372 ALA A C 1
ATOM 2900 O O . ALA A 1 372 ? 12.513 11.696 -17.122 1.00 80.25 372 ALA A O 1
ATOM 2901 N N . TRP A 1 373 ? 12.291 9.527 -17.692 1.00 79.75 373 TRP A N 1
ATOM 2902 C CA . TRP A 1 373 ? 10.982 9.336 -17.053 1.00 79.75 373 TRP A CA 1
ATOM 2903 C C . TRP A 1 373 ? 10.964 9.844 -15.605 1.00 79.75 373 TRP A C 1
ATOM 2905 O O . TRP A 1 373 ? 10.022 10.536 -15.221 1.00 79.75 373 TRP A O 1
ATOM 2915 N N . GLU A 1 374 ? 12.039 9.613 -14.841 1.00 79.38 374 GLU A N 1
ATOM 2916 C CA . GLU A 1 374 ? 12.150 10.033 -13.434 1.00 79.38 374 GLU A CA 1
ATOM 2917 C C . GLU A 1 374 ? 12.048 11.557 -13.238 1.00 79.38 374 GLU A C 1
ATOM 2919 O O . GLU A 1 374 ? 11.721 12.041 -12.154 1.00 79.38 374 GLU A O 1
ATOM 2924 N N . THR A 1 375 ? 12.308 12.339 -14.287 1.00 79.12 375 THR A N 1
ATOM 2925 C CA . THR A 1 375 ? 12.260 13.808 -14.238 1.00 79.12 375 THR A CA 1
ATOM 2926 C C . THR A 1 375 ? 10.893 14.384 -14.608 1.00 79.12 375 THR A C 1
ATOM 2928 O O . THR A 1 375 ? 10.645 15.572 -14.382 1.00 79.12 375 THR A O 1
ATOM 2931 N N . THR A 1 376 ? 9.979 13.561 -15.131 1.00 84.56 376 THR A N 1
ATOM 2932 C CA . THR A 1 376 ? 8.646 14.014 -15.542 1.00 84.56 376 THR A CA 1
ATOM 2933 C C . THR A 1 376 ? 7.751 14.326 -14.341 1.00 84.56 376 THR A C 1
ATOM 2935 O O . THR A 1 376 ? 7.791 13.656 -13.308 1.00 84.56 376 THR A O 1
ATOM 2938 N N . LYS A 1 377 ? 6.894 15.350 -14.481 1.00 84.88 377 LYS A N 1
ATOM 2939 C CA . LYS A 1 377 ? 5.903 15.717 -13.450 1.00 84.88 377 LYS A CA 1
ATOM 2940 C C . LYS A 1 377 ? 4.967 14.553 -13.115 1.00 84.88 377 LYS A C 1
ATOM 2942 O O . LYS A 1 377 ? 4.684 14.327 -11.947 1.00 84.88 377 LYS A O 1
ATOM 2947 N N . VAL A 1 378 ? 4.571 13.781 -14.128 1.00 83.06 378 VAL A N 1
ATOM 2948 C CA . VAL A 1 378 ? 3.684 12.616 -13.982 1.00 83.06 378 VAL A CA 1
ATOM 2949 C C . VAL A 1 378 ? 4.302 11.548 -13.074 1.00 83.06 378 VAL A C 1
ATOM 2951 O O . VAL A 1 378 ? 3.622 11.056 -12.178 1.00 83.06 378 VAL A O 1
ATOM 2954 N N . CYS A 1 379 ? 5.595 11.238 -13.244 1.00 86.00 379 CYS A N 1
ATOM 2955 C CA . CYS A 1 379 ? 6.296 10.290 -12.375 1.00 86.00 379 CYS A CA 1
ATOM 2956 C C . CYS A 1 379 ? 6.333 10.776 -10.919 1.00 86.00 379 CYS A C 1
ATOM 2958 O O . CYS A 1 379 ? 6.069 9.994 -10.009 1.00 86.00 379 CYS A O 1
ATOM 2960 N N . LYS A 1 380 ? 6.615 12.066 -10.689 1.00 86.50 380 LYS A N 1
ATOM 2961 C CA . LYS A 1 380 ? 6.637 12.652 -9.337 1.00 86.50 380 LYS A CA 1
ATOM 2962 C C . LYS A 1 380 ? 5.260 12.608 -8.674 1.00 86.50 380 LYS A C 1
ATOM 2964 O O . LYS A 1 380 ? 5.141 12.123 -7.559 1.00 86.50 380 LYS A O 1
ATOM 2969 N N . GLU A 1 381 ? 4.211 13.008 -9.390 1.00 87.19 381 GLU A N 1
ATOM 2970 C CA . GLU A 1 381 ? 2.834 12.979 -8.880 1.00 87.19 381 GLU A CA 1
ATOM 2971 C C . GLU A 1 381 ? 2.343 11.559 -8.555 1.00 87.19 381 GLU A C 1
ATOM 2973 O O . GLU A 1 381 ? 1.595 11.366 -7.595 1.00 87.19 381 GLU A O 1
ATOM 2978 N N . GLN A 1 382 ? 2.724 10.552 -9.348 1.00 87.25 382 GLN A N 1
ATOM 2979 C CA . GLN A 1 382 ? 2.389 9.155 -9.053 1.00 87.25 382 GLN A CA 1
ATOM 2980 C C . GLN A 1 382 ? 3.195 8.608 -7.870 1.00 87.25 382 GLN A C 1
ATOM 2982 O O . GLN A 1 382 ? 2.623 7.916 -7.026 1.00 87.25 382 GLN A O 1
ATOM 2987 N N . GLN A 1 383 ? 4.479 8.960 -7.767 1.00 87.56 383 GLN A N 1
ATOM 2988 C CA . GLN A 1 383 ? 5.328 8.582 -6.640 1.00 87.56 383 GLN A CA 1
ATOM 2989 C C . GLN A 1 383 ? 4.804 9.177 -5.323 1.00 87.56 383 GLN A C 1
ATOM 2991 O O . GLN A 1 383 ? 4.621 8.441 -4.356 1.00 87.56 383 GLN A O 1
ATOM 2996 N N . ASP A 1 384 ? 4.431 10.460 -5.320 1.00 88.88 384 ASP A N 1
ATOM 2997 C CA . ASP A 1 384 ? 3.841 11.135 -4.158 1.00 88.88 384 ASP A CA 1
ATOM 2998 C C . ASP A 1 384 ? 2.547 10.443 -3.693 1.00 88.88 384 ASP A C 1
ATOM 3000 O O . ASP A 1 384 ? 2.330 10.246 -2.495 1.00 88.88 384 ASP A O 1
ATOM 3004 N N . LYS A 1 385 ? 1.688 10.015 -4.631 1.00 89.25 385 LYS A N 1
ATOM 3005 C CA . LYS A 1 385 ? 0.458 9.263 -4.316 1.00 89.25 385 LYS A CA 1
ATOM 3006 C C . LYS A 1 385 ? 0.758 7.895 -3.700 1.00 89.25 385 LYS A C 1
ATOM 3008 O O . LYS A 1 385 ? 0.074 7.490 -2.759 1.00 89.25 385 LYS A O 1
ATOM 3013 N N . ILE A 1 386 ? 1.763 7.181 -4.212 1.00 89.38 386 ILE A N 1
ATOM 3014 C CA . ILE A 1 386 ? 2.197 5.888 -3.661 1.00 89.38 386 ILE A CA 1
ATOM 3015 C C . ILE A 1 386 ? 2.743 6.075 -2.242 1.00 89.38 386 ILE A C 1
ATOM 3017 O O . ILE A 1 386 ? 2.399 5.298 -1.349 1.00 89.38 386 ILE A O 1
ATOM 3021 N N . ASP A 1 387 ? 3.553 7.106 -2.018 1.00 88.69 387 ASP A N 1
ATOM 3022 C CA . ASP A 1 387 ? 4.177 7.361 -0.721 1.00 88.69 387 ASP A CA 1
ATOM 3023 C C . ASP A 1 387 ? 3.149 7.815 0.327 1.00 88.69 387 ASP A C 1
ATOM 3025 O O . ASP A 1 387 ? 3.169 7.316 1.454 1.00 88.69 387 ASP A O 1
ATOM 3029 N N . GLN A 1 388 ? 2.159 8.634 -0.048 1.00 87.44 388 GLN A N 1
ATOM 3030 C CA . GLN A 1 388 ? 1.017 8.968 0.819 1.00 87.44 388 GLN A CA 1
ATOM 3031 C C . GLN A 1 388 ? 0.184 7.733 1.196 1.00 87.44 388 GLN A C 1
ATOM 3033 O O . GLN A 1 388 ? -0.195 7.563 2.362 1.00 87.44 388 GLN A O 1
ATOM 3038 N N . ALA A 1 389 ? -0.087 6.844 0.236 1.00 86.00 389 ALA A N 1
ATOM 3039 C CA . ALA A 1 389 ? -0.832 5.613 0.487 1.00 86.00 389 ALA A CA 1
ATOM 3040 C C . ALA A 1 389 ? -0.053 4.650 1.404 1.00 86.00 389 ALA A C 1
ATOM 3042 O O . ALA A 1 389 ? -0.633 4.065 2.320 1.00 86.00 389 ALA A O 1
ATOM 3043 N N . LYS A 1 390 ? 1.272 4.533 1.229 1.00 86.38 390 LYS A N 1
ATOM 3044 C CA . LYS A 1 390 ? 2.150 3.748 2.116 1.00 86.38 390 LYS A CA 1
ATOM 3045 C C . LYS A 1 390 ? 2.245 4.334 3.523 1.00 86.38 390 LYS A C 1
ATOM 3047 O O . LYS A 1 390 ? 2.171 3.576 4.487 1.00 86.38 390 LYS A O 1
ATOM 3052 N N . ALA A 1 391 ? 2.362 5.655 3.655 1.00 85.81 391 ALA A N 1
ATOM 3053 C CA . ALA A 1 391 ? 2.378 6.329 4.954 1.00 85.81 391 ALA A CA 1
ATOM 3054 C C . ALA A 1 391 ? 1.063 6.109 5.720 1.00 85.81 391 ALA A C 1
ATOM 3056 O O . ALA A 1 391 ? 1.079 5.809 6.913 1.00 85.81 391 ALA A O 1
ATOM 3057 N N . SER A 1 392 ? -0.071 6.167 5.015 1.00 82.25 392 SER A N 1
ATOM 3058 C CA . SER A 1 392 ? -1.396 5.852 5.569 1.00 82.25 392 SER A CA 1
ATOM 3059 C C . SER A 1 392 ? -1.508 4.390 6.019 1.00 82.25 392 SER A C 1
ATOM 3061 O O . SER A 1 392 ? -2.164 4.080 7.008 1.00 82.25 392 SER A O 1
ATOM 3063 N N . LEU A 1 393 ? -0.844 3.474 5.313 1.00 81.94 393 LEU A N 1
ATOM 3064 C CA . LEU A 1 393 ? -0.803 2.052 5.651 1.00 81.94 393 LEU A CA 1
ATOM 3065 C C . LEU A 1 393 ? 0.063 1.780 6.888 1.00 81.94 393 LEU A C 1
ATOM 3067 O O . LEU A 1 393 ? -0.335 1.008 7.760 1.00 81.94 393 LEU A O 1
ATOM 3071 N N . GLN A 1 394 ? 1.219 2.444 6.990 1.00 80.25 394 GLN A N 1
ATOM 3072 C CA . GLN A 1 394 ? 2.086 2.366 8.166 1.00 80.25 394 GLN A CA 1
ATOM 3073 C C . GLN A 1 394 ? 1.405 2.927 9.415 1.00 80.25 394 GLN A C 1
ATOM 3075 O O . GLN A 1 394 ? 1.437 2.266 10.450 1.00 80.25 394 GLN A O 1
ATOM 3080 N N . SER A 1 395 ? 0.744 4.085 9.322 1.00 77.81 395 SER A N 1
ATOM 3081 C CA . SER A 1 395 ? 0.031 4.677 10.462 1.00 77.81 395 SER A CA 1
ATOM 3082 C C . SER A 1 395 ? -1.135 3.810 10.948 1.00 77.81 395 SER A C 1
ATOM 3084 O O . SER A 1 395 ? -1.370 3.711 12.149 1.00 77.81 395 SER A O 1
ATOM 3086 N N . LEU A 1 396 ? -1.830 3.122 10.038 1.00 73.06 396 LEU A N 1
ATOM 3087 C CA . LEU A 1 396 ? -2.852 2.136 10.393 1.00 73.06 396 LEU A CA 1
ATOM 3088 C C . LEU A 1 396 ? -2.262 0.892 11.068 1.00 73.06 396 LEU A C 1
ATOM 3090 O O . LEU A 1 396 ? -2.870 0.382 12.005 1.00 73.06 396 LEU A O 1
ATOM 3094 N N . SER A 1 397 ? -1.089 0.417 10.632 1.00 67.88 397 SER A N 1
ATOM 3095 C CA . SER A 1 397 ? -0.424 -0.728 11.273 1.00 67.88 397 SER A CA 1
ATOM 3096 C C . SER A 1 397 ? 0.066 -0.403 12.685 1.00 67.88 397 SER A C 1
ATOM 3098 O O . SER A 1 397 ? -0.209 -1.155 13.611 1.00 67.88 397 SER A O 1
ATOM 3100 N N . THR A 1 398 ? 0.685 0.764 12.885 1.00 67.25 398 THR A N 1
ATOM 3101 C CA . THR A 1 398 ? 1.177 1.179 14.205 1.00 67.25 398 THR A CA 1
ATOM 3102 C C . THR A 1 398 ? 0.039 1.505 15.170 1.00 67.25 398 THR A C 1
ATOM 3104 O O . THR A 1 398 ? 0.152 1.230 16.361 1.00 67.25 398 THR A O 1
ATOM 3107 N N . ALA A 1 399 ? -1.083 2.039 14.676 1.00 61.38 399 ALA A N 1
ATOM 3108 C CA . ALA A 1 399 ? -2.282 2.249 15.486 1.00 61.38 399 ALA A CA 1
ATOM 3109 C C . ALA A 1 399 ? -2.974 0.933 15.884 1.00 61.38 399 ALA A C 1
ATOM 3111 O O . ALA A 1 399 ? -3.537 0.855 16.974 1.00 61.38 399 ALA A O 1
ATOM 3112 N N . ALA A 1 400 ? -2.931 -0.089 15.021 1.00 58.44 400 ALA A N 1
ATOM 3113 C CA . ALA A 1 400 ? -3.450 -1.418 15.333 1.00 58.44 400 ALA A CA 1
ATOM 3114 C C . ALA A 1 400 ? -2.578 -2.137 16.377 1.00 58.44 400 ALA A C 1
ATOM 3116 O O . ALA A 1 400 ? -3.123 -2.709 17.318 1.00 58.44 400 ALA A O 1
ATOM 3117 N N . ASP A 1 401 ? -1.250 -2.039 16.259 1.00 55.16 401 ASP A N 1
ATOM 3118 C CA . ASP A 1 401 ? -0.300 -2.655 17.196 1.00 55.16 401 ASP A CA 1
ATOM 3119 C C . ASP A 1 401 ? -0.302 -1.980 18.580 1.00 55.16 401 ASP A C 1
ATOM 3121 O O . ASP A 1 401 ? -0.048 -2.637 19.580 1.00 55.16 401 ASP A O 1
ATOM 3125 N N . ALA A 1 402 ? -0.629 -0.685 18.667 1.00 54.31 402 ALA A N 1
ATOM 3126 C CA . ALA A 1 402 ? -0.721 0.044 19.939 1.00 54.31 402 ALA A CA 1
ATOM 3127 C C . ALA A 1 402 ? -2.026 -0.207 20.730 1.00 54.31 402 ALA A C 1
ATOM 3129 O O . ALA A 1 402 ? -2.155 0.268 21.859 1.00 54.31 402 ALA A O 1
ATOM 3130 N N . GLN A 1 403 ? -3.013 -0.889 20.136 1.00 48.38 403 GLN A N 1
ATOM 3131 C CA . GLN A 1 403 ? -4.297 -1.230 20.773 1.00 48.38 403 GLN A CA 1
ATOM 3132 C C . GLN A 1 403 ? -4.398 -2.698 21.223 1.00 48.38 403 GLN A C 1
ATOM 3134 O O . GLN A 1 403 ? -5.411 -3.070 21.825 1.00 48.38 403 GLN A O 1
ATOM 3139 N N . VAL A 1 404 ? -3.383 -3.515 20.922 1.00 44.69 404 VAL A N 1
ATOM 3140 C CA . VAL A 1 404 ? -3.181 -4.874 21.457 1.00 44.69 404 VAL A CA 1
ATOM 3141 C C . VAL A 1 404 ? -2.319 -4.777 22.706 1.00 44.69 404 VAL A C 1
ATOM 3143 O O . VAL A 1 404 ? -2.658 -5.480 23.685 1.00 44.69 404 VAL A O 1
#

pLDDT: mean 84.53, std 9.07, range [44.69, 95.56]

Radius of gyration: 89.2 Å; chains: 1; bounding box: 162×56×239 Å